Protein AF-0000000075262939 (afdb_homodimer)

Sequence (454 aa):
MSSSDKITFYNAVVCPYAQRAAIALKEVGAEYETVNIDLQNKPDWYKDVNPELKVPALNVEGQNLAESLVIIEYLADRFPDANLLPKEPLKRANIRFAIEYFSSKINTEFYKYVFNQSAENARENFETNVNAALIRFNELLLQQSKTGPYFLGETYSLADVAIAPFVLRIHALLEHILGGYKFEAIQNNPRLHEFITGALQRPSTQETWIGDEKFIDAMSARFNLKKMSSSDKITFYNAVVCPYAQRAAIALKEVGAEYETVNIDLQNKPDWYKDVNPELKVPALNVEGQNLAESLVIIEYLADRFPDANLLPKEPLKRANIRFAIEYFSSKINTEFYKYVFNQSAENARENFETNVNAALIRFNELLLQQSKTGPYFLGETYSLADVAIAPFVLRIHALLEHILGGYKFEAIQNNPRLHEFITGALQRPSTQETWIGDEKFIDAMSARFNLKK

Structure (mmCIF, N/CA/C/O backbone):
data_AF-0000000075262939-model_v1
#
loop_
_entity.id
_entity.type
_entity.pdbx_description
1 polymer 'Glutathione S-transferase'
#
loop_
_atom_site.group_PDB
_atom_site.id
_atom_site.type_symbol
_atom_site.label_atom_id
_atom_site.label_alt_id
_atom_site.label_comp_id
_atom_site.label_asym_id
_atom_site.label_entity_id
_atom_site.label_seq_id
_atom_site.pdbx_PDB_ins_code
_atom_site.Cartn_x
_atom_site.Cartn_y
_atom_site.Cartn_z
_atom_site.occupancy
_atom_site.B_iso_or_equiv
_atom_site.auth_seq_id
_atom_site.auth_comp_id
_atom_site.auth_asym_id
_atom_site.auth_atom_id
_atom_site.pdbx_PDB_model_num
ATOM 1 N N . MET A 1 1 ? 33.531 -8.133 9.883 1 29.33 1 MET A N 1
ATOM 2 C CA . MET A 1 1 ? 32.562 -9.219 9.844 1 29.33 1 MET A CA 1
ATOM 3 C C . MET A 1 1 ? 31.141 -8.688 9.938 1 29.33 1 MET A C 1
ATOM 5 O O . MET A 1 1 ? 30.797 -7.992 10.898 1 29.33 1 MET A O 1
ATOM 9 N N . SER A 1 2 ? 30.406 -8.102 9 1 37.72 2 SER A N 1
ATOM 10 C CA . SER A 1 2 ? 29.312 -7.145 9 1 37.72 2 SER A CA 1
ATOM 11 C C . SER A 1 2 ? 28.266 -7.508 10.047 1 37.72 2 SER A C 1
ATOM 13 O O . SER A 1 2 ? 27.906 -8.68 10.195 1 37.72 2 SER A O 1
ATOM 15 N N . SER A 1 3 ? 28.109 -7.059 11.234 1 43.75 3 SER A N 1
ATOM 16 C CA . SER A 1 3 ? 27.438 -7.426 12.477 1 43.75 3 SER A CA 1
ATOM 17 C C . SER A 1 3 ? 26.109 -8.133 12.195 1 43.75 3 SER A C 1
ATOM 19 O O . SER A 1 3 ? 25.219 -7.559 11.578 1 43.75 3 SER A O 1
ATOM 21 N N . SER A 1 4 ? 25.984 -9.414 11.672 1 54.03 4 SER A N 1
ATOM 22 C CA . SER A 1 4 ? 25.031 -10.406 11.188 1 54.03 4 SER A CA 1
ATOM 23 C C . SER A 1 4 ? 23.766 -10.406 12.031 1 54.03 4 SER A C 1
ATOM 25 O O . SER A 1 4 ? 23.703 -11.07 13.07 1 54.03 4 SER A O 1
ATOM 27 N N . ASP A 1 5 ? 23.125 -9.227 12.133 1 75.31 5 ASP A N 1
ATOM 28 C CA . ASP A 1 5 ? 21.969 -9.141 13.023 1 75.31 5 ASP A CA 1
ATOM 29 C C . ASP A 1 5 ? 20.984 -10.266 12.742 1 75.31 5 ASP A C 1
ATOM 31 O O . ASP A 1 5 ? 20.688 -10.57 11.578 1 75.31 5 ASP A O 1
ATOM 35 N N . LYS A 1 6 ? 20.844 -11.047 13.727 1 89.31 6 LYS A N 1
ATOM 36 C CA . LYS A 1 6 ? 19.891 -12.164 13.727 1 89.31 6 LYS A CA 1
ATOM 37 C C . LYS A 1 6 ? 18.5 -11.695 13.312 1 89.31 6 LYS A C 1
ATOM 39 O O . LYS A 1 6 ? 18 -10.688 13.82 1 89.31 6 LYS A O 1
ATOM 44 N N . ILE A 1 7 ? 17.984 -12.297 12.195 1 97.38 7 ILE A N 1
ATOM 45 C CA . ILE A 1 7 ? 16.625 -12.023 11.758 1 97.38 7 ILE A CA 1
ATOM 46 C C . ILE A 1 7 ? 15.672 -13.062 12.344 1 97.38 7 ILE A C 1
ATOM 48 O O . ILE A 1 7 ? 15.914 -14.266 12.227 1 97.38 7 ILE A O 1
ATOM 52 N N . THR A 1 8 ? 14.68 -12.57 13.07 1 98.56 8 THR A N 1
ATOM 53 C CA . THR A 1 8 ? 13.578 -13.438 13.484 1 98.56 8 THR A CA 1
ATOM 54 C C . THR A 1 8 ? 12.328 -13.164 12.648 1 98.56 8 THR A C 1
ATOM 56 O O . THR A 1 8 ? 11.898 -12.016 12.523 1 98.56 8 THR A O 1
ATOM 59 N N . PHE A 1 9 ? 11.883 -14.203 12.078 1 98.75 9 PHE A N 1
ATOM 60 C CA . PHE A 1 9 ? 10.727 -14.164 11.195 1 98.75 9 PHE A CA 1
ATOM 61 C C . PHE A 1 9 ? 9.508 -14.766 11.875 1 98.75 9 PHE A C 1
ATOM 63 O O . PHE A 1 9 ? 9.477 -15.969 12.164 1 98.75 9 PHE A O 1
ATOM 70 N N . TYR A 1 10 ? 8.484 -13.922 12.18 1 98.94 10 TYR A N 1
ATOM 71 C CA . TYR A 1 10 ? 7.219 -14.375 12.742 1 98.94 10 TYR A CA 1
ATOM 72 C C . TYR A 1 10 ? 6.227 -14.727 11.641 1 98.94 10 TYR A C 1
ATOM 74 O O . TYR A 1 10 ? 5.812 -13.859 10.875 1 98.94 10 TYR A O 1
ATOM 82 N N . ASN A 1 11 ? 5.801 -15.922 11.664 1 98.5 11 ASN A N 1
ATOM 83 C CA . ASN A 1 11 ? 5.148 -16.531 10.516 1 98.5 11 ASN A CA 1
ATOM 84 C C . ASN A 1 11 ? 3.85 -17.234 10.914 1 98.5 11 ASN A C 1
ATOM 86 O O . ASN A 1 11 ? 3.652 -17.562 12.078 1 98.5 11 ASN A O 1
ATOM 90 N N . ALA A 1 12 ? 2.934 -17.328 10.039 1 97.5 12 ALA A N 1
ATOM 91 C CA . ALA A 1 12 ? 1.875 -18.328 9.984 1 97.5 12 ALA A CA 1
ATOM 92 C C . ALA A 1 12 ? 1.796 -18.969 8.602 1 97.5 12 ALA A C 1
ATOM 94 O O . ALA A 1 12 ? 1.521 -18.281 7.613 1 97.5 12 ALA A O 1
ATOM 95 N N . VAL A 1 13 ? 1.906 -20.219 8.477 1 94.31 13 VAL A N 1
ATOM 96 C CA . VAL A 1 13 ? 2.148 -20.906 7.211 1 94.31 13 VAL A CA 1
ATOM 97 C C . VAL A 1 13 ? 0.926 -20.781 6.309 1 94.31 13 VAL A C 1
ATOM 99 O O . VAL A 1 13 ? 1.048 -20.797 5.082 1 94.31 13 VAL A O 1
ATOM 102 N N . VAL A 1 14 ? -0.212 -20.609 6.863 1 94.94 14 VAL A N 1
ATOM 103 C CA . VAL A 1 14 ? -1.442 -20.562 6.082 1 94.94 14 VAL A CA 1
ATOM 104 C C . VAL A 1 14 ? -1.642 -19.156 5.516 1 94.94 14 VAL A C 1
ATOM 106 O O . VAL A 1 14 ? -2.408 -18.969 4.566 1 94.94 14 VAL A O 1
ATOM 109 N N . CYS A 1 15 ? -0.997 -18.156 6.043 1 96.62 15 CYS A N 1
ATOM 110 C CA . CYS A 1 15 ? -1.225 -16.75 5.734 1 96.62 15 CYS A CA 1
ATOM 111 C C . CYS A 1 15 ? -0.476 -16.344 4.469 1 96.62 15 CYS A C 1
ATOM 113 O O . CYS A 1 15 ? 0.751 -16.438 4.414 1 96.62 15 CYS A O 1
ATOM 115 N N . PRO A 1 16 ? -1.2 -15.891 3.461 1 97.94 16 PRO A N 1
ATOM 116 C CA . PRO A 1 16 ? -0.529 -15.508 2.217 1 97.94 16 PRO A CA 1
ATOM 117 C C . PRO A 1 16 ? 0.397 -14.305 2.395 1 97.94 16 PRO A C 1
ATOM 119 O O . PRO A 1 16 ? 1.385 -14.172 1.667 1 97.94 16 PRO A O 1
ATOM 122 N N . TYR A 1 17 ? 0.115 -13.445 3.295 1 98.62 17 TYR A N 1
ATOM 123 C CA . TYR A 1 17 ? 0.946 -12.273 3.541 1 98.62 17 TYR A CA 1
ATOM 124 C C . TYR A 1 17 ? 2.254 -12.664 4.219 1 98.62 17 TYR A C 1
ATOM 126 O O . TYR A 1 17 ? 3.311 -12.102 3.916 1 98.62 17 TYR A O 1
ATOM 134 N N . ALA A 1 18 ? 2.18 -13.602 5.125 1 98.75 18 ALA A N 1
ATOM 135 C CA . ALA A 1 18 ? 3.398 -14.148 5.719 1 98.75 18 ALA A CA 1
ATOM 136 C C . ALA A 1 18 ? 4.238 -14.875 4.676 1 98.75 18 ALA A C 1
ATOM 138 O O . ALA A 1 18 ? 5.473 -14.844 4.727 1 98.75 18 ALA A O 1
ATOM 139 N N . GLN A 1 19 ? 3.609 -15.531 3.768 1 98.81 19 GLN A N 1
ATOM 140 C CA . GLN A 1 19 ? 4.336 -16.25 2.729 1 98.81 19 GLN A CA 1
ATOM 141 C C . GLN A 1 19 ? 5.137 -15.289 1.854 1 98.81 19 GLN A C 1
ATOM 143 O O . GLN A 1 19 ? 6.223 -15.633 1.378 1 98.81 19 GLN A O 1
ATOM 148 N N . ARG A 1 20 ? 4.648 -14.047 1.591 1 98.88 20 ARG A N 1
ATOM 149 C CA . ARG A 1 20 ? 5.438 -13.031 0.904 1 98.88 20 ARG A CA 1
ATOM 150 C C . ARG A 1 20 ? 6.816 -12.883 1.544 1 98.88 20 ARG A C 1
ATOM 152 O O . ARG A 1 20 ? 7.832 -12.891 0.849 1 98.88 20 ARG A O 1
ATOM 159 N N . ALA A 1 21 ? 6.766 -12.734 2.85 1 98.88 21 ALA A N 1
ATOM 160 C CA . ALA A 1 21 ? 8.008 -12.523 3.594 1 98.88 21 ALA A CA 1
ATOM 161 C C . ALA A 1 21 ? 8.898 -13.766 3.533 1 98.88 21 ALA A C 1
ATOM 163 O O . ALA A 1 21 ? 10.117 -13.656 3.363 1 98.88 21 ALA A O 1
ATOM 164 N N . ALA A 1 22 ? 8.281 -14.898 3.648 1 98.88 22 ALA A N 1
ATOM 165 C CA . ALA A 1 22 ? 9.039 -16.141 3.57 1 98.88 22 ALA A CA 1
ATOM 166 C C . ALA A 1 22 ? 9.75 -16.281 2.229 1 98.88 22 ALA A C 1
ATOM 168 O O . ALA A 1 22 ? 10.938 -16.609 2.176 1 98.88 22 ALA A O 1
ATOM 169 N N . ILE A 1 23 ? 9.031 -16.016 1.18 1 98.94 23 ILE A N 1
ATOM 170 C CA . ILE A 1 23 ? 9.602 -16.078 -0.164 1 98.94 23 ILE A CA 1
ATOM 171 C C . ILE A 1 23 ? 10.75 -15.086 -0.287 1 98.94 23 ILE A C 1
ATOM 173 O O . ILE A 1 23 ? 11.836 -15.438 -0.763 1 98.94 23 ILE A O 1
ATOM 177 N N . ALA A 1 24 ? 10.531 -13.852 0.143 1 98.94 24 ALA A N 1
ATOM 178 C CA . ALA A 1 24 ? 11.555 -12.82 0.041 1 98.94 24 ALA A CA 1
ATOM 179 C C . ALA A 1 24 ? 12.812 -13.211 0.818 1 98.94 24 ALA A C 1
ATOM 181 O O . ALA A 1 24 ? 13.93 -13.023 0.339 1 98.94 24 ALA A O 1
ATOM 182 N N . LEU A 1 25 ? 12.625 -13.734 2.027 1 98.81 25 LEU A N 1
ATOM 183 C CA . LEU A 1 25 ? 13.758 -14.156 2.85 1 98.81 25 LEU A CA 1
ATOM 184 C C . LEU A 1 25 ? 14.594 -15.203 2.125 1 98.81 25 LEU A C 1
ATOM 186 O O . LEU A 1 25 ? 15.82 -15.133 2.131 1 98.81 25 LEU A O 1
ATOM 190 N N . LYS A 1 26 ? 13.93 -16.109 1.498 1 98.69 26 LYS A N 1
ATOM 191 C CA . LYS A 1 26 ? 14.633 -17.156 0.746 1 98.69 26 LYS A CA 1
ATOM 192 C C . LYS A 1 26 ? 15.359 -16.562 -0.459 1 98.69 26 LYS A C 1
ATOM 194 O O . LYS A 1 26 ? 16.516 -16.875 -0.712 1 98.69 26 LYS A O 1
ATOM 199 N N . GLU A 1 27 ? 14.695 -15.734 -1.164 1 98.81 27 GLU A N 1
ATOM 200 C CA . GLU A 1 27 ? 15.242 -15.172 -2.398 1 98.81 27 GLU A CA 1
ATOM 201 C C . GLU A 1 27 ? 16.469 -14.305 -2.123 1 98.81 27 GLU A C 1
ATOM 203 O O . GLU A 1 27 ? 17.391 -14.258 -2.934 1 98.81 27 GLU A O 1
ATOM 208 N N . VAL A 1 28 ? 16.469 -13.617 -1.014 1 98.38 28 VAL A N 1
ATOM 209 C CA . VAL A 1 28 ? 17.594 -12.727 -0.737 1 98.38 28 VAL A CA 1
ATOM 210 C C . VAL A 1 28 ? 18.719 -13.508 -0.06 1 98.38 28 VAL A C 1
ATOM 212 O O . VAL A 1 28 ? 19.828 -12.984 0.116 1 98.38 28 VAL A O 1
ATOM 215 N N . GLY A 1 29 ? 18.422 -14.703 0.353 1 97.62 29 GLY A N 1
ATOM 216 C CA . GLY A 1 29 ? 19.438 -15.562 0.944 1 97.62 29 GLY A CA 1
ATOM 217 C C . GLY A 1 29 ? 19.781 -15.188 2.373 1 97.62 29 GLY A C 1
ATOM 218 O O . GLY A 1 29 ? 20.906 -15.398 2.822 1 97.62 29 GLY A O 1
ATOM 219 N N . ALA A 1 30 ? 18.891 -14.664 3.096 1 97 30 ALA A N 1
ATOM 220 C CA . ALA A 1 30 ? 19.125 -14.258 4.477 1 97 30 ALA A CA 1
ATOM 221 C C . ALA A 1 30 ? 19.094 -15.461 5.418 1 97 30 ALA A C 1
ATOM 223 O O . ALA A 1 30 ? 18.391 -16.438 5.164 1 97 30 ALA A O 1
ATOM 224 N N . GLU A 1 31 ? 19.875 -15.375 6.426 1 96.38 31 GLU A N 1
ATOM 225 C CA . GLU A 1 31 ? 19.734 -16.297 7.555 1 96.38 31 GLU A CA 1
ATOM 226 C C . GLU A 1 31 ? 18.703 -15.773 8.555 1 96.38 31 GLU A C 1
ATOM 228 O O . GLU A 1 31 ? 18.703 -14.594 8.898 1 96.38 31 GLU A O 1
ATOM 233 N N . TYR A 1 32 ? 17.859 -16.703 8.945 1 97.75 32 TYR A N 1
ATOM 234 C CA . TYR A 1 32 ? 16.797 -16.281 9.859 1 97.75 32 TYR A CA 1
ATOM 235 C C . TYR A 1 32 ? 16.281 -17.453 10.68 1 97.75 32 TYR A C 1
ATOM 237 O O . TYR A 1 32 ? 16.484 -18.609 10.312 1 97.75 32 TYR A O 1
ATOM 245 N N . GLU A 1 33 ? 15.68 -17.047 11.742 1 97.81 33 GLU A N 1
ATOM 246 C CA . GLU A 1 33 ? 14.906 -17.984 12.555 1 97.81 33 GLU A CA 1
ATOM 247 C C . GLU A 1 33 ? 13.406 -17.75 12.406 1 97.81 33 GLU A C 1
ATOM 249 O O . GLU A 1 33 ? 12.969 -16.609 12.273 1 97.81 33 GLU A O 1
ATOM 254 N N . THR A 1 34 ? 12.672 -18.844 12.43 1 98.25 34 THR A N 1
ATOM 255 C CA . THR A 1 34 ? 11.227 -18.734 12.266 1 98.25 34 THR A CA 1
ATOM 256 C C . THR A 1 34 ? 10.508 -19.016 13.578 1 98.25 34 THR A C 1
ATOM 258 O O . THR A 1 34 ? 10.859 -19.953 14.297 1 98.25 34 THR A O 1
ATOM 261 N N . VAL A 1 35 ? 9.641 -18.156 13.938 1 98.5 35 VAL A N 1
ATOM 262 C CA . VAL A 1 35 ? 8.68 -18.375 15.016 1 98.5 35 VAL A CA 1
ATOM 263 C C . VAL A 1 35 ? 7.266 -18.422 14.445 1 98.5 35 VAL A C 1
ATOM 265 O O . VAL A 1 35 ? 6.746 -17.422 13.961 1 98.5 35 VAL A O 1
ATOM 268 N N . ASN A 1 36 ? 6.645 -19.562 14.516 1 98.12 36 ASN A N 1
ATOM 269 C CA . ASN A 1 36 ? 5.289 -19.703 14 1 98.12 36 ASN A CA 1
ATOM 270 C C . ASN A 1 36 ? 4.25 -19.25 15.023 1 98.12 36 ASN A C 1
ATOM 272 O O . ASN A 1 36 ? 4.309 -19.656 16.188 1 98.12 36 ASN A O 1
ATOM 276 N N . ILE A 1 37 ? 3.361 -18.422 14.594 1 98.31 37 ILE A N 1
ATOM 277 C CA . ILE A 1 37 ? 2.299 -17.875 15.43 1 98.31 37 ILE A CA 1
ATOM 278 C C . ILE A 1 37 ? 0.982 -18.578 15.109 1 98.31 37 ILE A C 1
ATOM 280 O O . ILE A 1 37 ? 0.57 -18.656 13.953 1 98.31 37 ILE A O 1
ATOM 284 N N . ASP A 1 38 ? 0.31 -19.156 16.125 1 95.5 38 ASP A N 1
ATOM 285 C CA . ASP A 1 38 ? -1.034 -19.703 15.984 1 95.5 38 ASP A CA 1
ATOM 286 C C . ASP A 1 38 ? -2.074 -18.594 15.867 1 95.5 38 ASP A C 1
ATOM 288 O O . ASP A 1 38 ? -2.369 -17.906 16.844 1 95.5 38 ASP A O 1
ATOM 292 N N . LEU A 1 39 ? -2.656 -18.484 14.75 1 93.75 39 LEU A N 1
ATOM 293 C CA . LEU A 1 39 ? -3.561 -17.375 14.477 1 93.75 39 LEU A CA 1
ATOM 294 C C . LEU A 1 39 ? -4.836 -17.5 15.305 1 93.75 39 LEU A C 1
ATOM 296 O O . LEU A 1 39 ? -5.535 -16.5 15.516 1 93.75 39 LEU A O 1
ATOM 300 N N . GLN A 1 40 ? -5.156 -18.688 15.664 1 91.69 40 GLN A N 1
ATOM 301 C CA . GLN A 1 40 ? -6.363 -18.922 16.453 1 91.69 40 GLN A CA 1
ATOM 302 C C . GLN A 1 40 ? -6.102 -18.719 17.938 1 91.69 40 GLN A C 1
ATOM 304 O O . GLN A 1 40 ? -7.031 -18.5 18.719 1 91.69 40 GLN A O 1
ATOM 309 N N . ASN A 1 41 ? -4.949 -18.906 18.312 1 94.75 41 ASN A N 1
ATOM 310 C CA . ASN A 1 41 ? -4.52 -18.75 19.688 1 94.75 41 ASN A CA 1
ATOM 311 C C . ASN A 1 41 ? -3.168 -18.047 19.781 1 94.75 41 ASN A C 1
ATOM 313 O O . ASN A 1 41 ? -2.176 -18.656 20.188 1 94.75 41 ASN A O 1
ATOM 317 N N . LYS A 1 42 ? -3.166 -16.781 19.516 1 96.88 42 LYS A N 1
ATOM 318 C CA . LYS A 1 42 ? -1.921 -16.016 19.5 1 96.88 42 LYS A CA 1
ATOM 319 C C . LYS A 1 42 ? -1.354 -15.891 20.922 1 96.88 42 LYS A C 1
ATOM 321 O O . LYS A 1 42 ? -2.094 -15.617 21.859 1 96.88 42 LYS A O 1
ATOM 326 N N . PRO A 1 43 ? -0.106 -16.062 21.062 1 97.62 43 PRO A N 1
ATOM 327 C CA . PRO A 1 43 ? 0.488 -15.906 22.391 1 97.62 43 PRO A CA 1
ATOM 328 C C . PRO A 1 43 ? 0.409 -14.477 22.922 1 97.62 43 PRO A C 1
ATOM 330 O O . PRO A 1 43 ? 0.494 -13.523 22.125 1 97.62 43 PRO A O 1
ATOM 333 N N . ASP A 1 44 ? 0.391 -14.32 24.219 1 97.25 44 ASP A N 1
ATOM 334 C CA . ASP A 1 44 ? 0.23 -13.016 24.859 1 97.25 44 ASP A CA 1
ATOM 335 C C . ASP A 1 44 ? 1.413 -12.102 24.562 1 97.25 44 ASP A C 1
ATOM 337 O O . ASP A 1 44 ? 1.25 -10.883 24.422 1 97.25 44 ASP A O 1
ATOM 341 N N . TRP A 1 45 ? 2.516 -12.711 24.391 1 97.94 45 TRP A N 1
ATOM 342 C CA . TRP A 1 45 ? 3.73 -11.93 24.203 1 97.94 45 TRP A CA 1
ATOM 343 C C . TRP A 1 45 ? 3.795 -11.352 22.797 1 97.94 45 TRP A C 1
ATOM 345 O O . TRP A 1 45 ? 4.625 -10.484 22.516 1 97.94 45 TRP A O 1
ATOM 355 N N . TYR A 1 46 ? 2.938 -11.82 21.875 1 98.25 46 TYR A N 1
ATOM 356 C CA . TYR A 1 46 ? 3.055 -11.414 20.484 1 98.25 46 TYR A CA 1
ATOM 357 C C . TYR A 1 46 ? 2.699 -9.938 20.312 1 98.25 46 TYR A C 1
ATOM 359 O O . TYR A 1 46 ? 3.178 -9.281 19.391 1 98.25 46 TYR A O 1
ATOM 367 N N . LYS A 1 47 ? 1.887 -9.359 21.203 1 97 47 LYS A N 1
ATOM 368 C CA . LYS A 1 47 ? 1.53 -7.941 21.172 1 97 47 LYS A CA 1
ATOM 369 C C . LYS A 1 47 ? 2.766 -7.062 21.328 1 97 47 LYS A C 1
ATOM 371 O O . LYS A 1 47 ? 2.764 -5.902 20.922 1 97 47 LYS A O 1
ATOM 376 N N . ASP A 1 48 ? 3.82 -7.582 21.953 1 96.75 48 ASP A N 1
ATOM 377 C CA . ASP A 1 48 ? 5.066 -6.848 22.125 1 96.75 48 ASP A CA 1
ATOM 378 C C . ASP A 1 48 ? 5.883 -6.832 20.844 1 96.75 48 ASP A C 1
ATOM 380 O O . ASP A 1 48 ? 6.766 -5.992 20.672 1 96.75 48 ASP A O 1
ATOM 384 N N . VAL A 1 49 ? 5.609 -7.809 19.953 1 97.56 49 VAL A N 1
ATOM 385 C CA . VAL A 1 49 ? 6.266 -7.879 18.656 1 97.56 49 VAL A CA 1
ATOM 386 C C . VAL A 1 49 ? 5.52 -7.004 17.656 1 97.56 49 VAL A C 1
ATOM 388 O O . VAL A 1 49 ? 6.121 -6.156 16.984 1 97.56 49 VAL A O 1
ATOM 391 N N . ASN A 1 50 ? 4.293 -7.234 17.625 1 97.38 50 ASN A N 1
ATOM 392 C CA . ASN A 1 50 ? 3.412 -6.461 16.75 1 97.38 50 ASN A CA 1
ATOM 393 C C . ASN A 1 50 ? 2.096 -6.129 17.438 1 97.38 50 ASN A C 1
ATOM 395 O O . ASN A 1 50 ? 1.185 -6.957 17.484 1 97.38 50 ASN A O 1
ATOM 399 N N . PRO A 1 51 ? 1.964 -4.91 17.828 1 96 51 PRO A N 1
ATOM 400 C CA . PRO A 1 51 ? 0.745 -4.5 18.531 1 96 51 PRO A CA 1
ATOM 401 C C . PRO A 1 51 ? -0.516 -4.723 17.703 1 96 51 PRO A C 1
ATOM 403 O O . PRO A 1 51 ? -1.606 -4.879 18.266 1 96 51 PRO A O 1
ATOM 406 N N . GLU A 1 52 ? -0.438 -4.738 16.391 1 95.19 52 GLU A N 1
ATOM 407 C CA . GLU A 1 52 ? -1.584 -4.984 15.516 1 95.19 52 GLU A CA 1
ATOM 408 C C . GLU A 1 52 ? -1.915 -6.473 15.445 1 95.19 52 GLU A C 1
ATOM 410 O O . GLU A 1 52 ? -2.934 -6.859 14.867 1 95.19 52 GLU A O 1
ATOM 415 N N . LEU A 1 53 ? -1.038 -7.305 15.969 1 96.44 53 LEU A N 1
ATOM 416 C CA . LEU A 1 53 ? -1.213 -8.742 16.188 1 96.44 53 LEU A CA 1
ATOM 417 C C . LEU A 1 53 ? -1.294 -9.477 14.844 1 96.44 53 LEU A C 1
ATOM 419 O O . LEU A 1 53 ? -1.758 -10.617 14.789 1 96.44 53 LEU A O 1
ATOM 423 N N . LYS A 1 54 ? -0.886 -8.867 13.789 1 97.06 54 LYS A N 1
ATOM 424 C CA . LYS A 1 54 ? -0.871 -9.508 12.477 1 97.06 54 LYS A CA 1
ATOM 425 C C . LYS A 1 54 ? 0.481 -10.156 12.195 1 97.06 54 LYS A C 1
ATOM 427 O O . LYS A 1 54 ? 1.486 -9.805 12.812 1 97.06 54 LYS A O 1
ATOM 432 N N . VAL A 1 55 ? 0.507 -11.133 11.406 1 98.25 55 VAL A N 1
ATOM 433 C CA . VAL A 1 55 ? 1.706 -11.672 10.773 1 98.25 55 VAL A CA 1
ATOM 434 C C . VAL A 1 55 ? 1.712 -11.305 9.289 1 98.25 55 VAL A C 1
ATOM 436 O O . VAL A 1 55 ? 0.656 -11.078 8.695 1 98.25 55 VAL A O 1
ATOM 439 N N . PRO A 1 56 ? 2.873 -11.203 8.664 1 98.75 56 PRO A N 1
ATOM 440 C CA . PRO A 1 56 ? 4.215 -11.445 9.195 1 98.75 56 PRO A CA 1
ATOM 441 C C . PRO A 1 56 ? 4.738 -10.266 10.023 1 98.75 56 PRO A C 1
ATOM 443 O O . PRO A 1 56 ? 4.191 -9.164 9.945 1 98.75 56 PRO A O 1
ATOM 446 N N . ALA A 1 57 ? 5.691 -10.547 10.812 1 98.81 57 ALA A N 1
ATOM 447 C CA . ALA A 1 57 ? 6.582 -9.547 11.398 1 98.81 57 ALA A CA 1
ATOM 448 C C . ALA A 1 57 ? 8.039 -10.016 11.344 1 98.81 57 ALA A C 1
ATOM 450 O O . ALA A 1 57 ? 8.305 -11.211 11.195 1 98.81 57 ALA A O 1
ATOM 451 N N . LEU A 1 58 ? 8.93 -9.109 11.297 1 98.5 58 LEU A N 1
ATOM 452 C CA . LEU A 1 58 ? 10.367 -9.375 11.312 1 98.5 58 LEU A CA 1
ATOM 453 C C . LEU A 1 58 ? 11.039 -8.617 12.453 1 98.5 58 LEU A C 1
ATOM 455 O O . LEU A 1 58 ? 10.797 -7.426 12.648 1 98.5 58 LEU A O 1
ATOM 459 N N . ASN A 1 59 ? 11.727 -9.297 13.305 1 98 59 ASN A N 1
ATOM 460 C CA . ASN A 1 59 ? 12.664 -8.625 14.203 1 98 59 ASN A CA 1
ATOM 461 C C . ASN A 1 59 ? 14.055 -8.523 13.586 1 98 59 ASN A C 1
ATOM 463 O O . ASN A 1 59 ? 14.68 -9.539 13.266 1 98 59 ASN A O 1
ATOM 467 N N . VAL A 1 60 ? 14.492 -7.352 13.359 1 96 60 VAL A N 1
ATOM 468 C CA . VAL A 1 60 ? 15.766 -7.098 12.688 1 96 60 VAL A CA 1
ATOM 469 C C . VAL A 1 60 ? 16.391 -5.82 13.242 1 96 60 VAL A C 1
ATOM 471 O O . VAL A 1 60 ? 15.695 -4.844 13.508 1 96 60 VAL A O 1
ATOM 474 N N . GLU A 1 61 ? 17.641 -5.84 13.453 1 92.31 61 GLU A N 1
ATOM 475 C CA . GLU A 1 61 ? 18.375 -4.66 13.898 1 92.31 61 GLU A CA 1
ATOM 476 C C . GLU A 1 61 ? 17.734 -4.055 15.148 1 92.31 61 GLU A C 1
ATOM 478 O O . GLU A 1 61 ? 17.609 -2.832 15.258 1 92.31 61 GLU A O 1
ATOM 483 N N . GLY A 1 62 ? 17.203 -4.922 15.953 1 91.5 62 GLY A N 1
ATOM 484 C CA . GLY A 1 62 ? 16.672 -4.504 17.234 1 91.5 62 GLY A CA 1
ATOM 485 C C . GLY A 1 62 ? 15.281 -3.898 17.125 1 91.5 62 GLY A C 1
ATOM 486 O O . GLY A 1 62 ? 14.781 -3.293 18.078 1 91.5 62 GLY A O 1
ATOM 487 N N . GLN A 1 63 ? 14.672 -4.02 15.977 1 95.44 63 GLN A N 1
ATOM 488 C CA . GLN A 1 63 ? 13.352 -3.451 15.758 1 95.44 63 GLN A CA 1
ATOM 489 C C . GLN A 1 63 ? 12.398 -4.48 15.148 1 95.44 63 GLN A C 1
ATOM 491 O O . GLN A 1 63 ? 12.836 -5.398 14.453 1 95.44 63 GLN A O 1
ATOM 496 N N . ASN A 1 64 ? 11.148 -4.32 15.469 1 97.81 64 ASN A N 1
ATOM 497 C CA . ASN A 1 64 ? 10.109 -5.121 14.836 1 97.81 64 ASN A CA 1
ATOM 498 C C . ASN A 1 64 ? 9.484 -4.395 13.648 1 97.81 64 ASN A C 1
ATOM 500 O O . ASN A 1 64 ? 9.141 -3.215 13.742 1 97.81 64 ASN A O 1
ATO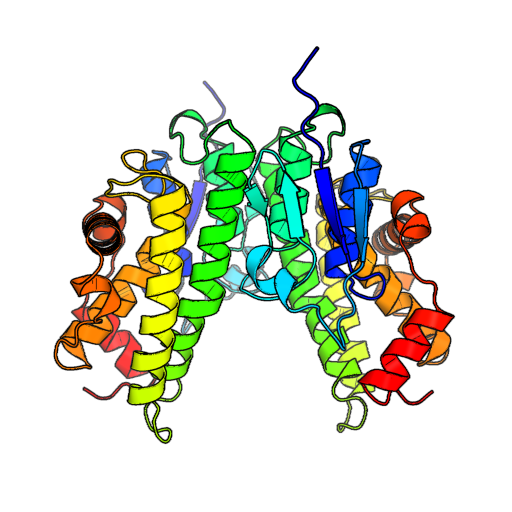M 504 N N . LEU A 1 65 ? 9.492 -5.094 12.555 1 98.06 65 LEU A N 1
ATOM 505 C CA . LEU A 1 65 ? 8.828 -4.602 11.344 1 98.06 65 LEU A CA 1
ATOM 506 C C . LEU A 1 65 ? 7.582 -5.422 11.039 1 98.06 65 LEU A C 1
ATOM 508 O O . LEU A 1 65 ? 7.594 -6.648 11.156 1 98.06 65 LEU A O 1
ATOM 512 N N . ALA A 1 66 ? 6.523 -4.676 10.688 1 97.94 66 ALA A N 1
ATOM 513 C CA . ALA A 1 66 ? 5.289 -5.355 10.297 1 97.94 66 ALA A CA 1
ATOM 514 C C . ALA A 1 66 ? 4.848 -4.934 8.898 1 97.94 66 ALA A C 1
ATOM 516 O O . ALA A 1 66 ? 5.465 -4.059 8.281 1 97.94 66 ALA A O 1
ATOM 517 N N . GLU A 1 67 ? 3.775 -5.578 8.461 1 98.44 67 GLU A N 1
ATOM 518 C CA . GLU A 1 67 ? 3.182 -5.391 7.141 1 98.44 67 GLU A CA 1
ATOM 519 C C . GLU A 1 67 ? 4.012 -6.074 6.059 1 98.44 67 GLU A C 1
ATOM 521 O O . GLU A 1 67 ? 5.18 -5.73 5.855 1 98.44 67 GLU A O 1
ATOM 526 N N . SER A 1 68 ? 3.42 -6.973 5.375 1 98.75 68 SER A N 1
ATOM 527 C CA . SER A 1 68 ? 4.117 -7.875 4.465 1 98.75 68 SER A CA 1
ATOM 528 C C . SER A 1 68 ? 4.816 -7.098 3.352 1 98.75 68 SER A C 1
ATOM 530 O O . SER A 1 68 ? 5.965 -7.391 3.012 1 98.75 68 SER A O 1
ATOM 532 N N . LEU A 1 69 ? 4.141 -6.047 2.811 1 98.81 69 LEU A N 1
ATOM 533 C CA . LEU A 1 69 ? 4.742 -5.316 1.7 1 98.81 69 LEU A CA 1
ATOM 534 C C . LEU A 1 69 ? 5.883 -4.43 2.186 1 98.81 69 LEU A C 1
ATOM 536 O O . LEU A 1 69 ? 6.852 -4.203 1.46 1 98.81 69 LEU A O 1
ATOM 540 N N . VAL A 1 70 ? 5.809 -3.938 3.428 1 98.81 70 VAL A N 1
ATOM 541 C CA . VAL A 1 70 ? 6.902 -3.191 4.043 1 98.81 70 VAL A CA 1
ATOM 542 C C . VAL A 1 70 ? 8.109 -4.109 4.242 1 98.81 70 VAL A C 1
ATOM 544 O O . VAL A 1 70 ? 9.242 -3.736 3.918 1 98.81 70 VAL A O 1
ATOM 547 N N . ILE A 1 71 ? 7.84 -5.281 4.695 1 98.88 71 ILE A N 1
ATOM 548 C CA . ILE A 1 71 ? 8.883 -6.25 5.031 1 98.88 71 ILE A CA 1
ATOM 549 C C . ILE A 1 71 ? 9.617 -6.672 3.764 1 98.88 71 ILE A C 1
ATOM 551 O O . ILE A 1 71 ? 10.852 -6.691 3.736 1 98.88 71 ILE A O 1
ATOM 555 N N . ILE A 1 72 ? 8.898 -6.961 2.693 1 98.94 72 ILE A N 1
ATOM 556 C CA . ILE A 1 72 ? 9.594 -7.477 1.518 1 98.94 72 ILE A CA 1
ATOM 557 C C . ILE A 1 72 ? 10.352 -6.348 0.829 1 98.94 72 ILE A C 1
ATOM 559 O O . ILE A 1 72 ? 11.422 -6.566 0.255 1 98.94 72 ILE A O 1
ATOM 563 N N . GLU A 1 73 ? 9.828 -5.121 0.883 1 98.75 73 GLU A N 1
ATOM 564 C CA . GLU A 1 73 ? 10.594 -3.982 0.382 1 98.75 73 GLU A CA 1
ATOM 565 C C . GLU A 1 73 ? 11.859 -3.76 1.207 1 98.75 73 GLU A C 1
ATOM 567 O O . GLU A 1 73 ? 12.914 -3.457 0.657 1 98.75 73 GLU A O 1
ATOM 572 N N . TYR A 1 74 ? 11.773 -3.893 2.553 1 98.75 74 TYR A N 1
ATOM 573 C CA . TYR A 1 74 ? 12.938 -3.795 3.424 1 98.75 74 TYR A CA 1
ATOM 574 C C . TYR A 1 74 ? 14.008 -4.805 3.021 1 98.75 74 TYR A C 1
ATOM 576 O O . TYR A 1 74 ? 15.188 -4.453 2.889 1 98.75 74 TYR A O 1
ATOM 584 N N . LEU A 1 75 ? 13.602 -6.023 2.807 1 98.75 75 LEU A N 1
ATOM 585 C CA . LEU A 1 75 ? 14.539 -7.086 2.457 1 98.75 75 LEU A CA 1
ATOM 586 C C . LEU A 1 75 ? 15.188 -6.809 1.105 1 98.75 75 LEU A C 1
ATOM 588 O O . LEU A 1 75 ? 16.391 -7.051 0.928 1 98.75 75 LEU A O 1
ATOM 592 N N . ALA A 1 76 ? 14.391 -6.312 0.188 1 98.56 76 ALA A N 1
ATOM 593 C CA . ALA A 1 76 ? 14.945 -5.949 -1.113 1 98.56 76 ALA A CA 1
ATOM 594 C C . ALA A 1 76 ? 16 -4.852 -0.974 1 98.56 76 ALA A C 1
ATOM 596 O O . ALA A 1 76 ? 17.031 -4.887 -1.639 1 98.56 76 ALA A O 1
ATOM 597 N N . ASP A 1 77 ? 15.695 -3.869 -0.124 1 97.81 77 ASP A N 1
ATOM 598 C CA . ASP A 1 77 ? 16.609 -2.756 0.096 1 97.81 77 ASP A CA 1
ATOM 599 C C . ASP A 1 77 ? 17.875 -3.217 0.83 1 97.81 77 ASP A C 1
ATOM 601 O O . ASP A 1 77 ? 18.984 -2.756 0.533 1 97.81 77 ASP A O 1
ATOM 605 N N . ARG A 1 78 ? 17.703 -4.074 1.761 1 97.25 78 ARG A N 1
ATOM 606 C CA . ARG A 1 78 ? 18.797 -4.504 2.621 1 97.25 78 ARG A CA 1
ATOM 607 C C . ARG A 1 78 ? 19.734 -5.449 1.879 1 97.25 78 ARG A C 1
ATOM 609 O O . ARG A 1 78 ? 20.938 -5.473 2.145 1 97.25 78 ARG A O 1
ATOM 616 N N . PHE A 1 79 ? 19.219 -6.219 0.987 1 97.5 79 PHE A N 1
ATOM 617 C CA . PHE A 1 79 ? 19.984 -7.184 0.213 1 97.5 79 PHE A CA 1
ATOM 618 C C . PHE A 1 79 ? 19.906 -6.875 -1.277 1 97.5 79 PHE A C 1
ATOM 620 O O . PHE A 1 79 ? 19.359 -7.668 -2.053 1 97.5 79 PHE A O 1
ATOM 627 N N . PRO A 1 80 ? 20.531 -5.816 -1.673 1 96.62 80 PRO A N 1
ATOM 628 C CA . PRO A 1 80 ? 20.375 -5.348 -3.053 1 96.62 80 PRO A CA 1
ATOM 629 C C . PRO A 1 80 ? 20.953 -6.32 -4.074 1 96.62 80 PRO A C 1
ATOM 631 O O . PRO A 1 80 ? 20.562 -6.285 -5.25 1 96.62 80 PRO A O 1
ATOM 634 N N . ASP A 1 81 ? 21.812 -7.207 -3.691 1 97.12 81 ASP A N 1
ATOM 635 C CA . ASP A 1 81 ? 22.469 -8.141 -4.613 1 97.12 81 ASP A CA 1
ATOM 636 C C . ASP A 1 81 ? 21.469 -9.172 -5.133 1 97.12 81 ASP A C 1
ATOM 638 O O . ASP A 1 81 ? 21.703 -9.789 -6.176 1 97.12 81 ASP A O 1
ATOM 642 N N . ALA A 1 82 ? 20.375 -9.391 -4.379 1 97.62 82 ALA A N 1
ATOM 643 C CA . ALA A 1 82 ? 19.328 -10.312 -4.832 1 97.62 82 ALA A CA 1
ATOM 644 C C . ALA A 1 82 ? 18.547 -9.719 -6 1 97.62 82 ALA A C 1
ATOM 646 O O . ALA A 1 82 ? 17.812 -10.438 -6.691 1 97.62 82 ALA A O 1
ATOM 647 N N . ASN A 1 83 ? 18.578 -8.43 -6.195 1 97.56 83 ASN A N 1
ATOM 648 C CA . ASN A 1 83 ? 18.031 -7.703 -7.336 1 97.56 83 ASN A CA 1
ATOM 649 C C . ASN A 1 83 ? 16.516 -7.906 -7.449 1 97.56 83 ASN A C 1
ATOM 651 O O . ASN A 1 83 ? 15.992 -8.086 -8.547 1 97.56 83 ASN A O 1
ATOM 655 N N . LEU A 1 84 ? 15.859 -7.914 -6.305 1 98.62 84 LEU A N 1
ATOM 656 C CA . LEU A 1 84 ? 14.398 -8.008 -6.297 1 98.62 84 LEU A CA 1
ATOM 657 C C . LEU A 1 84 ? 13.773 -6.695 -6.754 1 98.62 84 LEU A C 1
ATOM 659 O O . LEU A 1 84 ? 12.594 -6.66 -7.121 1 98.62 84 LEU A O 1
ATOM 663 N N . LEU A 1 85 ? 14.438 -5.605 -6.641 1 97.94 85 LEU A N 1
ATOM 664 C CA . LEU A 1 85 ? 14.055 -4.309 -7.188 1 97.94 85 LEU A CA 1
ATOM 665 C C . LEU A 1 85 ? 15.133 -3.775 -8.125 1 97.94 85 LEU A C 1
ATOM 667 O O . LEU A 1 85 ? 16.297 -3.674 -7.742 1 97.94 85 LEU A O 1
ATOM 671 N N . PRO A 1 86 ? 14.719 -3.432 -9.328 1 97.44 86 PRO A N 1
ATOM 672 C CA . PRO A 1 86 ? 15.695 -2.857 -10.258 1 97.44 86 PRO A CA 1
ATOM 673 C C . PRO A 1 86 ? 16.109 -1.439 -9.875 1 97.44 86 PRO A C 1
ATOM 675 O O . PRO A 1 86 ? 15.5 -0.834 -8.984 1 97.44 86 PRO A O 1
ATOM 678 N N . LYS A 1 87 ? 17.156 -0.938 -10.57 1 96 87 LYS A N 1
ATOM 679 C CA . LYS A 1 87 ? 17.672 0.397 -10.281 1 96 87 LYS A CA 1
ATOM 680 C C . LYS A 1 87 ? 16.828 1.471 -10.945 1 96 87 LYS A C 1
ATOM 682 O O . LYS A 1 87 ? 16.734 2.598 -10.453 1 96 87 LYS A O 1
ATOM 687 N N . GLU A 1 88 ? 16.188 1.158 -12.078 1 96.62 88 GLU A N 1
ATOM 688 C CA . GLU A 1 88 ? 15.422 2.127 -12.852 1 96.62 88 GLU A CA 1
ATOM 689 C C . GLU A 1 88 ? 14.125 2.5 -12.133 1 96.62 88 GLU A C 1
ATOM 691 O O . GLU A 1 88 ? 13.289 1.638 -11.859 1 96.62 88 GLU A O 1
ATOM 696 N N . PRO A 1 89 ? 13.922 3.766 -11.859 1 97.69 89 PRO A N 1
ATOM 697 C CA . PRO A 1 89 ? 12.742 4.207 -11.117 1 97.69 89 PRO A CA 1
ATOM 698 C C . PRO A 1 89 ? 11.438 3.773 -11.773 1 97.69 89 PRO A C 1
ATOM 700 O O . PRO A 1 89 ? 10.5 3.355 -11.086 1 97.69 89 PRO A O 1
ATOM 703 N N . LEU A 1 90 ? 11.375 3.865 -13.023 1 97.56 90 LEU A N 1
ATOM 704 C CA . LEU A 1 90 ? 10.141 3.551 -13.727 1 97.56 90 LEU A CA 1
ATOM 705 C C . LEU A 1 90 ? 9.805 2.068 -13.602 1 97.56 90 LEU A C 1
ATOM 707 O O . LEU A 1 90 ? 8.641 1.706 -13.422 1 97.56 90 LEU A O 1
ATOM 711 N N . LYS A 1 91 ? 10.789 1.185 -13.664 1 98 91 LYS A N 1
ATOM 712 C CA . LYS A 1 91 ? 10.562 -0.245 -13.477 1 98 91 LYS A CA 1
ATOM 713 C C . LYS A 1 91 ? 10.102 -0.543 -12.055 1 98 91 LYS A C 1
ATOM 715 O O . LYS A 1 91 ? 9.227 -1.389 -11.844 1 98 91 LYS A O 1
ATOM 720 N N . ARG A 1 92 ? 10.695 0.159 -11.078 1 98.5 92 ARG A N 1
ATOM 721 C CA . ARG A 1 92 ? 10.258 0.023 -9.695 1 98.5 92 ARG A CA 1
ATOM 722 C C . ARG A 1 92 ? 8.789 0.429 -9.547 1 98.5 92 ARG A C 1
ATOM 724 O O . ARG A 1 92 ? 8.023 -0.247 -8.859 1 98.5 92 ARG A O 1
ATOM 731 N N . ALA A 1 93 ? 8.43 1.488 -10.219 1 98.62 93 ALA A N 1
ATOM 732 C CA . ALA A 1 93 ? 7.055 1.975 -10.164 1 98.62 93 ALA A CA 1
ATOM 733 C C . ALA A 1 93 ? 6.09 0.959 -10.766 1 98.62 93 ALA A C 1
ATOM 735 O O . ALA A 1 93 ? 5.012 0.715 -10.219 1 98.62 93 ALA A O 1
ATOM 736 N N . ASN A 1 94 ? 6.488 0.394 -11.859 1 98.62 94 ASN A N 1
ATOM 737 C CA . ASN A 1 94 ? 5.641 -0.597 -12.516 1 98.62 94 ASN A CA 1
ATOM 738 C C . ASN A 1 94 ? 5.453 -1.836 -11.641 1 98.62 94 ASN A C 1
ATOM 740 O O . ASN A 1 94 ? 4.371 -2.422 -11.617 1 98.62 94 ASN A O 1
ATOM 744 N N . ILE A 1 95 ? 6.477 -2.215 -10.953 1 98.81 95 ILE A N 1
ATOM 745 C CA . ILE A 1 95 ? 6.398 -3.318 -10 1 98.81 95 ILE A CA 1
ATOM 746 C C . ILE A 1 95 ? 5.359 -3.002 -8.93 1 98.81 95 ILE A C 1
ATOM 748 O O . ILE A 1 95 ? 4.461 -3.805 -8.672 1 98.81 95 ILE A O 1
ATOM 752 N N . ARG A 1 96 ? 5.473 -1.844 -8.359 1 98.81 96 ARG A N 1
ATOM 753 C CA . ARG A 1 96 ? 4.578 -1.452 -7.277 1 98.81 96 ARG A CA 1
ATOM 754 C C . ARG A 1 96 ? 3.141 -1.326 -7.773 1 98.81 96 ARG A C 1
ATOM 756 O O . ARG A 1 96 ? 2.201 -1.697 -7.066 1 98.81 96 ARG A O 1
ATOM 763 N N . PHE A 1 97 ? 2.979 -0.844 -8.969 1 98.69 97 PHE A N 1
ATOM 764 C CA . PHE A 1 97 ? 1.643 -0.726 -9.539 1 98.69 97 PHE A CA 1
ATOM 765 C C . PHE A 1 97 ? 1.022 -2.1 -9.758 1 98.69 97 PHE A C 1
ATOM 767 O O . PHE A 1 97 ? -0.151 -2.314 -9.453 1 98.69 97 PHE A O 1
ATOM 774 N N . ALA A 1 98 ? 1.788 -3.008 -10.289 1 98.81 98 ALA A N 1
ATOM 775 C CA . ALA A 1 98 ? 1.291 -4.359 -10.539 1 98.81 98 ALA A CA 1
ATOM 776 C C . ALA A 1 98 ? 0.829 -5.02 -9.242 1 98.81 98 ALA A C 1
ATOM 778 O O . ALA A 1 98 ? -0.205 -5.691 -9.219 1 98.81 98 ALA A O 1
ATOM 779 N N . ILE A 1 99 ? 1.623 -4.832 -8.227 1 98.88 99 ILE A N 1
ATOM 780 C CA . ILE A 1 99 ? 1.282 -5.383 -6.918 1 98.88 99 ILE A CA 1
ATOM 781 C C . ILE A 1 99 ? -0.044 -4.801 -6.441 1 98.88 99 ILE A C 1
ATOM 783 O O . ILE A 1 99 ? -0.936 -5.535 -6.012 1 98.88 99 ILE A O 1
ATOM 787 N N . GLU A 1 100 ? -0.137 -3.506 -6.539 1 98.62 100 GLU A N 1
ATOM 788 C CA . GLU A 1 100 ? -1.36 -2.828 -6.121 1 98.62 100 GLU A CA 1
ATOM 789 C C . GLU A 1 100 ? -2.559 -3.289 -6.949 1 98.62 100 GLU A C 1
ATOM 791 O O . GLU A 1 100 ? -3.625 -3.57 -6.398 1 98.62 100 GLU A O 1
ATOM 796 N N . TYR A 1 101 ? -2.412 -3.355 -8.234 1 98.62 101 TYR A N 1
ATOM 797 C CA . TYR A 1 101 ? -3.488 -3.766 -9.125 1 98.62 101 TYR A CA 1
ATOM 798 C C . TYR A 1 101 ? -3.961 -5.176 -8.797 1 98.62 101 TYR A C 1
ATOM 800 O O . TYR A 1 101 ? -5.164 -5.418 -8.664 1 98.62 101 TYR A O 1
ATOM 808 N N . PHE A 1 102 ? -3.01 -6.102 -8.68 1 98.81 102 PHE A N 1
ATOM 809 C CA . PHE A 1 102 ? -3.367 -7.488 -8.406 1 98.81 102 PHE A CA 1
ATOM 810 C C . PHE A 1 102 ? -4.129 -7.598 -7.086 1 98.81 102 PHE A C 1
ATOM 812 O O . PHE A 1 102 ? -5.121 -8.32 -7 1 98.81 102 PHE A O 1
ATOM 819 N N . SER A 1 103 ? -3.652 -6.914 -6.121 1 98.5 103 SER A N 1
ATOM 820 C CA . SER A 1 103 ? -4.289 -6.918 -4.805 1 98.5 103 SER A CA 1
ATOM 821 C C . SER A 1 103 ? -5.707 -6.363 -4.879 1 98.5 103 SER A C 1
ATOM 823 O O . SER A 1 103 ? -6.648 -6.984 -4.379 1 98.5 103 SER A O 1
ATOM 825 N N . SER A 1 104 ? -5.895 -5.277 -5.555 1 97.88 104 SER A N 1
ATOM 826 C CA . SER A 1 104 ? -7.148 -4.531 -5.5 1 97.88 104 SER A CA 1
ATOM 827 C C . SER A 1 104 ? -8.188 -5.133 -6.441 1 97.88 104 SER A C 1
ATOM 829 O O . SER A 1 104 ? -9.391 -5.012 -6.203 1 97.88 104 SER A O 1
ATOM 831 N N . LYS A 1 105 ? -7.73 -5.773 -7.477 1 98.31 105 LYS A N 1
ATOM 832 C CA . LYS A 1 105 ? -8.688 -6.188 -8.5 1 98.31 105 LYS A CA 1
ATOM 833 C C . LYS A 1 105 ? -8.859 -7.703 -8.508 1 98.31 105 LYS A C 1
ATOM 835 O O . LYS A 1 105 ? -9.914 -8.211 -8.883 1 98.31 105 LYS A O 1
ATOM 840 N N . ILE A 1 106 ? -7.844 -8.445 -8.094 1 98.69 106 ILE A N 1
ATOM 841 C CA . ILE A 1 106 ? -7.906 -9.898 -8.203 1 98.69 106 ILE A CA 1
ATOM 842 C C . ILE A 1 106 ? -8.039 -10.516 -6.816 1 98.69 106 ILE A C 1
ATOM 844 O O . ILE A 1 106 ? -9 -11.242 -6.547 1 98.69 106 ILE A O 1
ATOM 848 N N . ASN A 1 107 ? -7.133 -10.156 -5.895 1 98.5 107 ASN A N 1
ATOM 849 C CA . ASN A 1 107 ? -7.215 -10.703 -4.543 1 98.5 107 ASN A CA 1
ATOM 850 C C . ASN A 1 107 ? -8.555 -10.383 -3.885 1 98.5 107 ASN A C 1
ATOM 852 O O . ASN A 1 107 ? -9.109 -11.211 -3.162 1 98.5 107 ASN A O 1
ATOM 856 N N . THR A 1 108 ? -8.984 -9.156 -4.117 1 98 108 THR A N 1
ATOM 857 C CA . THR A 1 108 ? -10.242 -8.719 -3.52 1 98 108 THR A CA 1
ATOM 858 C C . THR A 1 108 ? -11.398 -9.617 -3.959 1 98 108 THR A C 1
ATOM 860 O O . THR A 1 108 ? -12.234 -10 -3.143 1 98 108 THR A O 1
ATOM 863 N N . GLU A 1 109 ? -11.477 -9.953 -5.254 1 97.94 109 GLU A N 1
ATOM 864 C CA . GLU A 1 109 ? -12.539 -10.812 -5.773 1 97.94 109 GLU A CA 1
ATOM 865 C C . GLU A 1 109 ? -12.414 -12.234 -5.23 1 97.94 109 GLU A C 1
ATOM 867 O O . GLU A 1 109 ? -13.422 -12.906 -5.008 1 97.94 109 GLU A O 1
ATOM 872 N N . PHE A 1 110 ? -11.219 -12.703 -5.031 1 97.06 110 PHE A N 1
ATOM 873 C CA . PHE A 1 110 ? -10.961 -14.016 -4.438 1 97.06 110 PHE A CA 1
ATOM 874 C C . PHE A 1 110 ? -11.539 -14.086 -3.027 1 97.06 110 PHE A C 1
ATOM 876 O O . PHE A 1 110 ? -12.305 -15 -2.713 1 97.06 110 PHE A O 1
ATOM 883 N N . TYR A 1 111 ? -11.281 -13.109 -2.193 1 95.75 111 TYR A N 1
ATOM 884 C CA . TYR A 1 111 ? -11.75 -13.117 -0.813 1 95.75 111 TYR A CA 1
ATOM 885 C C . TYR A 1 111 ? -13.258 -12.883 -0.749 1 95.75 111 TYR A C 1
ATOM 887 O O . TYR A 1 111 ? -13.938 -13.453 0.108 1 95.75 111 TYR A O 1
ATOM 895 N N . LYS A 1 112 ? -13.719 -12.016 -1.646 1 96.19 112 LYS A N 1
ATOM 896 C CA . LYS A 1 112 ? -15.164 -11.836 -1.719 1 96.19 112 LYS A CA 1
ATOM 897 C C . LYS A 1 112 ? -15.875 -13.164 -1.946 1 96.19 112 LYS A C 1
ATOM 899 O O . LYS A 1 112 ? -16.891 -13.445 -1.316 1 96.19 112 LYS A O 1
ATOM 904 N N . TYR A 1 113 ? -15.336 -13.969 -2.809 1 95.75 113 TYR A N 1
ATOM 905 C CA . TYR A 1 113 ? -15.922 -15.273 -3.104 1 95.75 113 TYR A CA 1
ATOM 906 C C . TYR A 1 113 ? -15.797 -16.203 -1.908 1 95.75 113 TYR A C 1
ATOM 908 O O . TYR A 1 113 ? -16.781 -16.828 -1.489 1 95.75 113 TYR A O 1
ATOM 916 N N . VAL A 1 114 ? -14.617 -16.281 -1.32 1 93.62 114 VAL A N 1
ATOM 917 C CA . VAL A 1 114 ? -14.328 -17.219 -0.243 1 93.62 114 VAL A CA 1
ATOM 918 C C . VAL A 1 114 ? -15.188 -16.891 0.976 1 93.62 114 VAL A C 1
ATOM 920 O O . VAL A 1 114 ? -15.641 -17.797 1.679 1 93.62 114 VAL A O 1
ATOM 923 N N . PHE A 1 115 ? -15.43 -15.602 1.179 1 91.75 115 PHE A N 1
ATOM 924 C CA . PHE A 1 115 ? -16.188 -15.18 2.354 1 91.75 115 PHE A CA 1
ATOM 925 C C . PHE A 1 115 ? -17.688 -15.312 2.111 1 91.75 115 PHE A C 1
ATOM 927 O O . PHE A 1 115 ? -18.469 -15.43 3.057 1 91.75 115 PHE A O 1
ATOM 934 N N . ASN A 1 116 ? -18.047 -15.297 0.818 1 91.25 116 ASN A N 1
ATOM 935 C CA . ASN A 1 116 ? -19.469 -15.266 0.52 1 91.25 116 ASN A CA 1
ATOM 936 C C . ASN A 1 116 ? -19.828 -16.234 -0.607 1 91.25 116 ASN A C 1
ATOM 938 O O . ASN A 1 116 ? -20.453 -15.828 -1.598 1 91.25 116 ASN A O 1
ATOM 942 N N . GLN A 1 117 ? -19.562 -17.391 -0.473 1 90.81 117 GLN A N 1
ATOM 943 C CA . GLN A 1 117 ? -19.734 -18.391 -1.531 1 90.81 117 GLN A CA 1
ATOM 944 C C . GLN A 1 117 ? -21.219 -18.656 -1.785 1 90.81 117 GLN A C 1
ATOM 946 O O . GLN A 1 117 ? -21.609 -18.984 -2.904 1 90.81 117 GLN A O 1
ATOM 951 N N . SER A 1 118 ? -22 -18.469 -0.788 1 88.94 118 SER A N 1
ATOM 952 C CA . SER A 1 118 ? -23.406 -18.828 -0.89 1 88.94 118 SER A CA 1
ATOM 953 C C . SER A 1 118 ? -24.234 -17.656 -1.423 1 88.94 118 SER A C 1
ATOM 955 O O . SER A 1 118 ? -25.422 -17.812 -1.695 1 88.94 118 SER A O 1
ATOM 957 N N . ALA A 1 119 ? -23.594 -16.578 -1.543 1 92.69 119 ALA A N 1
ATOM 958 C CA . ALA A 1 119 ? -24.328 -15.422 -2.061 1 92.69 119 ALA A CA 1
ATOM 959 C C . ALA A 1 119 ? -24.812 -15.672 -3.486 1 92.69 119 ALA A C 1
ATOM 961 O O . ALA A 1 119 ? -24.219 -16.469 -4.223 1 92.69 119 ALA A O 1
ATOM 962 N N . GLU A 1 120 ? -25.875 -14.938 -3.809 1 94.19 120 GLU A N 1
ATOM 963 C CA . GLU A 1 120 ? -26.375 -15.023 -5.172 1 94.19 120 GLU A CA 1
ATOM 964 C C . GLU A 1 120 ? -25.328 -14.586 -6.184 1 94.19 120 GLU A C 1
ATOM 966 O O . GLU A 1 120 ? -24.688 -13.555 -6.008 1 94.19 120 GLU A O 1
ATOM 971 N N . ASN A 1 121 ? -25.078 -15.438 -7.211 1 96.12 121 ASN A N 1
ATOM 972 C CA . ASN A 1 121 ? -24.188 -15.172 -8.336 1 96.12 121 ASN A CA 1
ATOM 973 C C . ASN A 1 121 ? -22.734 -15.055 -7.887 1 96.12 121 ASN A C 1
ATOM 975 O O . ASN A 1 121 ? -21.906 -14.438 -8.57 1 96.12 121 ASN A O 1
ATOM 979 N N . ALA A 1 122 ? -22.422 -15.609 -6.754 1 95.94 122 ALA A N 1
ATOM 980 C CA . ALA A 1 122 ? -21.078 -15.469 -6.199 1 95.94 122 ALA A CA 1
ATOM 981 C C . ALA A 1 122 ? -20.031 -16.031 -7.152 1 95.94 122 ALA A C 1
ATOM 983 O O . ALA A 1 122 ? -19.047 -15.375 -7.461 1 95.94 122 ALA A O 1
ATOM 984 N N . ARG A 1 123 ? -20.219 -17.234 -7.559 1 95.88 123 ARG A N 1
ATOM 985 C CA . ARG A 1 123 ? -19.25 -17.875 -8.445 1 95.88 123 ARG A CA 1
ATOM 986 C C . ARG A 1 123 ? -19.156 -17.125 -9.773 1 95.88 123 ARG A C 1
ATOM 988 O O . ARG A 1 123 ? -18.062 -16.844 -10.25 1 95.88 123 ARG A O 1
ATOM 995 N N . GLU A 1 124 ? -20.297 -16.812 -10.367 1 97.44 124 GLU A N 1
ATOM 996 C CA . GLU A 1 124 ? -20.328 -16.094 -11.641 1 97.44 124 GLU A CA 1
ATOM 997 C C . GLU A 1 124 ? -19.609 -14.758 -11.547 1 97.44 124 GLU A C 1
ATOM 999 O O . GLU A 1 124 ? -18.859 -14.383 -12.445 1 97.44 124 GLU A O 1
ATOM 1004 N N . ASN A 1 125 ? -19.891 -14.031 -10.469 1 97.94 125 ASN A N 1
ATOM 1005 C CA . ASN A 1 125 ? -19.203 -12.758 -10.25 1 97.94 125 ASN A CA 1
ATOM 1006 C C . ASN A 1 125 ? -17.703 -12.938 -10.133 1 97.94 125 ASN A C 1
ATOM 1008 O O . ASN A 1 125 ? -16.938 -12.18 -10.727 1 97.94 125 ASN A O 1
ATOM 1012 N N . PHE A 1 126 ? -17.328 -13.961 -9.383 1 98.19 126 PHE A N 1
ATOM 1013 C CA . PHE A 1 126 ? -15.906 -14.273 -9.219 1 98.19 126 PHE A CA 1
ATOM 1014 C C . PHE A 1 126 ? -15.25 -14.562 -10.562 1 98.19 126 PHE A C 1
ATOM 1016 O O . PHE A 1 126 ? -14.242 -13.953 -10.914 1 98.19 126 PHE A O 1
ATOM 1023 N N . GLU A 1 127 ? -15.828 -15.414 -11.344 1 98.25 127 GLU A N 1
ATOM 1024 C CA . GLU A 1 127 ? -15.281 -15.812 -12.633 1 98.25 127 GLU A CA 1
ATOM 1025 C C . GLU A 1 127 ? -15.195 -14.625 -13.586 1 98.25 127 GLU A C 1
ATOM 1027 O O . GLU A 1 127 ? -14.164 -14.406 -14.219 1 98.25 127 GLU A O 1
ATOM 1032 N N . THR A 1 128 ? -16.25 -13.852 -13.625 1 98.62 128 THR A N 1
ATOM 1033 C CA . THR A 1 128 ? -16.328 -12.734 -14.562 1 98.62 128 THR A CA 1
ATOM 1034 C C . THR A 1 128 ? -15.344 -11.633 -14.172 1 98.62 128 THR A C 1
ATOM 1036 O O . THR A 1 128 ? -14.57 -11.164 -15.016 1 98.62 128 THR A O 1
ATOM 1039 N N . ASN A 1 129 ? -15.359 -11.266 -12.922 1 98.62 129 ASN A N 1
ATOM 1040 C CA . ASN A 1 129 ? -14.539 -10.148 -12.469 1 98.62 129 ASN A CA 1
ATOM 1041 C C . ASN A 1 129 ? -13.055 -10.484 -12.508 1 98.62 129 ASN A C 1
ATOM 1043 O O . ASN A 1 129 ? -12.242 -9.672 -12.953 1 98.62 129 ASN A O 1
ATOM 1047 N N . VAL A 1 130 ? -12.695 -11.633 -12.094 1 98.81 130 VAL A N 1
ATOM 1048 C CA . VAL A 1 130 ? -11.297 -12.031 -12.094 1 98.81 130 VAL A CA 1
ATOM 1049 C C . VAL A 1 130 ? -10.797 -12.188 -13.531 1 98.81 130 VAL A C 1
ATOM 1051 O O . VAL A 1 130 ? -9.68 -11.781 -13.859 1 98.81 130 VAL A O 1
ATOM 1054 N N . ASN A 1 131 ? -11.609 -12.766 -14.359 1 98.88 131 ASN A N 1
ATOM 1055 C CA . ASN A 1 131 ? -11.219 -12.906 -15.758 1 98.88 131 ASN A CA 1
ATOM 1056 C C . ASN A 1 131 ? -10.914 -11.547 -16.391 1 98.88 131 ASN A C 1
ATOM 1058 O O . ASN A 1 131 ? -9.883 -11.383 -17.047 1 98.88 131 ASN A O 1
ATOM 1062 N N . ALA A 1 132 ? -11.789 -10.633 -16.203 1 98.69 132 ALA A N 1
ATOM 1063 C CA . ALA A 1 132 ? -11.586 -9.289 -16.734 1 98.69 132 ALA A CA 1
ATOM 1064 C C . ALA A 1 132 ? -10.32 -8.656 -16.172 1 98.69 132 ALA A C 1
ATOM 1066 O O . ALA A 1 132 ? -9.547 -8.023 -16.891 1 98.69 132 ALA A O 1
ATOM 1067 N N . ALA A 1 133 ? -10.109 -8.828 -14.883 1 98.75 133 ALA A N 1
ATOM 1068 C CA . ALA A 1 133 ? -8.93 -8.273 -14.227 1 98.75 133 ALA A CA 1
ATOM 1069 C C . ALA A 1 133 ? -7.652 -8.914 -14.742 1 98.75 133 ALA A C 1
ATOM 1071 O O . ALA A 1 133 ? -6.621 -8.25 -14.875 1 98.75 133 ALA A O 1
ATOM 1072 N N . LEU A 1 134 ? -7.711 -10.18 -15.008 1 98.88 134 LEU A N 1
ATOM 1073 C CA . LEU A 1 134 ? -6.547 -10.898 -15.523 1 98.88 134 LEU A CA 1
ATOM 1074 C C . LEU A 1 134 ? -6.191 -10.422 -16.922 1 98.88 134 LEU A C 1
ATOM 1076 O O . LEU A 1 134 ? -5.016 -10.367 -17.297 1 98.88 134 LEU A O 1
ATOM 1080 N N . ILE A 1 135 ? -7.156 -10.094 -17.703 1 98.81 135 ILE A N 1
ATOM 1081 C CA . ILE A 1 135 ? -6.906 -9.555 -19.047 1 98.81 135 ILE A CA 1
ATOM 1082 C C . ILE A 1 135 ? -6.109 -8.258 -18.922 1 98.81 135 ILE A C 1
ATOM 1084 O O . ILE A 1 135 ? -5.113 -8.062 -19.625 1 98.81 135 ILE A O 1
ATOM 1088 N N . ARG A 1 136 ? -6.551 -7.406 -18.047 1 98.44 136 ARG A N 1
ATOM 1089 C CA . ARG A 1 136 ? -5.836 -6.156 -17.812 1 98.44 136 ARG A CA 1
ATOM 1090 C C . ARG A 1 136 ? -4.438 -6.418 -17.266 1 98.44 136 ARG A C 1
ATOM 1092 O O . ARG A 1 136 ? -3.477 -5.742 -17.641 1 98.44 136 ARG A O 1
ATOM 1099 N N . PHE A 1 137 ? -4.312 -7.371 -16.391 1 98.81 137 PHE A N 1
ATOM 1100 C CA . PHE A 1 137 ? -3.006 -7.703 -15.836 1 98.81 137 PHE A CA 1
ATOM 1101 C C . PHE A 1 137 ? -2.061 -8.188 -16.938 1 98.81 137 PHE A C 1
ATOM 1103 O O . PHE A 1 137 ? -0.864 -7.887 -16.906 1 98.81 137 PHE A O 1
ATOM 1110 N N . ASN A 1 138 ? -2.574 -8.953 -17.875 1 98.88 138 ASN A N 1
ATOM 1111 C CA . ASN A 1 138 ? -1.779 -9.367 -19.031 1 98.88 138 ASN A CA 1
ATOM 1112 C C . ASN A 1 138 ? -1.198 -8.164 -19.766 1 98.88 138 ASN A C 1
ATOM 1114 O O . ASN A 1 138 ? -0.051 -8.203 -20.219 1 98.88 138 ASN A O 1
ATOM 1118 N N . GLU A 1 139 ? -1.987 -7.141 -19.922 1 98.19 139 GLU A N 1
ATOM 1119 C CA . GLU A 1 139 ? -1.488 -5.926 -20.562 1 98.19 139 GLU A CA 1
ATOM 1120 C C . GLU A 1 139 ? -0.316 -5.332 -19.781 1 98.19 139 GLU A C 1
ATOM 1122 O O . GLU A 1 139 ? 0.645 -4.844 -20.375 1 98.19 139 GLU A O 1
ATOM 1127 N N . LEU A 1 140 ? -0.428 -5.352 -18.5 1 98.25 140 LEU A N 1
ATOM 1128 C CA . LEU A 1 140 ? 0.665 -4.859 -17.672 1 98.25 140 LEU A CA 1
ATOM 1129 C C . LEU A 1 140 ? 1.921 -5.699 -17.875 1 98.25 140 LEU A C 1
ATOM 1131 O O . LEU A 1 140 ? 3.029 -5.164 -17.922 1 98.25 140 LEU A O 1
ATOM 1135 N N . LEU A 1 141 ? 1.759 -6.996 -17.938 1 98.81 141 LEU A N 1
ATOM 1136 C CA . LEU A 1 141 ? 2.885 -7.883 -18.203 1 98.81 141 LEU A CA 1
ATOM 1137 C C . LEU A 1 141 ? 3.539 -7.547 -19.547 1 98.81 141 LEU A C 1
ATOM 1139 O O . LEU A 1 141 ? 4.762 -7.406 -19.625 1 98.81 141 LEU A O 1
ATOM 1143 N N . LEU A 1 142 ? 2.732 -7.398 -20.547 1 98.56 142 LEU A N 1
ATOM 1144 C CA . LEU A 1 142 ? 3.221 -7.176 -21.906 1 98.56 142 LEU A CA 1
ATOM 1145 C C . LEU A 1 142 ? 3.939 -5.832 -22 1 98.56 142 LEU A C 1
ATOM 1147 O O . LEU A 1 142 ? 4.848 -5.672 -22.828 1 98.56 142 LEU A O 1
ATOM 1151 N N . GLN A 1 143 ? 3.572 -4.906 -21.188 1 96.88 143 GLN A N 1
ATOM 1152 C CA . GLN A 1 143 ? 4.246 -3.615 -21.141 1 96.88 143 GLN A CA 1
ATOM 1153 C C . GLN A 1 143 ? 5.691 -3.764 -20.672 1 96.88 143 GLN A C 1
ATOM 1155 O O . GLN A 1 143 ? 6.547 -2.939 -21 1 96.88 143 GLN A O 1
ATOM 1160 N N . GLN A 1 144 ? 5.926 -4.824 -19.906 1 97.81 144 GLN A N 1
ATOM 1161 C CA . GLN A 1 144 ? 7.273 -5.023 -19.391 1 97.81 144 GLN A CA 1
ATOM 1162 C C . GLN A 1 144 ? 8.102 -5.902 -20.328 1 97.81 144 GLN A C 1
ATOM 1164 O O . GLN A 1 144 ? 9.289 -5.66 -20.516 1 97.81 144 GLN A O 1
ATOM 1169 N N . SER A 1 145 ? 7.453 -6.973 -20.812 1 98.31 145 SER A N 1
ATOM 1170 C CA . SER A 1 145 ? 8.133 -7.945 -21.656 1 98.31 145 SER A CA 1
ATOM 1171 C C . SER A 1 145 ? 7.137 -8.844 -22.375 1 98.31 145 SER A C 1
ATOM 1173 O O . SER A 1 145 ? 6.137 -9.266 -21.797 1 98.31 145 SER A O 1
ATOM 1175 N N . LYS A 1 146 ? 7.441 -9.188 -23.516 1 98.25 146 LYS A N 1
ATOM 1176 C CA . LYS A 1 146 ? 6.582 -10.055 -24.312 1 98.25 146 LYS A CA 1
ATOM 1177 C C . LYS A 1 146 ? 6.711 -11.508 -23.875 1 98.25 146 LYS A C 1
ATOM 1179 O O . LYS A 1 146 ? 5.867 -12.344 -24.203 1 98.25 146 LYS A O 1
ATOM 1184 N N . THR A 1 147 ? 7.812 -11.758 -23.219 1 97.75 147 THR A N 1
ATOM 1185 C CA . THR A 1 147 ? 8.055 -13.117 -22.766 1 97.75 147 THR A CA 1
ATOM 1186 C C . THR A 1 147 ? 8.297 -13.141 -21.25 1 97.75 147 THR A C 1
ATOM 1188 O O . THR A 1 147 ? 8.547 -12.094 -20.641 1 97.75 147 THR A O 1
ATOM 1191 N N . GLY A 1 148 ? 8.031 -14.344 -20.656 1 96.94 148 GLY A N 1
ATOM 1192 C CA . GLY A 1 148 ? 8.117 -14.516 -19.219 1 96.94 148 GLY A CA 1
ATOM 1193 C C . GLY A 1 148 ? 9.305 -15.352 -18.781 1 96.94 148 GLY A C 1
ATOM 1194 O O . GLY A 1 148 ? 10.367 -15.305 -19.422 1 96.94 148 GLY A O 1
ATOM 1195 N N . PRO A 1 149 ? 9.18 -15.852 -17.578 1 98.62 149 PRO A N 1
ATOM 1196 C CA . PRO A 1 149 ? 7.949 -16.188 -16.859 1 98.62 149 PRO A CA 1
ATOM 1197 C C . PRO A 1 149 ? 7.625 -15.195 -15.742 1 98.62 149 PRO A C 1
ATOM 1199 O O . PRO A 1 149 ? 6.605 -15.328 -15.062 1 98.62 149 PRO A O 1
ATOM 1202 N N . TYR A 1 150 ? 8.461 -14.211 -15.523 1 98.88 150 TYR A N 1
ATOM 1203 C CA . TYR A 1 150 ? 8.258 -13.328 -14.383 1 98.88 150 TYR A CA 1
ATOM 1204 C C . TYR A 1 150 ? 7.727 -11.969 -14.828 1 98.88 150 TYR A C 1
ATOM 1206 O O . TYR A 1 150 ? 7.512 -11.742 -16.031 1 98.88 150 TYR A O 1
ATOM 1214 N N . PHE A 1 151 ? 7.359 -11.102 -13.945 1 98.88 151 PHE A N 1
ATOM 1215 C CA . PHE A 1 151 ? 6.75 -9.82 -14.258 1 98.88 151 PHE A CA 1
ATOM 1216 C C . PHE A 1 151 ? 7.645 -9.008 -15.188 1 98.88 151 PHE A C 1
ATOM 1218 O O . PHE A 1 151 ? 7.164 -8.422 -16.156 1 98.88 151 PHE A O 1
ATOM 1225 N N . LEU A 1 152 ? 8.961 -9.008 -14.875 1 98.62 152 LEU A N 1
ATOM 1226 C CA . LEU A 1 152 ? 9.922 -8.273 -15.688 1 98.62 152 LEU A CA 1
ATOM 1227 C C . LEU A 1 152 ? 10.539 -9.172 -16.75 1 98.62 152 LEU A C 1
ATOM 1229 O O . LEU A 1 152 ? 11.719 -9.023 -17.078 1 98.62 152 LEU A O 1
ATOM 1233 N N . GLY A 1 153 ? 9.758 -10.094 -17.25 1 98.38 153 GLY A N 1
ATOM 1234 C CA . GLY A 1 153 ? 10.289 -11.047 -18.203 1 98.38 153 GLY A CA 1
ATOM 1235 C C . GLY A 1 153 ? 11.094 -12.156 -17.562 1 98.38 153 GLY A C 1
ATOM 1236 O O . GLY A 1 153 ? 10.578 -12.898 -16.719 1 98.38 153 GLY A O 1
ATOM 1237 N N . GLU A 1 154 ? 12.352 -12.164 -17.812 1 98.06 154 GLU A N 1
ATOM 1238 C CA . GLU A 1 154 ? 13.203 -13.227 -17.281 1 98.06 154 GLU A CA 1
ATOM 1239 C C . GLU A 1 154 ? 13.703 -12.883 -15.875 1 98.06 154 GLU A C 1
ATOM 1241 O O . GLU A 1 154 ? 14.219 -13.742 -15.164 1 98.06 154 GLU A O 1
ATOM 1246 N N . THR A 1 155 ? 13.508 -11.672 -15.508 1 97.88 155 THR A N 1
ATOM 1247 C CA . THR A 1 155 ? 14.047 -11.203 -14.234 1 97.88 155 THR A CA 1
ATOM 1248 C C . THR A 1 155 ? 13 -11.336 -13.125 1 97.88 155 THR A C 1
ATOM 1250 O O . THR A 1 155 ? 11.914 -10.75 -13.219 1 97.88 155 THR A O 1
ATOM 1253 N N . TYR A 1 156 ? 13.352 -12.133 -12.086 1 98.69 156 TYR A N 1
ATOM 1254 C CA . TYR A 1 156 ? 12.508 -12.266 -10.906 1 98.69 156 TYR A CA 1
ATOM 1255 C C . TYR A 1 156 ? 12.531 -10.984 -10.07 1 98.69 156 TYR A C 1
ATOM 1257 O O . TYR A 1 156 ? 13.586 -10.391 -9.867 1 98.69 156 TYR A O 1
ATOM 1265 N N . SER A 1 157 ? 11.352 -10.492 -9.656 1 98.81 157 SER A N 1
ATOM 1266 C CA . SER A 1 157 ? 11.289 -9.211 -8.961 1 98.81 157 SER A CA 1
ATOM 1267 C C . SER A 1 157 ? 10.344 -9.281 -7.766 1 98.81 157 SER A C 1
ATOM 1269 O O . SER A 1 157 ? 9.734 -10.32 -7.508 1 98.81 157 SER A O 1
ATOM 1271 N N . LEU A 1 158 ? 10.227 -8.164 -7.09 1 98.88 158 LEU A N 1
ATOM 1272 C CA . LEU A 1 158 ? 9.359 -8.023 -5.93 1 98.88 158 LEU A CA 1
ATOM 1273 C C . LEU A 1 158 ? 7.898 -8.258 -6.305 1 98.88 158 LEU A C 1
ATOM 1275 O O . LEU A 1 158 ? 7.105 -8.703 -5.477 1 98.88 158 LEU A O 1
ATOM 1279 N N . ALA A 1 159 ? 7.496 -7.926 -7.527 1 98.94 159 ALA A N 1
ATOM 1280 C CA . ALA A 1 159 ? 6.133 -8.195 -7.977 1 98.94 159 ALA A CA 1
ATOM 1281 C C . ALA A 1 159 ? 5.816 -9.688 -7.898 1 98.94 159 ALA A C 1
ATOM 1283 O O . ALA A 1 159 ? 4.73 -10.078 -7.465 1 98.94 159 ALA A O 1
ATOM 1284 N N . ASP A 1 160 ? 6.77 -10.469 -8.32 1 98.94 160 ASP A N 1
ATOM 1285 C CA . ASP A 1 160 ? 6.586 -11.914 -8.297 1 98.94 160 ASP A CA 1
ATOM 1286 C C . ASP A 1 160 ? 6.461 -12.43 -6.871 1 98.94 160 ASP A C 1
ATOM 1288 O O . ASP A 1 160 ? 5.582 -13.25 -6.574 1 98.94 160 ASP A O 1
ATOM 1292 N N . VAL A 1 161 ? 7.316 -11.914 -6.012 1 98.94 161 VAL A N 1
ATOM 1293 C CA . VAL A 1 161 ? 7.289 -12.266 -4.598 1 98.94 161 VAL A CA 1
ATOM 1294 C C . VAL A 1 161 ? 5.918 -11.953 -4.008 1 98.94 161 VAL A C 1
ATOM 1296 O O . VAL A 1 161 ? 5.324 -12.781 -3.312 1 98.94 161 VAL A O 1
ATOM 1299 N N . ALA A 1 162 ? 5.41 -10.805 -4.27 1 98.94 162 ALA A N 1
ATOM 1300 C CA . ALA A 1 162 ? 4.199 -10.273 -3.65 1 98.94 162 ALA A CA 1
ATOM 1301 C C . ALA A 1 162 ? 2.957 -10.984 -4.176 1 98.94 162 ALA A C 1
ATOM 1303 O O . ALA A 1 162 ? 1.975 -11.148 -3.449 1 98.94 162 ALA A O 1
ATOM 1304 N N . ILE A 1 163 ? 2.984 -11.406 -5.402 1 98.94 163 ILE A N 1
ATOM 1305 C CA . ILE A 1 163 ? 1.77 -11.867 -6.066 1 98.94 163 ILE A CA 1
ATOM 1306 C C . ILE A 1 163 ? 1.674 -13.383 -5.977 1 98.94 163 ILE A C 1
ATOM 1308 O O . ILE A 1 163 ? 0.577 -13.938 -5.867 1 98.94 163 ILE A O 1
ATOM 1312 N N . ALA A 1 164 ? 2.758 -14.094 -5.883 1 98.88 164 ALA A N 1
ATOM 1313 C CA . ALA A 1 164 ? 2.84 -15.547 -6.004 1 98.88 164 ALA A CA 1
ATOM 1314 C C . ALA A 1 164 ? 1.955 -16.234 -4.969 1 98.88 164 ALA A C 1
ATOM 1316 O O . ALA A 1 164 ? 1.234 -17.188 -5.289 1 98.88 164 ALA A O 1
ATOM 1317 N N . PRO A 1 165 ? 1.968 -15.805 -3.715 1 98.81 165 PRO A N 1
ATOM 1318 C CA . PRO A 1 165 ? 1.141 -16.5 -2.723 1 98.81 165 PRO A CA 1
ATOM 1319 C C . PRO A 1 165 ? -0.335 -16.531 -3.111 1 98.81 165 PRO A C 1
ATOM 1321 O O . PRO A 1 165 ? -1.022 -17.516 -2.834 1 98.81 165 PRO A O 1
ATOM 1324 N N . PHE A 1 166 ? -0.776 -15.516 -3.729 1 98.69 166 PHE A N 1
ATOM 1325 C CA . PHE A 1 166 ? -2.189 -15.422 -4.074 1 98.69 166 PHE A CA 1
ATOM 1326 C C . PHE A 1 166 ? -2.496 -16.234 -5.328 1 98.69 166 PHE A C 1
ATOM 1328 O O . PHE A 1 166 ? -3.58 -16.797 -5.453 1 98.69 166 PHE A O 1
ATOM 1335 N N . VAL A 1 167 ? -1.557 -16.219 -6.254 1 98.62 167 VAL A N 1
ATOM 1336 C CA . VAL A 1 167 ? -1.699 -17.078 -7.422 1 98.62 167 VAL A CA 1
ATOM 1337 C C . VAL A 1 167 ? -1.858 -18.531 -6.977 1 98.62 167 VAL A C 1
ATOM 1339 O O . VAL A 1 167 ? -2.73 -19.25 -7.473 1 98.62 167 VAL A O 1
ATOM 1342 N N . LEU A 1 168 ? -1.082 -18.984 -6.047 1 98.25 168 LEU A N 1
ATOM 1343 C CA . LEU A 1 168 ? -1.145 -20.344 -5.516 1 98.25 168 LEU A CA 1
ATOM 1344 C C . LEU A 1 168 ? -2.523 -20.625 -4.934 1 98.25 168 LEU A C 1
ATOM 1346 O O . LEU A 1 168 ? -3.105 -21.688 -5.207 1 98.25 168 LEU A O 1
ATOM 1350 N N . ARG A 1 169 ? -3.033 -19.766 -4.191 1 97.56 169 ARG A N 1
ATOM 1351 C CA . ARG A 1 169 ? -4.297 -19.969 -3.494 1 97.56 169 ARG A CA 1
ATOM 1352 C C . ARG A 1 169 ? -5.469 -19.969 -4.469 1 97.56 169 ARG A C 1
ATOM 1354 O O . ARG A 1 169 ? -6.391 -20.766 -4.344 1 97.56 169 ARG A O 1
ATOM 1361 N N . ILE A 1 170 ? -5.391 -19.031 -5.398 1 98.06 170 ILE A N 1
ATOM 1362 C CA . ILE A 1 170 ? -6.426 -19 -6.426 1 98.06 170 ILE A CA 1
ATOM 1363 C C . ILE A 1 170 ? -6.395 -20.297 -7.23 1 98.06 170 ILE A C 1
ATOM 1365 O O . ILE A 1 170 ? -7.438 -20.906 -7.484 1 98.06 170 ILE A O 1
ATOM 1369 N N . HIS A 1 171 ? -5.215 -20.719 -7.566 1 97.69 171 HIS A N 1
ATOM 1370 C CA . HIS A 1 171 ? -5.055 -21.969 -8.297 1 97.69 171 HIS A CA 1
ATOM 1371 C C . HIS A 1 171 ? -5.621 -23.141 -7.512 1 97.69 171 HIS A C 1
ATOM 1373 O O . HIS A 1 171 ? -6.336 -23.984 -8.07 1 97.69 171 HIS A O 1
ATOM 1379 N N . ALA A 1 172 ? -5.312 -23.234 -6.262 1 97 172 ALA A N 1
ATOM 1380 C CA . ALA A 1 172 ? -5.809 -24.312 -5.406 1 97 172 ALA A CA 1
ATOM 1381 C C . ALA A 1 172 ? -7.332 -24.297 -5.332 1 97 172 ALA A C 1
ATOM 1383 O O . ALA A 1 172 ? -7.973 -25.344 -5.395 1 97 172 ALA A O 1
ATOM 1384 N N . LEU A 1 173 ? -7.867 -23.141 -5.16 1 96.19 173 LEU A N 1
ATOM 1385 C CA . LEU A 1 173 ? -9.32 -23 -5.137 1 96.19 173 LEU A CA 1
ATOM 1386 C C . LEU A 1 173 ? -9.938 -23.531 -6.426 1 96.19 173 LEU A C 1
ATOM 1388 O O . LEU A 1 173 ? -10.914 -24.297 -6.391 1 96.19 173 LEU A O 1
ATOM 1392 N N . LEU A 1 174 ? -9.398 -23.109 -7.551 1 97 174 LEU A N 1
ATOM 1393 C CA . LEU A 1 174 ? -9.914 -23.516 -8.852 1 97 174 LEU A CA 1
ATOM 1394 C C . LEU A 1 174 ? -9.867 -25.031 -9.016 1 97 174 LEU A C 1
ATOM 1396 O O . LEU A 1 174 ? -10.844 -25.641 -9.453 1 97 174 LEU A O 1
ATOM 1400 N N . GLU A 1 175 ? -8.805 -25.594 -8.594 1 95.94 175 GLU A N 1
ATOM 1401 C CA . GLU A 1 175 ? -8.57 -27.016 -8.805 1 95.94 175 GLU A CA 1
ATOM 1402 C C . GLU A 1 175 ? -9.422 -27.859 -7.867 1 95.94 175 GLU A C 1
ATOM 1404 O O . GLU A 1 175 ? -9.992 -28.875 -8.289 1 95.94 175 GLU A O 1
ATOM 1409 N N . HIS A 1 176 ? -9.617 -27.438 -6.656 1 94.5 176 HIS A N 1
ATOM 1410 C CA . HIS A 1 176 ? -10.133 -28.359 -5.652 1 94.5 176 HIS A CA 1
ATOM 1411 C C . HIS A 1 176 ? -11.547 -27.984 -5.223 1 94.5 176 HIS A C 1
ATOM 1413 O O . HIS A 1 176 ? -12.25 -28.781 -4.609 1 94.5 176 HIS A O 1
ATOM 1419 N N . ILE A 1 177 ? -11.938 -26.844 -5.555 1 92.88 177 ILE A N 1
ATOM 1420 C CA . ILE A 1 177 ? -13.258 -26.406 -5.105 1 92.88 177 ILE A CA 1
ATOM 1421 C C . ILE A 1 177 ? -14.141 -26.125 -6.312 1 92.88 177 ILE A C 1
ATOM 1423 O O . ILE A 1 177 ? -15.336 -26.422 -6.301 1 92.88 177 ILE A O 1
ATOM 1427 N N . LEU A 1 178 ? -13.547 -25.578 -7.332 1 94.88 178 LEU A N 1
ATOM 1428 C CA . LEU A 1 178 ? -14.359 -25.125 -8.453 1 94.88 178 LEU A CA 1
ATOM 1429 C C . LEU A 1 178 ? -14.203 -26.047 -9.656 1 94.88 178 LEU A C 1
ATOM 1431 O O . LEU A 1 178 ? -14.281 -25.594 -10.805 1 94.88 178 LEU A O 1
ATOM 1435 N N . GLY A 1 179 ? -13.875 -27.25 -9.43 1 94.25 179 GLY A N 1
ATOM 1436 C CA . GLY A 1 179 ? -13.922 -28.312 -10.438 1 94.25 179 GLY A CA 1
ATOM 1437 C C . GLY A 1 179 ? -12.906 -28.109 -11.547 1 94.25 179 GLY A C 1
ATOM 1438 O O . GLY A 1 179 ? -13.156 -28.484 -12.695 1 94.25 179 GLY A O 1
ATOM 1439 N N . GLY A 1 180 ? -11.852 -27.438 -11.25 1 96.25 180 GLY A N 1
ATOM 1440 C CA . GLY A 1 180 ? -10.812 -27.266 -12.258 1 96.25 180 GLY A CA 1
ATOM 1441 C C . GLY A 1 180 ? -11.125 -26.156 -13.25 1 96.25 180 GLY A C 1
ATOM 1442 O O . GLY A 1 180 ? -10.656 -26.188 -14.391 1 96.25 180 GLY A O 1
ATOM 1443 N N . TYR A 1 181 ? -11.859 -25.25 -12.844 1 97.19 181 TYR A N 1
ATOM 1444 C CA . TYR A 1 181 ? -12.211 -24.141 -13.711 1 97.19 181 TYR A CA 1
ATOM 1445 C C . TYR A 1 181 ? -10.969 -23.453 -14.258 1 97.19 181 TYR A C 1
ATOM 1447 O O . TYR A 1 181 ? -9.961 -23.312 -13.547 1 97.19 181 TYR A O 1
ATOM 1455 N N . LYS A 1 182 ? -11.023 -23.016 -15.5 1 97.75 182 LYS A N 1
ATOM 1456 C CA . LYS A 1 182 ? -9.922 -22.312 -16.156 1 97.75 182 LYS A CA 1
ATOM 1457 C C . LYS A 1 182 ? -10.383 -20.953 -16.688 1 97.75 182 LYS A C 1
ATOM 1459 O O . LYS A 1 182 ? -11.289 -20.875 -17.516 1 97.75 182 LYS A O 1
ATOM 1464 N N . PHE A 1 183 ? -9.695 -19.953 -16.297 1 98.62 183 PHE A N 1
ATOM 1465 C CA . PHE A 1 183 ? -10.031 -18.625 -16.797 1 98.62 183 PHE A CA 1
ATOM 1466 C C . PHE A 1 183 ? -9.703 -18.516 -18.281 1 98.62 183 PHE A C 1
ATOM 1468 O O . PHE A 1 183 ? -8.602 -18.859 -18.703 1 98.62 183 PHE A O 1
ATOM 1475 N N . GLU A 1 184 ? -10.562 -17.984 -19.047 1 98.62 184 GLU A N 1
ATOM 1476 C CA . GLU A 1 184 ? -10.312 -17.734 -20.469 1 98.62 184 GLU A CA 1
ATOM 1477 C C . GLU A 1 184 ? -9.117 -16.797 -20.656 1 98.62 184 GLU A C 1
ATOM 1479 O O . GLU A 1 184 ? -8.352 -16.953 -21.609 1 98.62 184 GLU A O 1
ATOM 1484 N N . ALA A 1 185 ? -9.008 -15.859 -19.766 1 98.81 185 ALA A N 1
ATOM 1485 C CA . ALA A 1 185 ? -7.902 -14.906 -19.828 1 98.81 185 ALA A CA 1
ATOM 1486 C C . ALA A 1 185 ? -6.559 -15.633 -19.844 1 98.81 185 ALA A C 1
ATOM 1488 O O . ALA A 1 185 ? -5.645 -15.242 -20.578 1 98.81 185 ALA A O 1
ATOM 1489 N N . ILE A 1 186 ? -6.449 -16.609 -19 1 98.62 186 ILE A N 1
ATOM 1490 C CA . ILE A 1 186 ? -5.191 -17.344 -18.906 1 98.62 186 ILE A CA 1
ATOM 1491 C C . ILE A 1 186 ? -4.992 -18.203 -20.141 1 98.62 186 ILE A C 1
ATOM 1493 O O . ILE A 1 186 ? -3.879 -18.312 -20.672 1 98.62 186 ILE A O 1
ATOM 1497 N N . GLN A 1 187 ? -6.004 -18.781 -20.609 1 98.38 187 GLN A N 1
ATOM 1498 C CA . GLN A 1 187 ? -5.949 -19.672 -21.766 1 98.38 187 GLN A CA 1
ATOM 1499 C C . GLN A 1 187 ? -5.625 -18.891 -23.047 1 98.38 187 GLN A C 1
ATOM 1501 O O . GLN A 1 187 ? -4.922 -19.406 -23.922 1 98.38 187 GLN A O 1
ATOM 1506 N N . ASN A 1 188 ? -6.059 -17.719 -23.156 1 98.56 188 ASN A N 1
ATOM 1507 C CA . ASN A 1 188 ? -5.988 -16.969 -24.406 1 98.56 188 ASN A CA 1
ATOM 1508 C C . ASN A 1 188 ? -4.797 -16.016 -24.406 1 98.56 188 ASN A C 1
ATOM 1510 O O . ASN A 1 188 ? -4.531 -15.359 -25.422 1 98.56 188 ASN A O 1
ATOM 1514 N N . ASN A 1 189 ? -4.09 -15.891 -23.344 1 98.75 189 ASN A N 1
ATOM 1515 C CA . ASN A 1 189 ? -2.961 -14.977 -23.234 1 98.75 189 ASN A CA 1
ATOM 1516 C C . ASN A 1 189 ? -1.692 -15.703 -22.797 1 98.75 189 ASN A C 1
ATOM 1518 O O . ASN A 1 189 ? -1.445 -15.844 -21.594 1 98.75 189 ASN A O 1
ATOM 1522 N N . PRO A 1 190 ? -0.863 -16.047 -23.734 1 98.62 190 PRO A N 1
ATOM 1523 C CA . PRO A 1 190 ? 0.331 -16.844 -23.438 1 98.62 190 PRO A CA 1
ATOM 1524 C C . PRO A 1 190 ? 1.239 -16.172 -22.406 1 98.62 190 PRO A C 1
ATOM 1526 O O . PRO A 1 190 ? 1.81 -16.859 -21.547 1 98.62 190 PRO A O 1
ATOM 1529 N N . ARG A 1 191 ? 1.384 -14.852 -22.5 1 98.81 191 ARG A N 1
ATOM 1530 C CA . ARG A 1 191 ? 2.244 -14.148 -21.547 1 98.81 191 ARG A CA 1
ATOM 1531 C C . ARG A 1 191 ? 1.722 -14.297 -20.125 1 98.81 191 ARG A C 1
ATOM 1533 O O . ARG A 1 191 ? 2.502 -14.477 -19.188 1 98.81 191 ARG A O 1
ATOM 1540 N N . LEU A 1 192 ? 0.447 -14.18 -19.969 1 98.88 192 LEU A N 1
ATOM 1541 C CA . LEU A 1 192 ? -0.187 -14.375 -18.656 1 98.88 192 LEU A CA 1
ATOM 1542 C C . LEU A 1 192 ? -0.02 -15.812 -18.188 1 98.88 192 LEU A C 1
ATOM 1544 O O . LEU A 1 192 ? 0.262 -16.047 -17.016 1 98.88 192 LEU A O 1
ATOM 1548 N N . HIS A 1 193 ? -0.217 -16.719 -19.062 1 98.75 193 HIS A N 1
ATOM 1549 C CA . HIS A 1 193 ? -0.02 -18.125 -18.734 1 98.75 193 HIS A CA 1
ATOM 1550 C C . HIS A 1 193 ? 1.398 -18.391 -18.234 1 98.75 193 HIS A C 1
ATOM 1552 O O . HIS A 1 193 ? 1.597 -19.094 -17.25 1 98.75 193 HIS A O 1
ATOM 1558 N N . GLU A 1 194 ? 2.373 -17.859 -18.938 1 98.75 194 GLU A N 1
ATOM 1559 C CA . GLU A 1 194 ? 3.768 -17.984 -18.516 1 98.75 194 GLU A CA 1
ATOM 1560 C C . GLU A 1 194 ? 3.979 -17.438 -17.109 1 98.75 194 GLU A C 1
ATOM 1562 O O . GLU A 1 194 ? 4.668 -18.047 -16.297 1 98.75 194 GLU A O 1
ATOM 1567 N N . PHE A 1 195 ? 3.406 -16.297 -16.859 1 98.88 195 PHE A N 1
ATOM 1568 C CA . PHE A 1 195 ? 3.557 -15.656 -15.562 1 98.88 195 PHE A CA 1
ATOM 1569 C C . PHE A 1 195 ? 2.965 -16.531 -14.453 1 98.88 195 PHE A C 1
ATOM 1571 O O . PHE A 1 195 ? 3.594 -16.734 -13.414 1 98.88 195 PHE A O 1
ATOM 1578 N N . ILE A 1 196 ? 1.711 -17.016 -14.68 1 98.75 196 ILE A N 1
ATOM 1579 C CA . ILE A 1 196 ? 1.039 -17.875 -13.703 1 98.75 196 ILE A CA 1
ATOM 1580 C C . ILE A 1 196 ? 1.876 -19.125 -13.445 1 98.75 196 ILE A C 1
ATOM 1582 O O . ILE A 1 196 ? 2.111 -19.5 -12.297 1 98.75 196 ILE A O 1
ATOM 1586 N N . THR A 1 197 ? 2.379 -19.703 -14.469 1 98.44 197 THR A N 1
ATOM 1587 C CA . THR A 1 197 ? 3.193 -20.906 -14.352 1 98.44 197 THR A CA 1
ATOM 1588 C C . THR A 1 197 ? 4.488 -20.609 -13.602 1 98.44 197 THR A C 1
ATOM 1590 O O . THR A 1 197 ? 4.898 -21.406 -12.742 1 98.44 197 THR A O 1
ATOM 1593 N N . GLY A 1 198 ? 5.117 -19.531 -13.953 1 98.56 198 GLY A N 1
ATOM 1594 C CA . GLY A 1 198 ? 6.324 -19.125 -13.25 1 98.56 198 GLY A CA 1
ATOM 1595 C C . GLY A 1 198 ? 6.109 -18.922 -11.766 1 98.56 198 GLY A C 1
ATOM 1596 O O . GLY A 1 198 ? 6.926 -19.344 -10.945 1 98.56 198 GLY A O 1
ATOM 1597 N N . ALA A 1 199 ? 5.012 -18.266 -11.406 1 98.25 199 ALA A N 1
ATOM 1598 C CA . ALA A 1 199 ? 4.676 -18 -10.008 1 98.25 199 ALA A CA 1
ATOM 1599 C C . ALA A 1 199 ? 4.445 -19.312 -9.258 1 98.25 199 ALA A C 1
ATOM 1601 O O . ALA A 1 199 ? 4.863 -19.453 -8.102 1 98.25 199 ALA A O 1
ATOM 1602 N N . LEU A 1 200 ? 3.814 -20.25 -9.906 1 97.94 200 LEU A N 1
ATOM 1603 C CA . LEU A 1 200 ? 3.453 -21.516 -9.281 1 97.94 200 LEU A CA 1
ATOM 1604 C C . LEU A 1 200 ? 4.68 -22.406 -9.102 1 97.94 200 LEU A C 1
ATOM 1606 O O . LEU A 1 200 ? 4.75 -23.188 -8.156 1 97.94 200 LEU A O 1
ATOM 1610 N N . GLN A 1 201 ? 5.672 -22.203 -9.922 1 97.88 201 GLN A N 1
ATOM 1611 C CA . GLN A 1 201 ? 6.738 -23.203 -9.992 1 97.88 201 GLN A CA 1
ATOM 1612 C C . GLN A 1 201 ? 8 -22.703 -9.297 1 97.88 201 GLN A C 1
ATOM 1614 O O . GLN A 1 201 ? 8.922 -23.484 -9.039 1 97.88 201 GLN A O 1
ATOM 1619 N N . ARG A 1 202 ? 8.117 -21.391 -9.086 1 98.5 202 ARG A N 1
ATOM 1620 C CA . ARG A 1 202 ? 9.312 -20.844 -8.453 1 98.5 202 ARG A CA 1
ATOM 1621 C C . ARG A 1 202 ? 9.664 -21.625 -7.188 1 98.5 202 ARG A C 1
ATOM 1623 O O . ARG A 1 202 ? 8.812 -21.828 -6.324 1 98.5 202 ARG A O 1
ATOM 1630 N N . PRO A 1 203 ? 10.891 -22.062 -6.98 1 98.56 203 PRO A N 1
ATOM 1631 C CA . PRO A 1 203 ? 11.273 -22.891 -5.828 1 98.56 203 PRO A CA 1
ATOM 1632 C C . PRO A 1 203 ? 10.945 -22.219 -4.492 1 98.56 203 PRO A C 1
ATOM 1634 O O . PRO A 1 203 ? 10.391 -22.859 -3.598 1 98.56 203 PRO A O 1
ATOM 1637 N N . SER A 1 204 ? 11.273 -20.969 -4.316 1 98.75 204 SER A N 1
ATOM 1638 C CA . SER A 1 204 ? 11 -20.281 -3.061 1 98.75 204 SER A CA 1
ATOM 1639 C C . SER A 1 204 ? 9.508 -20.281 -2.746 1 98.75 204 SER A C 1
ATOM 1641 O O . SER A 1 204 ? 9.117 -20.406 -1.584 1 98.75 204 SER A O 1
ATOM 1643 N N . THR A 1 205 ? 8.672 -20.156 -3.791 1 98.62 205 THR A N 1
ATOM 1644 C CA . THR A 1 205 ? 7.223 -20.188 -3.635 1 98.62 205 THR A CA 1
ATOM 1645 C C . THR A 1 205 ? 6.758 -21.578 -3.207 1 98.62 205 THR A C 1
ATOM 1647 O O . THR A 1 205 ? 6 -21.719 -2.244 1 98.62 205 THR A O 1
ATOM 1650 N N . GLN A 1 206 ? 7.254 -22.562 -3.816 1 98.38 206 GLN A N 1
ATOM 1651 C CA . GLN A 1 206 ? 6.867 -23.938 -3.521 1 98.38 206 GLN A CA 1
ATOM 1652 C C . GLN A 1 206 ? 7.336 -24.359 -2.131 1 98.38 206 GLN A C 1
ATOM 1654 O O . GLN A 1 206 ? 6.598 -25.016 -1.387 1 98.38 206 GLN A O 1
ATOM 1659 N N . GLU A 1 207 ? 8.531 -23.984 -1.78 1 98.19 207 GLU A N 1
ATOM 1660 C CA . GLU A 1 207 ? 9.125 -24.391 -0.51 1 98.19 207 GLU A CA 1
ATOM 1661 C C . GLU A 1 207 ? 8.414 -23.734 0.668 1 98.19 207 GLU A C 1
ATOM 1663 O O . GLU A 1 207 ? 8.523 -24.188 1.805 1 98.19 207 GLU A O 1
ATOM 1668 N N . THR A 1 208 ? 7.68 -22.656 0.387 1 98.38 208 THR A N 1
ATOM 1669 C CA . THR A 1 208 ? 7.031 -21.922 1.471 1 98.38 20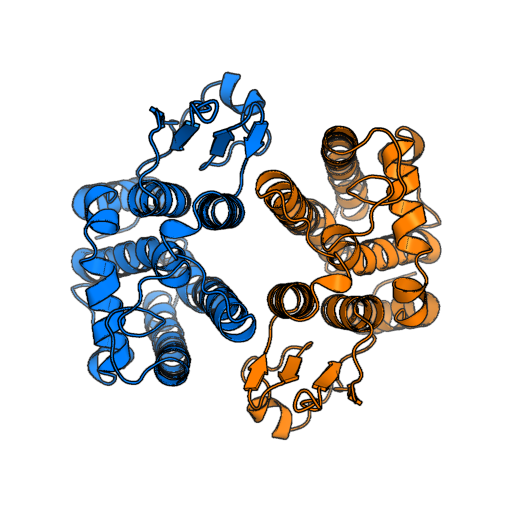8 THR A CA 1
ATOM 1670 C C . THR A 1 208 ? 5.52 -22.156 1.449 1 98.38 208 THR A C 1
ATOM 1672 O O . THR A 1 208 ? 4.781 -21.516 2.207 1 98.38 208 THR A O 1
ATOM 1675 N N . TRP A 1 209 ? 5.035 -22.969 0.591 1 98 209 TRP A N 1
ATOM 1676 C CA . TRP A 1 209 ? 3.621 -23.297 0.421 1 98 209 TRP A CA 1
ATOM 1677 C C . TRP A 1 209 ? 3.205 -24.438 1.339 1 98 209 TRP A C 1
ATOM 1679 O O . TRP A 1 209 ? 3.906 -25.438 1.44 1 98 209 TRP A O 1
ATOM 1689 N N . ILE A 1 210 ? 2.105 -24.281 1.979 1 96.31 210 ILE A N 1
ATOM 1690 C CA . ILE A 1 210 ? 1.633 -25.266 2.947 1 96.31 210 ILE A CA 1
ATOM 1691 C C . ILE A 1 210 ? 1.071 -26.484 2.215 1 96.31 210 ILE A C 1
ATOM 1693 O O . ILE A 1 210 ? 0.896 -27.547 2.811 1 96.31 210 ILE A O 1
ATOM 1697 N N . GLY A 1 211 ? 0.79 -26.359 0.929 1 96.88 211 GLY A N 1
ATOM 1698 C CA . GLY A 1 211 ? 0.189 -27.406 0.127 1 96.88 211 GLY A CA 1
ATOM 1699 C C . GLY A 1 211 ? -1.297 -27.203 -0.106 1 96.88 211 GLY A C 1
ATOM 1700 O O . GLY A 1 211 ? -1.994 -26.656 0.744 1 96.88 211 GLY A O 1
ATOM 1701 N N . ASP A 1 212 ? -1.763 -27.703 -1.179 1 96.12 212 ASP A N 1
ATOM 1702 C CA . ASP A 1 212 ? -3.146 -27.5 -1.598 1 96.12 212 ASP A CA 1
ATOM 1703 C C . ASP A 1 212 ? -4.121 -28.094 -0.579 1 96.12 212 ASP A C 1
ATOM 1705 O O . ASP A 1 212 ? -5.07 -27.422 -0.163 1 96.12 212 ASP A O 1
ATOM 1709 N N . GLU A 1 213 ? -3.879 -29.266 -0.211 1 93.62 213 GLU A N 1
ATOM 1710 C CA . GLU A 1 213 ? -4.793 -29.984 0.677 1 93.62 213 GLU A CA 1
ATOM 1711 C C . GLU A 1 213 ? -4.93 -29.266 2.018 1 93.62 213 GLU A C 1
ATOM 1713 O O . GLU A 1 213 ? -6.043 -29.031 2.498 1 93.62 213 GLU A O 1
ATOM 1718 N N . LYS A 1 214 ? -3.789 -28.922 2.604 1 94.5 214 LYS A N 1
ATOM 1719 C CA . LYS A 1 214 ? -3.809 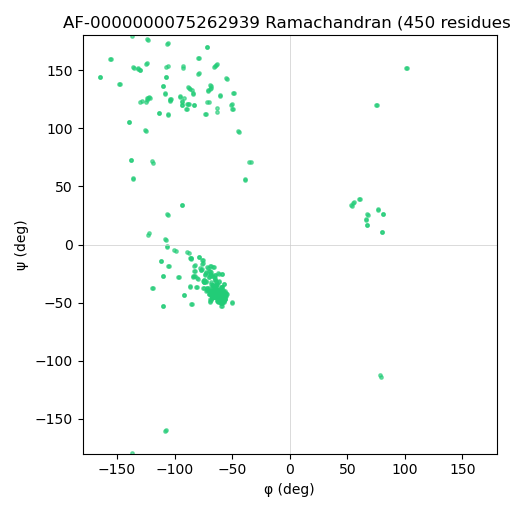-28.234 3.893 1 94.5 214 LYS A CA 1
ATOM 1720 C C . LYS A 1 214 ? -4.457 -26.859 3.771 1 94.5 214 LYS A C 1
ATOM 1722 O O . LYS A 1 214 ? -5.184 -26.422 4.672 1 94.5 214 LYS A O 1
ATOM 1727 N N . PHE A 1 215 ? -4.191 -26.234 2.709 1 95.44 215 PHE A N 1
ATOM 1728 C CA . PHE A 1 215 ? -4.797 -24.922 2.469 1 95.44 215 PHE A CA 1
ATOM 1729 C C . PHE A 1 215 ? -6.312 -25.047 2.365 1 95.44 215 PHE A C 1
ATOM 1731 O O . PHE A 1 215 ? -7.043 -24.297 3.018 1 95.44 215 PHE A O 1
ATOM 1738 N N . ILE A 1 216 ? -6.801 -26 1.585 1 93.25 216 ILE A N 1
ATOM 1739 C CA . ILE A 1 216 ? -8.234 -26.172 1.379 1 93.25 216 ILE A CA 1
ATOM 1740 C C . ILE A 1 216 ? -8.898 -26.562 2.695 1 93.25 216 ILE A C 1
ATOM 1742 O O . ILE A 1 216 ? -9.984 -26.078 3.018 1 93.25 216 ILE A O 1
ATOM 1746 N N . ASP A 1 217 ? -8.234 -27.375 3.422 1 92.12 217 ASP A N 1
ATOM 1747 C CA . ASP A 1 217 ? -8.758 -27.766 4.727 1 92.12 217 ASP A CA 1
ATOM 1748 C C . ASP A 1 217 ? -8.883 -26.562 5.656 1 92.12 217 ASP A C 1
ATOM 1750 O O . ASP A 1 217 ? -9.883 -26.422 6.355 1 92.12 217 ASP A O 1
ATOM 1754 N N . ALA A 1 218 ? -7.867 -25.797 5.629 1 89.75 218 ALA A N 1
ATOM 1755 C CA . ALA A 1 218 ? -7.871 -24.609 6.477 1 89.75 218 ALA A CA 1
ATOM 1756 C C . ALA A 1 218 ? -8.977 -23.641 6.062 1 89.75 218 ALA A C 1
ATOM 1758 O O . ALA A 1 218 ? -9.656 -23.062 6.918 1 89.75 218 ALA A O 1
ATOM 1759 N N . MET A 1 219 ? -9.133 -23.516 4.82 1 87.19 219 MET A N 1
ATOM 1760 C CA . MET A 1 219 ? -10.156 -22.609 4.309 1 87.19 219 MET A CA 1
ATOM 1761 C C . MET A 1 219 ? -11.555 -23.141 4.629 1 87.19 219 MET A C 1
ATOM 1763 O O . MET A 1 219 ? -12.445 -22.359 4.977 1 87.19 219 MET A O 1
ATOM 1767 N N . SER A 1 220 ? -11.664 -24.406 4.41 1 86.81 220 SER A N 1
ATOM 1768 C CA . SER A 1 220 ? -12.945 -25.031 4.723 1 86.81 220 SER A CA 1
ATOM 1769 C C . SER A 1 220 ? -13.289 -24.891 6.203 1 86.81 220 SER A C 1
ATOM 1771 O O . SER A 1 220 ? -14.438 -24.625 6.555 1 86.81 220 SER A O 1
ATOM 1773 N N . ALA A 1 221 ? -12.352 -25.016 7 1 84.12 221 ALA A N 1
ATOM 1774 C CA . ALA A 1 221 ? -12.562 -24.891 8.445 1 84.12 221 ALA A CA 1
ATOM 1775 C C . ALA A 1 221 ? -12.875 -23.453 8.828 1 84.12 221 ALA A C 1
ATOM 1777 O O . ALA A 1 221 ? -13.727 -23.203 9.688 1 84.12 221 ALA A O 1
ATOM 1778 N N . ARG A 1 222 ? -12.281 -22.531 8.219 1 80 222 ARG A N 1
ATOM 1779 C CA . ARG A 1 222 ? -12.383 -21.125 8.602 1 80 222 ARG A CA 1
ATOM 1780 C C . ARG A 1 222 ? -13.594 -20.469 7.953 1 80 222 ARG A C 1
ATOM 1782 O O . ARG A 1 222 ? -14.266 -19.641 8.578 1 80 222 ARG A O 1
ATOM 1789 N N . PHE A 1 223 ? -13.859 -20.859 6.77 1 80.38 223 PHE A N 1
ATOM 1790 C CA . PHE A 1 223 ? -14.852 -20.094 6.02 1 80.38 223 PHE A CA 1
ATOM 1791 C C . PHE A 1 223 ? -16 -20.984 5.57 1 80.38 223 PHE A C 1
ATOM 1793 O O . PHE A 1 223 ? -16.875 -20.547 4.824 1 80.38 223 PHE A O 1
ATOM 1800 N N . ASN A 1 224 ? -15.984 -22.125 6.074 1 77.38 224 ASN A N 1
ATOM 1801 C CA . ASN A 1 224 ? -17.016 -23.094 5.703 1 77.38 224 ASN A CA 1
ATOM 1802 C C . ASN A 1 224 ? -17.078 -23.297 4.191 1 77.38 224 ASN A C 1
ATOM 1804 O O . ASN A 1 224 ? -18.156 -23.344 3.611 1 77.38 224 ASN A O 1
ATOM 1808 N N . LEU A 1 225 ? -15.953 -23.25 3.598 1 73.12 225 LEU A N 1
ATOM 1809 C CA . LEU A 1 225 ? -15.844 -23.5 2.166 1 73.12 225 LEU A CA 1
ATOM 1810 C C . LEU A 1 225 ? -16.266 -24.922 1.827 1 73.12 225 LEU A C 1
ATOM 1812 O O . LEU A 1 225 ? -15.812 -25.891 2.457 1 73.12 225 LEU A O 1
ATOM 1816 N N . LYS A 1 226 ? -17.328 -25.031 1.032 1 68 226 LYS A N 1
ATOM 1817 C CA . LYS A 1 226 ? -17.875 -26.328 0.679 1 68 226 LYS A CA 1
ATOM 1818 C C . LYS A 1 226 ? -17.266 -26.859 -0.607 1 68 226 LYS A C 1
ATOM 1820 O O . LYS A 1 226 ? -17.109 -26.125 -1.584 1 68 226 LYS A O 1
ATOM 1825 N N . LYS A 1 227 ? -16.75 -28.078 -0.465 1 64.19 227 LYS A N 1
ATOM 1826 C CA . LYS A 1 227 ? -16.266 -28.812 -1.634 1 64.19 227 LYS A CA 1
ATOM 1827 C C . LYS A 1 227 ? -17.438 -29.25 -2.518 1 64.19 227 LYS A C 1
ATOM 1829 O O . LYS A 1 227 ? -18.516 -29.594 -2.014 1 64.19 227 LYS A O 1
ATOM 1834 N N . MET B 1 1 ? 22.484 17.094 -22.016 1 29.88 1 MET B N 1
ATOM 1835 C CA . MET B 1 1 ? 21.344 17.828 -21.484 1 29.88 1 MET B CA 1
ATOM 1836 C C . MET B 1 1 ? 20.234 16.859 -21.031 1 29.88 1 MET B C 1
ATOM 1838 O O . MET B 1 1 ? 19.781 16.031 -21.812 1 29.88 1 MET B O 1
ATOM 1842 N N . SER B 1 2 ? 20.188 16.141 -19.922 1 37.84 2 SER B N 1
ATOM 1843 C CA . SER B 1 2 ? 19.531 14.891 -19.578 1 37.84 2 SER B CA 1
ATOM 1844 C C . SER B 1 2 ? 18.094 14.852 -20.109 1 37.84 2 SER B C 1
ATOM 1846 O O . SER B 1 2 ? 17.359 15.828 -19.984 1 37.84 2 SER B O 1
ATOM 1848 N N . SER B 1 3 ? 17.656 14.336 -21.172 1 43.53 3 SER B N 1
ATOM 1849 C CA . SER B 1 3 ? 16.469 14.406 -22.016 1 43.53 3 SER B CA 1
ATOM 1850 C C . SER B 1 3 ? 15.219 14.648 -21.188 1 43.53 3 SER B C 1
ATOM 1852 O O . SER B 1 3 ? 14.867 13.836 -20.328 1 43.53 3 SER B O 1
ATOM 1854 N N . SER B 1 4 ? 14.914 15.844 -20.547 1 53.88 4 SER B N 1
ATOM 1855 C CA . SER B 1 4 ? 13.961 16.5 -19.656 1 53.88 4 SER B CA 1
ATOM 1856 C C . SER B 1 4 ? 12.531 16.062 -19.953 1 53.88 4 SER B C 1
ATOM 1858 O O . SER B 1 4 ? 11.867 16.609 -20.828 1 53.88 4 SER B O 1
ATOM 1860 N N . ASP B 1 5 ? 12.312 14.719 -19.906 1 75.56 5 ASP B N 1
ATOM 1861 C CA . ASP B 1 5 ? 10.992 14.234 -20.281 1 75.56 5 ASP B CA 1
ATOM 1862 C C . ASP B 1 5 ? 9.898 15 -19.562 1 75.56 5 ASP B C 1
ATOM 1864 O O . ASP B 1 5 ? 10 15.25 -18.359 1 75.56 5 ASP B O 1
ATOM 1868 N N . LYS B 1 6 ? 9.148 15.648 -20.344 1 89.38 6 LYS B N 1
ATOM 1869 C CA . LYS B 1 6 ? 7.984 16.406 -19.891 1 89.38 6 LYS B CA 1
ATOM 1870 C C . LYS B 1 6 ? 7.086 15.555 -19 1 89.38 6 LYS B C 1
ATOM 1872 O O . LYS B 1 6 ? 6.773 14.406 -19.344 1 89.38 6 LYS B O 1
ATOM 1877 N N . ILE B 1 7 ? 6.891 16.047 -17.734 1 97.38 7 ILE B N 1
ATOM 1878 C CA . ILE B 1 7 ? 5.969 15.383 -16.828 1 97.38 7 ILE B CA 1
ATOM 1879 C C . ILE B 1 7 ? 4.59 16.031 -16.922 1 97.38 7 ILE B C 1
ATOM 1881 O O . ILE B 1 7 ? 4.461 17.25 -16.828 1 97.38 7 ILE B O 1
ATOM 1885 N N . THR B 1 8 ? 3.592 15.211 -17.234 1 98.56 8 THR B N 1
ATOM 1886 C CA . THR B 1 8 ? 2.205 15.656 -17.125 1 98.56 8 THR B CA 1
ATOM 1887 C C . THR B 1 8 ? 1.54 15.062 -15.891 1 98.56 8 THR B C 1
ATOM 1889 O O . THR B 1 8 ? 1.573 13.844 -15.688 1 98.56 8 THR B O 1
ATOM 1892 N N . PHE B 1 9 ? 1.062 15.938 -15.117 1 98.75 9 PHE B N 1
ATOM 1893 C CA . PHE B 1 9 ? 0.42 15.594 -13.852 1 98.75 9 PHE B CA 1
ATOM 1894 C C . PHE B 1 9 ? -1.093 15.742 -13.953 1 98.75 9 PHE B C 1
ATOM 1896 O O . PHE B 1 9 ? -1.604 16.844 -14.141 1 98.75 9 PHE B O 1
ATOM 1903 N N . TYR B 1 10 ? -1.847 14.586 -13.898 1 98.94 10 TYR B N 1
ATOM 1904 C CA . TYR B 1 10 ? -3.305 14.586 -13.898 1 98.94 10 TYR B CA 1
ATOM 1905 C C . TYR B 1 10 ? -3.846 14.688 -12.477 1 98.94 10 TYR B C 1
ATOM 1907 O O . TYR B 1 10 ? -3.633 13.789 -11.656 1 98.94 10 TYR B O 1
ATOM 1915 N N . ASN B 1 11 ? -4.586 15.688 -12.242 1 98.5 11 ASN B N 1
ATOM 1916 C CA . ASN B 1 11 ? -4.887 16.141 -10.883 1 98.5 11 ASN B CA 1
ATOM 1917 C C . ASN B 1 11 ? -6.379 16.375 -10.695 1 98.5 11 ASN B C 1
ATOM 1919 O O . ASN B 1 11 ? -7.113 16.578 -11.664 1 98.5 11 ASN B O 1
ATOM 1923 N N . ALA B 1 12 ? -6.863 16.219 -9.523 1 97.56 12 ALA B N 1
ATOM 1924 C CA . ALA B 1 12 ? -8.07 16.844 -8.984 1 97.56 12 ALA B CA 1
ATOM 1925 C C . ALA B 1 12 ? -7.785 17.516 -7.641 1 97.56 12 ALA B C 1
ATOM 1927 O O . ALA B 1 12 ? -7.426 16.844 -6.672 1 97.56 12 ALA B O 1
ATOM 1928 N N . VAL B 1 13 ? -8.031 18.75 -7.48 1 94.31 13 VAL B N 1
ATOM 1929 C CA . VAL B 1 13 ? -7.531 19.547 -6.367 1 94.31 13 VAL B CA 1
ATOM 1930 C C . VAL B 1 13 ? -8.195 19.094 -5.066 1 94.31 13 VAL B C 1
ATOM 1932 O O . VAL B 1 13 ? -7.613 19.234 -3.988 1 94.31 13 VAL B O 1
ATOM 1935 N N . VAL B 1 14 ? -9.352 18.562 -5.148 1 95 14 VAL B N 1
ATOM 1936 C CA . VAL B 1 14 ? -10.094 18.188 -3.951 1 95 14 VAL B CA 1
ATOM 1937 C C . VAL B 1 14 ? -9.617 16.828 -3.449 1 95 14 VAL B C 1
ATOM 1939 O O . VAL B 1 14 ? -9.852 16.453 -2.295 1 95 14 VAL B O 1
ATOM 1942 N N . CYS B 1 15 ? -8.945 16.031 -4.254 1 96.69 15 CYS B N 1
ATOM 1943 C CA . CYS B 1 15 ? -8.578 14.656 -3.975 1 96.69 15 CYS B CA 1
ATOM 1944 C C . CYS B 1 15 ? -7.309 14.586 -3.135 1 96.69 15 CYS B C 1
ATOM 1946 O O . CYS B 1 15 ? -6.25 15.055 -3.562 1 96.69 15 CYS B O 1
ATOM 1948 N N . PRO B 1 16 ? -7.395 14 -1.969 1 98 16 PRO B N 1
ATOM 1949 C CA . PRO B 1 16 ? -6.207 13.922 -1.115 1 98 16 PRO B CA 1
ATOM 1950 C C . PRO B 1 16 ? -5.098 13.07 -1.722 1 98 16 PRO B C 1
ATOM 1952 O O . PRO B 1 16 ? -3.916 13.305 -1.452 1 98 16 PRO B O 1
ATOM 1955 N N . TYR B 1 17 ? -5.422 12.102 -2.484 1 98.62 17 TYR B N 1
ATOM 1956 C CA . TYR B 1 17 ? -4.426 11.234 -3.117 1 98.62 17 TYR B CA 1
ATOM 1957 C C . TYR B 1 17 ? -3.691 11.977 -4.227 1 98.62 17 TYR B C 1
ATOM 1959 O O . TYR B 1 17 ? -2.482 11.797 -4.402 1 98.62 17 TYR B O 1
ATOM 1967 N N . ALA B 1 18 ? -4.41 12.781 -4.965 1 98.75 18 ALA B N 1
ATOM 1968 C CA . ALA B 1 18 ? -3.764 13.648 -5.949 1 98.75 18 ALA B CA 1
ATOM 1969 C C . ALA B 1 18 ? -2.855 14.672 -5.27 1 98.75 18 ALA B C 1
ATOM 1971 O O . ALA B 1 18 ? -1.801 15.023 -5.805 1 98.75 18 ALA B O 1
ATOM 1972 N N . GLN B 1 19 ? -3.254 15.148 -4.148 1 98.81 19 GLN B N 1
ATOM 1973 C CA . GLN B 1 19 ? -2.441 16.125 -3.432 1 98.81 19 GLN B CA 1
ATOM 1974 C C . GLN B 1 19 ? -1.103 15.523 -3.01 1 98.81 19 GLN B C 1
ATOM 1976 O O . GLN B 1 19 ? -0.085 16.219 -2.98 1 98.81 19 GLN B O 1
ATOM 1981 N N . ARG B 1 20 ? -1.023 14.203 -2.664 1 98.88 20 ARG B N 1
ATOM 1982 C CA . ARG B 1 20 ? 0.249 13.539 -2.414 1 98.88 20 ARG B CA 1
ATOM 1983 C C . ARG B 1 20 ? 1.233 13.789 -3.551 1 98.88 20 ARG B C 1
ATOM 1985 O O . ARG B 1 20 ? 2.383 14.164 -3.312 1 98.88 20 ARG B O 1
ATOM 1992 N N . ALA B 1 21 ? 0.723 13.562 -4.73 1 98.88 21 ALA B N 1
ATOM 1993 C CA . ALA B 1 21 ? 1.567 13.703 -5.914 1 98.88 21 ALA B CA 1
ATOM 1994 C C . ALA B 1 21 ? 1.971 15.156 -6.129 1 98.88 21 ALA B C 1
ATOM 1996 O O . ALA B 1 21 ? 3.123 15.445 -6.461 1 98.88 21 ALA B O 1
ATOM 1997 N N . ALA B 1 22 ? 1.031 16.031 -5.926 1 98.88 22 ALA B N 1
ATOM 1998 C CA . ALA B 1 22 ? 1.324 17.453 -6.066 1 98.88 22 ALA B CA 1
ATOM 1999 C C . ALA B 1 22 ? 2.43 17.891 -5.109 1 98.88 22 ALA B C 1
ATOM 2001 O O . ALA B 1 22 ? 3.371 18.578 -5.504 1 98.88 22 ALA B O 1
ATOM 2002 N N . ILE B 1 23 ? 2.305 17.484 -3.881 1 98.94 23 ILE B N 1
ATOM 2003 C CA . ILE B 1 23 ? 3.301 17.812 -2.865 1 98.94 23 ILE B CA 1
ATOM 2004 C C . ILE B 1 23 ? 4.656 17.234 -3.271 1 98.94 23 ILE B C 1
ATOM 2006 O O . ILE B 1 23 ? 5.672 17.938 -3.234 1 98.94 23 ILE B O 1
ATOM 2010 N N . ALA B 1 24 ? 4.684 15.969 -3.658 1 98.94 24 ALA B N 1
ATOM 2011 C CA . ALA B 1 24 ? 5.938 15.32 -4.039 1 98.94 24 ALA B CA 1
ATOM 2012 C C . ALA B 1 24 ? 6.59 16.047 -5.215 1 98.94 24 ALA B C 1
ATOM 2014 O O . ALA B 1 24 ? 7.805 16.25 -5.23 1 98.94 24 ALA B O 1
ATOM 2015 N N . LEU B 1 25 ? 5.793 16.391 -6.215 1 98.75 25 LEU B N 1
ATOM 2016 C CA . LEU B 1 25 ? 6.312 17.094 -7.383 1 98.75 25 LEU B CA 1
ATOM 2017 C C . LEU B 1 25 ? 6.992 18.406 -6.977 1 98.75 25 LEU B C 1
ATOM 2019 O O . LEU B 1 25 ? 8.078 18.719 -7.469 1 98.75 25 LEU B O 1
ATOM 2023 N N . LYS B 1 26 ? 6.379 19.094 -6.082 1 98.62 26 LYS B N 1
ATOM 2024 C CA . LYS B 1 26 ? 6.957 20.344 -5.602 1 98.62 26 LYS B CA 1
ATOM 2025 C C . LYS B 1 26 ? 8.242 20.094 -4.816 1 98.62 26 LYS B C 1
ATOM 2027 O O . LYS B 1 26 ? 9.242 20.781 -5.02 1 98.62 26 LYS B O 1
ATOM 2032 N N . GLU B 1 27 ? 8.211 19.156 -3.961 1 98.81 27 GLU B N 1
ATOM 2033 C CA . GLU B 1 27 ? 9.336 18.875 -3.076 1 98.81 27 GLU B CA 1
ATOM 2034 C C . GLU B 1 27 ? 10.562 18.438 -3.867 1 98.81 27 GLU B C 1
ATOM 2036 O O . GLU B 1 27 ? 11.695 18.719 -3.486 1 98.81 27 GLU B O 1
ATOM 2041 N N . VAL B 1 28 ? 10.352 17.703 -4.941 1 98.31 28 VAL B N 1
ATOM 2042 C CA . VAL B 1 28 ? 11.5 17.188 -5.691 1 98.31 28 VAL B CA 1
ATOM 2043 C C . VAL B 1 28 ? 11.961 18.234 -6.699 1 98.31 28 VAL B C 1
ATOM 2045 O O . VAL B 1 28 ? 13.008 18.078 -7.332 1 98.31 28 VAL B O 1
ATOM 2048 N N . GLY B 1 29 ? 11.172 19.25 -6.887 1 97.62 29 GLY B N 1
ATOM 2049 C CA . GLY B 1 29 ? 11.547 20.344 -7.77 1 97.62 29 GLY B CA 1
ATOM 2050 C C . GLY B 1 29 ? 11.398 20 -9.242 1 97.62 29 GLY B C 1
ATOM 2051 O O . GLY B 1 29 ? 12.141 20.516 -10.078 1 97.62 29 GLY B O 1
ATOM 2052 N N . ALA B 1 30 ? 10.508 19.188 -9.586 1 97 30 ALA B N 1
ATOM 2053 C CA . ALA B 1 30 ? 10.297 18.766 -10.977 1 97 30 ALA B CA 1
ATOM 2054 C C . ALA B 1 30 ? 9.523 19.828 -11.75 1 97 30 ALA B C 1
ATOM 2056 O O . ALA B 1 30 ? 8.703 20.547 -11.18 1 97 30 ALA B O 1
ATOM 2057 N N . GLU B 1 31 ? 9.828 19.938 -12.992 1 96.31 31 GLU B N 1
ATOM 2058 C CA . GLU B 1 31 ? 8.977 20.688 -13.914 1 96.31 31 GLU B CA 1
ATOM 2059 C C . GLU B 1 31 ? 7.848 19.797 -14.453 1 96.31 31 GLU B C 1
ATOM 2061 O O . GLU B 1 31 ? 8.078 18.656 -14.852 1 96.31 31 GLU B O 1
ATOM 2066 N N . TYR B 1 32 ? 6.668 20.375 -14.414 1 97.69 32 TYR B N 1
ATOM 2067 C CA . TYR B 1 32 ? 5.527 19.594 -14.867 1 97.69 32 TYR B CA 1
ATOM 2068 C C . TYR B 1 32 ? 4.391 20.484 -15.336 1 97.69 32 TYR B C 1
ATOM 2070 O O . TYR B 1 32 ? 4.348 21.672 -15 1 97.69 32 TYR B O 1
ATOM 2078 N N . GLU B 1 33 ? 3.582 19.844 -16.109 1 97.81 33 GLU B N 1
ATOM 2079 C CA . GLU B 1 33 ? 2.305 20.438 -16.484 1 97.81 33 GLU B CA 1
ATOM 2080 C C . GLU B 1 33 ? 1.142 19.75 -15.781 1 97.81 33 GLU B C 1
ATOM 2082 O O . GLU B 1 33 ? 1.175 18.547 -15.562 1 97.81 33 GLU B O 1
ATOM 2087 N N . THR B 1 34 ? 0.151 20.562 -15.438 1 98.25 34 THR B N 1
ATOM 2088 C CA . THR B 1 34 ? -0.996 20.016 -14.727 1 98.25 34 THR B CA 1
ATOM 2089 C C . THR B 1 34 ? -2.223 19.969 -15.641 1 98.25 34 THR B C 1
ATOM 2091 O O . THR B 1 34 ? -2.488 20.906 -16.375 1 98.25 34 THR B O 1
ATOM 2094 N N . VAL B 1 35 ? -2.854 18.859 -15.688 1 98.5 35 VAL B N 1
ATOM 2095 C CA . VAL B 1 35 ? -4.176 18.703 -16.281 1 98.5 35 VAL B CA 1
ATOM 2096 C C . VAL B 1 35 ? -5.191 18.344 -15.203 1 98.5 35 VAL B C 1
ATOM 2098 O O . VAL B 1 35 ? -5.141 17.25 -14.625 1 98.5 35 VAL B O 1
ATOM 2101 N N . ASN B 1 36 ? -6.098 19.219 -14.945 1 98.12 36 ASN B N 1
ATOM 2102 C CA . ASN B 1 36 ? -7.113 18.953 -13.93 1 98.12 36 ASN B CA 1
ATOM 2103 C C . ASN B 1 36 ? -8.273 18.141 -14.492 1 98.12 36 ASN B C 1
ATOM 2105 O O . ASN B 1 36 ? -8.805 18.469 -15.555 1 98.12 36 ASN B O 1
ATOM 2109 N N . ILE B 1 37 ? -8.617 17.109 -13.797 1 98.31 37 ILE B N 1
ATOM 2110 C CA . ILE B 1 37 ? -9.695 16.203 -14.18 1 98.31 37 ILE B CA 1
ATOM 2111 C C . ILE B 1 37 ? -10.93 16.484 -13.32 1 98.31 37 ILE B C 1
ATOM 2113 O O . ILE B 1 37 ? -10.852 16.5 -12.094 1 98.31 37 ILE B O 1
ATOM 2117 N N . ASP B 1 38 ? -12.086 16.75 -13.961 1 95.56 38 ASP B N 1
ATOM 2118 C CA . ASP B 1 38 ? -13.359 16.859 -13.258 1 95.56 38 ASP B CA 1
ATOM 2119 C C . ASP B 1 38 ? -13.867 15.492 -12.812 1 95.56 38 ASP B C 1
ATOM 2121 O O . ASP B 1 38 ? -14.297 14.688 -13.641 1 95.56 38 ASP B O 1
ATOM 2125 N N . LEU B 1 39 ? -13.898 15.281 -11.57 1 93.81 39 LEU B N 1
ATOM 2126 C CA . LEU B 1 39 ? -14.227 13.969 -11.031 1 93.81 39 LEU B CA 1
ATOM 2127 C C . LEU B 1 39 ? -15.695 13.625 -11.281 1 93.81 39 LEU B C 1
ATOM 2129 O O . LEU B 1 39 ? -16.062 12.453 -11.273 1 93.81 39 LEU B O 1
ATOM 2133 N N . GLN B 1 40 ? -16.484 14.633 -11.406 1 91.75 40 GLN B N 1
ATOM 2134 C CA . GLN B 1 40 ? -17.906 14.43 -11.633 1 91.75 40 GLN B CA 1
ATOM 2135 C C . GLN B 1 40 ? -18.203 14.211 -13.117 1 91.75 40 GLN B C 1
ATOM 2137 O O . GLN B 1 40 ? -19.25 13.648 -13.469 1 91.75 40 GLN B O 1
ATOM 2142 N N . ASN B 1 41 ? -17.422 14.734 -13.898 1 94.75 41 ASN B N 1
ATOM 2143 C CA . ASN B 1 41 ? -17.547 14.625 -15.344 1 94.75 41 ASN B CA 1
ATOM 2144 C C . ASN B 1 41 ? -16.203 14.383 -16 1 94.75 41 ASN B C 1
ATOM 2146 O O . ASN B 1 41 ? -15.688 15.242 -16.734 1 94.75 41 ASN B O 1
ATOM 2150 N N . LYS B 1 42 ? -15.688 13.18 -15.836 1 96.88 42 LYS B N 1
ATOM 2151 C CA . LYS B 1 42 ? -14.367 12.844 -16.375 1 96.88 42 LYS B CA 1
ATOM 2152 C C . LYS B 1 42 ? -14.398 12.805 -17.906 1 96.88 42 LYS B C 1
ATOM 2154 O O . LYS B 1 42 ? -15.328 12.25 -18.5 1 96.88 42 LYS B O 1
ATOM 2159 N N . PRO B 1 43 ? -13.438 13.352 -18.516 1 97.62 43 PRO B N 1
ATOM 2160 C CA . PRO B 1 43 ? -13.398 13.305 -19.969 1 97.62 43 PRO B CA 1
ATOM 2161 C C . PRO B 1 43 ? -13.227 11.883 -20.516 1 97.62 43 PRO B C 1
ATOM 2163 O O . PRO B 1 43 ? -12.547 11.062 -19.891 1 97.62 43 PRO B O 1
ATOM 2166 N N . ASP B 1 44 ? -13.703 11.641 -21.719 1 97.25 44 ASP B N 1
ATOM 2167 C CA . ASP B 1 44 ? -13.68 10.312 -22.328 1 97.25 44 ASP B CA 1
ATOM 2168 C C . ASP B 1 44 ? -12.25 9.836 -22.562 1 97.25 44 ASP B C 1
ATOM 2170 O O . ASP B 1 44 ? -11.961 8.648 -22.469 1 97.25 44 ASP B O 1
ATOM 2174 N N . TRP B 1 45 ? -11.422 10.781 -22.812 1 97.94 45 TRP B N 1
ATOM 2175 C CA . TRP B 1 45 ? -10.055 10.43 -23.172 1 97.94 45 TRP B CA 1
ATOM 2176 C C . TRP B 1 45 ? -9.266 9.992 -21.938 1 97.94 45 TRP B C 1
ATOM 2178 O O . TRP B 1 45 ? -8.164 9.453 -22.062 1 97.94 45 TRP B O 1
ATOM 2188 N N . TYR B 1 46 ? -9.797 10.234 -20.734 1 98.25 46 TYR B N 1
ATOM 2189 C CA . TYR B 1 46 ? -9.016 9.977 -19.531 1 98.25 46 TYR B CA 1
ATOM 2190 C C . TYR B 1 46 ? -8.797 8.484 -19.328 1 98.25 46 TYR B C 1
ATOM 2192 O O . TYR B 1 46 ? -7.809 8.07 -18.719 1 98.25 46 TYR B O 1
ATOM 2200 N N . LYS B 1 47 ? -9.656 7.617 -19.875 1 97 47 LYS B N 1
ATOM 2201 C CA . LYS B 1 47 ? -9.508 6.164 -19.797 1 97 47 LYS B CA 1
ATOM 2202 C C . LYS B 1 47 ? -8.227 5.707 -20.484 1 97 47 LYS B C 1
ATOM 2204 O O . LYS B 1 47 ? -7.699 4.637 -20.188 1 97 47 LYS B O 1
ATOM 2209 N N . ASP B 1 48 ? -7.73 6.496 -21.438 1 96.75 48 ASP B N 1
ATOM 2210 C CA . ASP B 1 48 ? -6.488 6.18 -22.141 1 96.75 48 ASP B CA 1
ATOM 2211 C C . ASP B 1 48 ? -5.273 6.504 -21.281 1 96.75 48 ASP B C 1
ATOM 2213 O O . ASP B 1 48 ? -4.176 5.996 -21.531 1 96.75 48 ASP B O 1
ATOM 2217 N N . VAL B 1 49 ? -5.461 7.402 -20.297 1 97.56 49 VAL B N 1
ATOM 2218 C CA . VAL B 1 49 ? -4.406 7.758 -19.359 1 97.56 49 VAL B CA 1
ATOM 2219 C C . VAL B 1 49 ? -4.383 6.754 -18.203 1 97.56 49 VAL B C 1
ATOM 2221 O O . VAL B 1 49 ? -3.336 6.184 -17.891 1 97.56 49 VAL B O 1
ATOM 2224 N N . ASN B 1 50 ? -5.504 6.59 -17.672 1 97.38 50 ASN B N 1
ATOM 2225 C CA . ASN B 1 50 ? -5.684 5.637 -16.578 1 97.38 50 ASN B CA 1
ATOM 2226 C C . ASN B 1 50 ? -6.992 4.867 -16.719 1 97.38 50 ASN B C 1
ATOM 2228 O O . ASN B 1 50 ? -8.055 5.371 -16.359 1 97.38 50 ASN B O 1
ATOM 2232 N N . PRO B 1 51 ? -6.891 3.637 -17.109 1 96 51 PRO B N 1
ATOM 2233 C CA . PRO B 1 51 ? -8.094 2.828 -17.297 1 96 51 PRO B CA 1
ATOM 2234 C C . PRO B 1 51 ? -8.93 2.705 -16.031 1 96 51 PRO B C 1
ATOM 2236 O O . PRO B 1 51 ? -10.141 2.479 -16.094 1 96 51 PRO B O 1
ATOM 2239 N N . GLU B 1 52 ? -8.352 2.84 -14.852 1 95.12 52 GLU B N 1
ATOM 2240 C CA . GLU B 1 52 ? -9.078 2.775 -13.586 1 95.12 52 GLU B CA 1
ATOM 2241 C C . GLU B 1 52 ? -9.797 4.09 -13.297 1 95.12 52 GLU B C 1
ATOM 2243 O O . GLU B 1 52 ? -10.578 4.184 -12.352 1 95.12 52 GLU B O 1
ATOM 2248 N N . LEU B 1 53 ? -9.492 5.113 -14.078 1 96.5 53 LEU B N 1
ATOM 2249 C CA . LEU B 1 53 ? -10.172 6.406 -14.102 1 96.5 53 LEU B CA 1
ATOM 2250 C C . LEU B 1 53 ? -9.945 7.168 -12.805 1 96.5 53 LEU B C 1
ATOM 2252 O O . LEU B 1 53 ? -10.68 8.109 -12.492 1 96.5 53 LEU B O 1
ATOM 2256 N N . LYS B 1 54 ? -8.977 6.781 -12.031 1 97.06 54 LYS B N 1
ATOM 2257 C CA . LYS B 1 54 ? -8.641 7.473 -10.789 1 97.06 54 LYS B CA 1
ATOM 2258 C C . LYS B 1 54 ? -7.57 8.531 -11.023 1 97.06 54 LYS B C 1
ATOM 2260 O O . LYS B 1 54 ? -6.836 8.477 -12.008 1 97.06 54 LYS B O 1
ATOM 2265 N N . VAL B 1 55 ? -7.57 9.531 -10.25 1 98.25 55 VAL B N 1
ATOM 2266 C CA . VAL B 1 55 ? -6.445 10.453 -10.102 1 98.25 55 VAL B CA 1
ATOM 2267 C C . VAL B 1 55 ? -5.742 10.203 -8.773 1 98.25 55 VAL B C 1
ATOM 2269 O O . VAL B 1 55 ? -6.352 9.688 -7.828 1 98.25 55 VAL B O 1
ATOM 2272 N N . PRO B 1 56 ? -4.453 10.508 -8.641 1 98.75 56 PRO B N 1
ATOM 2273 C CA . PRO B 1 56 ? -3.578 11.117 -9.648 1 98.75 56 PRO B CA 1
ATOM 2274 C C . PRO B 1 56 ? -3.086 10.109 -10.688 1 98.75 56 PRO B C 1
ATOM 2276 O O . PRO B 1 56 ? -3.176 8.898 -10.477 1 98.75 56 PRO B O 1
ATOM 2279 N N . ALA B 1 57 ? -2.668 10.609 -11.781 1 98.81 57 ALA B N 1
ATOM 2280 C CA . ALA B 1 57 ? -1.814 9.914 -12.734 1 98.81 57 ALA B CA 1
ATOM 2281 C C . ALA B 1 57 ? -0.68 10.812 -13.219 1 98.81 57 ALA B C 1
ATOM 2283 O O . ALA B 1 57 ? -0.756 12.031 -13.102 1 98.81 57 ALA B O 1
ATOM 2284 N N . LEU B 1 58 ? 0.4 10.242 -13.586 1 98.5 58 LEU B N 1
ATOM 2285 C CA . LEU B 1 58 ? 1.554 10.945 -14.141 1 98.5 58 LEU B CA 1
ATOM 2286 C C . LEU B 1 58 ? 1.937 10.367 -15.5 1 98.5 58 LEU B C 1
ATOM 2288 O O . LEU B 1 58 ? 2.029 9.148 -15.656 1 98.5 58 LEU B O 1
ATOM 2292 N N . ASN B 1 59 ? 1.972 11.164 -16.516 1 98 59 ASN B N 1
ATOM 2293 C CA . ASN B 1 59 ? 2.639 10.766 -17.75 1 98 59 ASN B CA 1
ATOM 2294 C C . ASN B 1 59 ? 4.117 11.148 -17.734 1 98 59 ASN B C 1
ATOM 2296 O O . ASN B 1 59 ? 4.457 12.328 -17.609 1 98 59 ASN B O 1
ATOM 2300 N N . VAL B 1 60 ? 4.957 10.195 -17.781 1 95.94 60 VAL B N 1
ATOM 2301 C CA . VAL B 1 60 ? 6.398 10.406 -17.688 1 95.94 60 VAL B CA 1
ATOM 2302 C C . VAL B 1 60 ? 7.129 9.352 -18.516 1 95.94 60 VAL B C 1
ATOM 2304 O O . VAL B 1 60 ? 6.734 8.188 -18.547 1 95.94 60 VAL B O 1
ATOM 2307 N N . GLU B 1 61 ? 8.117 9.742 -19.219 1 92.31 61 GLU B N 1
ATOM 2308 C CA . GLU B 1 61 ? 8.945 8.828 -19.984 1 92.31 61 GLU B CA 1
ATOM 2309 C C . GLU B 1 61 ? 8.094 7.965 -20.922 1 92.31 61 GLU B C 1
ATOM 2311 O O . GLU B 1 61 ? 8.336 6.762 -21.047 1 92.31 61 GLU B O 1
ATOM 2316 N N . GLY B 1 62 ? 7.047 8.555 -21.391 1 91.44 62 GLY B N 1
ATOM 2317 C CA . GLY B 1 62 ? 6.203 7.895 -22.375 1 91.44 62 GLY B CA 1
ATOM 2318 C C . GLY B 1 62 ? 5.242 6.895 -21.766 1 91.44 62 GLY B C 1
ATOM 2319 O O . GLY B 1 62 ? 4.625 6.102 -22.469 1 91.44 62 GLY B O 1
ATOM 2320 N N . GLN B 1 63 ? 5.137 6.902 -20.469 1 95.38 63 GLN B N 1
ATOM 2321 C CA . GLN B 1 63 ? 4.258 5.965 -19.781 1 95.38 63 GLN B CA 1
ATOM 2322 C C . GLN B 1 63 ? 3.352 6.688 -18.781 1 95.38 63 GLN B C 1
ATOM 2324 O O . GLN B 1 63 ? 3.713 7.742 -18.266 1 95.38 63 GLN B O 1
ATOM 2329 N N . ASN B 1 64 ? 2.191 6.113 -18.594 1 97.81 64 ASN B N 1
ATOM 2330 C CA . ASN B 1 64 ? 1.29 6.586 -17.547 1 97.81 64 ASN B CA 1
ATOM 2331 C C . ASN B 1 64 ? 1.45 5.785 -16.266 1 97.81 64 ASN B C 1
ATOM 2333 O O . ASN B 1 64 ? 1.48 4.551 -16.297 1 97.81 64 ASN B O 1
ATOM 2337 N N . LEU B 1 65 ? 1.655 6.531 -15.211 1 98.06 65 LEU B N 1
ATOM 2338 C CA . LEU B 1 65 ? 1.711 5.941 -13.883 1 98.06 65 LEU B CA 1
ATOM 2339 C C . LEU B 1 65 ? 0.49 6.34 -13.055 1 98.06 65 LEU B C 1
ATOM 2341 O O . LEU B 1 65 ? 0.057 7.492 -13.102 1 98.06 65 LEU B O 1
ATOM 2345 N N . ALA B 1 66 ? -0.037 5.324 -12.359 1 97.94 66 ALA B N 1
ATOM 2346 C CA . ALA B 1 66 ? -1.163 5.602 -11.469 1 97.94 66 ALA B CA 1
ATOM 2347 C C . ALA B 1 66 ? -0.864 5.148 -10.047 1 97.94 66 ALA B C 1
ATOM 2349 O O . ALA B 1 66 ? 0.187 4.559 -9.781 1 97.94 66 ALA B O 1
ATOM 2350 N N . GLU B 1 67 ? -1.831 5.445 -9.195 1 98.44 67 GLU B N 1
ATOM 2351 C CA . GLU B 1 67 ? -1.762 5.16 -7.762 1 98.44 67 GLU B CA 1
ATOM 2352 C C . GLU B 1 67 ? -0.833 6.141 -7.051 1 98.44 67 GLU B C 1
ATOM 2354 O O . GLU B 1 67 ? 0.364 6.191 -7.336 1 98.44 67 GLU B O 1
ATOM 2359 N N . SER B 1 68 ? -1.36 6.863 -6.129 1 98.75 68 SER B N 1
ATOM 2360 C CA . SER B 1 68 ? -0.682 7.996 -5.508 1 98.75 68 SER B CA 1
ATOM 2361 C C . SER B 1 68 ? 0.604 7.559 -4.812 1 98.75 68 SER B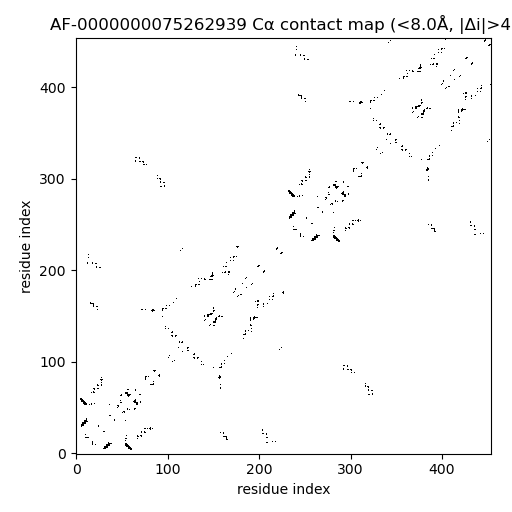 C 1
ATOM 2363 O O . SER B 1 68 ? 1.636 8.219 -4.934 1 98.75 68 SER B O 1
ATOM 2365 N N . LEU B 1 69 ? 0.564 6.387 -4.121 1 98.81 69 LEU B N 1
ATOM 2366 C CA . LEU B 1 69 ? 1.753 5.961 -3.389 1 98.81 69 LEU B CA 1
ATOM 2367 C C . LEU B 1 69 ? 2.826 5.449 -4.344 1 98.81 69 LEU B C 1
ATOM 2369 O O . LEU B 1 69 ? 4.02 5.594 -4.078 1 98.81 69 LEU B O 1
ATOM 2373 N N . VAL B 1 70 ? 2.432 4.879 -5.477 1 98.81 70 VAL B N 1
ATOM 2374 C CA . VAL B 1 70 ? 3.367 4.477 -6.52 1 98.81 70 VAL B CA 1
ATOM 2375 C C . VAL B 1 70 ? 4.043 5.711 -7.117 1 98.81 70 VAL B C 1
ATOM 2377 O O . VAL B 1 70 ? 5.262 5.734 -7.289 1 98.81 70 VAL B O 1
ATOM 2380 N N . ILE B 1 71 ? 3.26 6.707 -7.359 1 98.81 71 ILE B N 1
ATOM 2381 C CA . ILE B 1 71 ? 3.719 7.93 -8.008 1 98.81 71 ILE B CA 1
ATOM 2382 C C . ILE B 1 71 ? 4.727 8.648 -7.109 1 98.81 71 ILE B C 1
ATOM 2384 O O . ILE B 1 71 ? 5.793 9.055 -7.57 1 98.81 71 ILE B O 1
ATOM 2388 N N . ILE B 1 72 ? 4.43 8.758 -5.828 1 98.94 72 ILE B N 1
ATOM 2389 C CA . ILE B 1 72 ? 5.328 9.547 -4.988 1 98.94 72 ILE B CA 1
ATOM 2390 C C . ILE B 1 72 ? 6.613 8.758 -4.73 1 98.94 72 ILE B C 1
ATOM 2392 O O . ILE B 1 72 ? 7.691 9.344 -4.613 1 98.94 72 ILE B O 1
ATOM 2396 N N . GLU B 1 73 ? 6.531 7.438 -4.652 1 98.75 73 GLU B N 1
ATOM 2397 C CA . GLU B 1 73 ? 7.75 6.637 -4.566 1 98.75 73 GLU B CA 1
ATOM 2398 C C . GLU B 1 73 ? 8.586 6.766 -5.836 1 98.75 73 GLU B C 1
ATOM 2400 O O . GLU B 1 73 ? 9.812 6.848 -5.77 1 98.75 73 GLU B O 1
ATOM 2405 N N . TYR B 1 74 ? 7.941 6.773 -7.027 1 98.69 74 TYR B N 1
ATOM 2406 C CA . TYR B 1 74 ? 8.641 6.992 -8.289 1 98.69 74 TYR B CA 1
ATOM 2407 C C . TYR B 1 74 ? 9.406 8.312 -8.273 1 98.69 74 TYR B C 1
ATOM 2409 O O . TYR B 1 74 ? 10.578 8.352 -8.633 1 98.69 74 TYR B O 1
ATOM 2417 N N . LEU B 1 75 ? 8.75 9.359 -7.836 1 98.75 75 LEU B N 1
ATOM 2418 C CA . LEU B 1 75 ? 9.367 10.68 -7.812 1 98.75 75 LEU B CA 1
ATOM 2419 C C . LEU B 1 75 ? 10.547 10.711 -6.844 1 98.75 75 LEU B C 1
ATOM 2421 O O . LEU B 1 75 ? 11.57 11.328 -7.137 1 98.75 75 LEU B O 1
ATOM 2425 N N . ALA B 1 76 ? 10.375 10.055 -5.723 1 98.56 76 ALA B N 1
ATOM 2426 C CA . ALA B 1 76 ? 11.477 9.969 -4.77 1 98.56 76 ALA B CA 1
ATOM 2427 C C . ALA B 1 76 ? 12.672 9.25 -5.383 1 98.56 76 ALA B C 1
ATOM 2429 O O . ALA B 1 76 ? 13.82 9.656 -5.176 1 98.56 76 ALA B O 1
ATOM 2430 N N . ASP B 1 77 ? 12.391 8.164 -6.105 1 97.75 77 ASP B N 1
ATOM 2431 C CA . ASP B 1 77 ? 13.453 7.387 -6.742 1 97.75 77 ASP B CA 1
ATOM 2432 C C . ASP B 1 77 ? 14.102 8.172 -7.879 1 97.75 77 ASP B C 1
ATOM 2434 O O . ASP B 1 77 ? 15.32 8.102 -8.07 1 97.75 77 ASP B O 1
ATOM 2438 N N . ARG B 1 78 ? 13.32 8.867 -8.602 1 97.25 78 ARG B N 1
ATOM 2439 C CA . ARG B 1 78 ? 13.797 9.562 -9.797 1 97.25 78 ARG B CA 1
ATOM 2440 C C . ARG B 1 78 ? 14.594 10.805 -9.422 1 97.25 78 ARG B C 1
ATOM 2442 O O . ARG B 1 78 ? 15.523 11.188 -10.141 1 97.25 78 ARG B O 1
ATOM 2449 N N . PHE B 1 79 ? 14.258 11.43 -8.344 1 97.5 79 PHE B N 1
ATOM 2450 C CA . PHE B 1 79 ? 14.93 12.633 -7.871 1 97.5 79 PHE B CA 1
ATOM 2451 C C . PHE B 1 79 ? 15.531 12.414 -6.492 1 97.5 79 PHE B C 1
ATOM 2453 O O . PHE B 1 79 ? 15.125 13.047 -5.52 1 97.5 79 PHE B O 1
ATOM 2460 N N . PRO B 1 80 ? 16.578 11.633 -6.453 1 96.69 80 PRO B N 1
ATOM 2461 C CA . PRO B 1 80 ? 17.125 11.234 -5.156 1 96.69 80 PRO B CA 1
ATOM 2462 C C . PRO B 1 80 ? 17.719 12.406 -4.379 1 96.69 80 PRO B C 1
ATOM 2464 O O . PRO B 1 80 ? 17.859 12.328 -3.156 1 96.69 80 PRO B O 1
ATOM 2467 N N . ASP B 1 81 ? 18.047 13.492 -5.004 1 97.12 81 ASP B N 1
ATOM 2468 C CA . ASP B 1 81 ? 18.672 14.633 -4.352 1 97.12 81 ASP B CA 1
ATOM 2469 C C . ASP B 1 81 ? 17.703 15.336 -3.412 1 97.12 81 ASP B C 1
ATOM 2471 O O . ASP B 1 81 ? 18.109 16.062 -2.506 1 97.12 81 ASP B O 1
ATOM 2475 N N . ALA B 1 82 ? 16.375 15.148 -3.668 1 97.62 82 ALA B N 1
ATOM 2476 C CA . ALA B 1 82 ? 15.367 15.727 -2.781 1 97.62 82 ALA B CA 1
ATOM 2477 C C . ALA B 1 82 ? 15.328 14.992 -1.442 1 97.62 82 ALA B C 1
ATOM 2479 O O . ALA B 1 82 ? 14.75 15.484 -0.474 1 97.62 82 ALA B O 1
ATOM 2480 N N . ASN B 1 83 ? 15.844 13.781 -1.357 1 97.56 83 ASN B N 1
ATOM 2481 C CA . ASN B 1 83 ? 16.031 12.992 -0.146 1 97.56 83 ASN B CA 1
ATOM 2482 C C . ASN B 1 83 ? 14.719 12.719 0.563 1 97.56 83 ASN B C 1
ATOM 2484 O O . ASN B 1 83 ? 14.641 12.781 1.791 1 97.56 83 ASN B O 1
ATOM 2488 N N . LEU B 1 84 ? 13.695 12.453 -0.228 1 98.62 84 LEU B N 1
ATOM 2489 C CA . LEU B 1 84 ? 12.406 12.078 0.342 1 98.62 84 LEU B CA 1
ATOM 2490 C C . LEU B 1 84 ? 12.461 10.664 0.918 1 98.62 84 LEU B C 1
ATOM 2492 O O . LEU B 1 84 ? 11.594 10.281 1.713 1 98.62 84 LEU B O 1
ATOM 2496 N N . LEU B 1 85 ? 13.328 9.836 0.47 1 97.94 85 LEU B N 1
ATOM 2497 C CA . LEU B 1 85 ? 13.617 8.516 1.031 1 97.94 85 LEU B CA 1
ATOM 2498 C C . LEU B 1 85 ? 15.086 8.414 1.433 1 97.94 85 LEU B C 1
ATOM 2500 O O . LEU B 1 85 ? 15.977 8.656 0.614 1 97.94 85 LEU B O 1
ATOM 2504 N N . PRO B 1 86 ? 15.305 8.047 2.684 1 97.5 86 PRO B N 1
ATOM 2505 C CA . PRO B 1 86 ? 16.703 7.875 3.111 1 97.5 86 PRO B CA 1
ATOM 2506 C C . PRO B 1 86 ? 17.344 6.633 2.504 1 97.5 86 PRO B C 1
ATOM 2508 O O . PRO B 1 86 ? 16.672 5.809 1.892 1 97.5 86 PRO B O 1
ATOM 2511 N N . LYS B 1 87 ? 18.688 6.535 2.684 1 96 87 LYS B N 1
ATOM 2512 C CA . LYS B 1 87 ? 19.438 5.41 2.129 1 96 87 LYS B CA 1
ATOM 2513 C C . LYS B 1 87 ? 19.297 4.172 3.006 1 96 87 LYS B C 1
ATOM 2515 O O . LYS B 1 87 ? 19.391 3.043 2.512 1 96 87 LYS B O 1
ATOM 2520 N N . GLU B 1 88 ? 19.109 4.352 4.312 1 96.62 88 GLU B N 1
ATOM 2521 C CA . GLU B 1 88 ? 19.047 3.242 5.258 1 96.62 88 GLU B CA 1
ATOM 2522 C C . GLU B 1 88 ? 17.766 2.432 5.082 1 96.62 88 GLU B C 1
ATOM 2524 O O . GLU B 1 88 ? 16.672 2.967 5.219 1 96.62 88 GLU B O 1
ATOM 2529 N N . PRO B 1 89 ? 17.875 1.144 4.836 1 97.69 89 PRO B N 1
ATOM 2530 C CA . PRO B 1 89 ? 16.703 0.303 4.59 1 97.69 89 PRO B CA 1
ATOM 2531 C C . PRO B 1 89 ? 15.703 0.346 5.734 1 97.69 89 PRO B C 1
ATOM 2533 O O . PRO B 1 89 ? 14.492 0.398 5.496 1 97.69 89 PRO B O 1
ATOM 2536 N N . LEU B 1 90 ? 16.172 0.332 6.902 1 97.56 90 LEU B N 1
ATOM 2537 C CA . LEU B 1 90 ? 15.273 0.289 8.055 1 97.56 90 LEU B CA 1
ATOM 2538 C C . LEU B 1 90 ? 14.469 1.578 8.156 1 97.56 90 LEU B C 1
ATOM 2540 O O . LEU B 1 90 ? 13.273 1.544 8.477 1 97.56 90 LEU B O 1
ATOM 2544 N N . LYS B 1 91 ? 15.07 2.729 7.891 1 98 91 LYS B N 1
ATOM 2545 C CA . LYS B 1 91 ? 14.352 3.998 7.902 1 98 91 LYS B CA 1
ATOM 2546 C C . LYS B 1 91 ? 13.297 4.039 6.793 1 98 91 LYS B C 1
ATOM 2548 O O . LYS B 1 91 ? 12.195 4.551 7 1 98 91 LYS B O 1
ATOM 2553 N N . ARG B 1 92 ? 13.656 3.498 5.625 1 98.5 92 ARG B N 1
ATOM 2554 C CA . ARG B 1 92 ? 12.688 3.396 4.535 1 98.5 92 ARG B CA 1
ATOM 2555 C C . ARG B 1 92 ? 11.492 2.543 4.945 1 98.5 92 ARG B C 1
ATOM 2557 O O . ARG B 1 92 ? 10.344 2.898 4.664 1 98.5 92 ARG B O 1
ATOM 2564 N N . ALA B 1 93 ? 11.773 1.468 5.637 1 98.62 93 ALA B N 1
ATOM 2565 C CA . ALA B 1 93 ? 10.711 0.572 6.094 1 98.62 93 ALA B CA 1
ATOM 2566 C C . ALA B 1 93 ? 9.797 1.271 7.098 1 98.62 93 ALA B C 1
ATOM 2568 O O . ALA B 1 93 ? 8.578 1.129 7.039 1 98.62 93 ALA B O 1
ATOM 2569 N N . ASN B 1 94 ? 10.391 2.006 7.977 1 98.62 94 ASN B N 1
ATOM 2570 C CA . ASN B 1 94 ? 9.609 2.723 8.977 1 98.62 94 ASN B CA 1
ATOM 2571 C C . ASN B 1 94 ? 8.711 3.779 8.336 1 98.62 94 ASN B C 1
ATOM 2573 O O . ASN B 1 94 ? 7.582 3.992 8.773 1 98.62 94 ASN B O 1
ATOM 2577 N N . ILE B 1 95 ? 9.211 4.41 7.32 1 98.81 95 ILE B N 1
ATOM 2578 C CA . ILE B 1 95 ? 8.422 5.367 6.551 1 98.81 95 ILE B CA 1
ATOM 2579 C C . ILE B 1 95 ? 7.199 4.672 5.953 1 98.81 95 ILE B C 1
ATOM 2581 O O . ILE B 1 95 ? 6.07 5.133 6.125 1 98.81 95 ILE B O 1
ATOM 2585 N N . ARG B 1 96 ? 7.438 3.574 5.316 1 98.81 96 ARG B N 1
ATOM 2586 C CA . ARG B 1 96 ? 6.363 2.85 4.648 1 98.81 96 ARG B CA 1
ATOM 2587 C C . ARG B 1 96 ? 5.355 2.312 5.656 1 98.81 96 ARG B C 1
ATOM 2589 O O . ARG B 1 96 ? 4.148 2.322 5.402 1 98.81 96 ARG B O 1
ATOM 2596 N N . PHE B 1 97 ? 5.836 1.884 6.793 1 98.69 97 PHE B N 1
ATOM 2597 C CA . PHE B 1 97 ? 4.941 1.391 7.832 1 98.69 97 PHE B CA 1
ATOM 2598 C C . PHE B 1 97 ? 4.062 2.514 8.367 1 98.69 97 PHE B C 1
ATOM 2600 O O . PHE B 1 97 ? 2.857 2.328 8.555 1 98.69 97 PHE B O 1
ATOM 2607 N N . ALA B 1 98 ? 4.648 3.645 8.617 1 98.81 98 ALA B N 1
ATOM 2608 C CA . ALA B 1 98 ? 3.891 4.785 9.125 1 98.81 98 ALA B CA 1
ATOM 2609 C C . ALA B 1 98 ? 2.773 5.18 8.164 1 98.81 98 ALA B C 1
ATOM 2611 O O . ALA B 1 98 ? 1.659 5.488 8.594 1 98.81 98 ALA B O 1
ATOM 2612 N N . ILE B 1 99 ? 3.123 5.184 6.902 1 9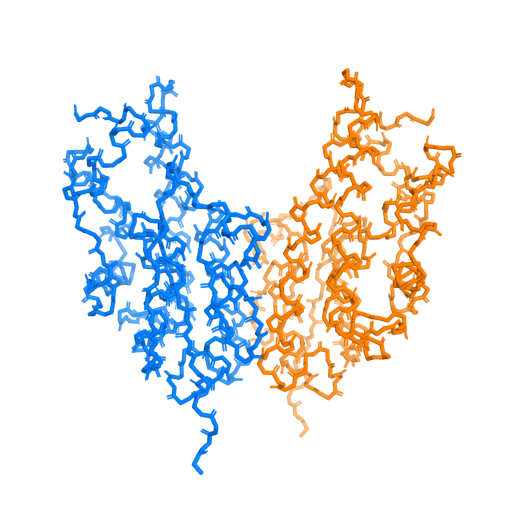8.88 99 ILE B N 1
ATOM 2613 C CA . ILE B 1 99 ? 2.143 5.512 5.875 1 98.88 99 ILE B CA 1
ATOM 2614 C C . ILE B 1 99 ? 0.992 4.508 5.918 1 98.88 99 ILE B C 1
ATOM 2616 O O . ILE B 1 99 ? -0.178 4.898 5.926 1 98.88 99 ILE B O 1
ATOM 2620 N N . GLU B 1 100 ? 1.352 3.26 5.965 1 98.62 100 GLU B N 1
ATOM 2621 C CA . GLU B 1 100 ? 0.344 2.205 6.02 1 98.62 100 GLU B CA 1
ATOM 2622 C C . GLU B 1 100 ? -0.513 2.322 7.277 1 98.62 100 GLU B C 1
ATOM 2624 O O . GLU B 1 100 ? -1.739 2.217 7.211 1 98.62 100 GLU B O 1
ATOM 2629 N N . TYR B 1 101 ? 0.097 2.512 8.398 1 98.62 101 TYR B N 1
ATOM 2630 C CA . TYR B 1 101 ? -0.608 2.623 9.664 1 98.62 101 TYR B CA 1
ATOM 2631 C C . TYR B 1 101 ? -1.59 3.789 9.648 1 98.62 101 TYR B C 1
ATOM 2633 O O . TYR B 1 101 ? -2.758 3.633 10.016 1 98.62 101 TYR B O 1
ATOM 2641 N N . PHE B 1 102 ? -1.109 4.945 9.227 1 98.81 102 PHE B N 1
ATOM 2642 C CA . PHE B 1 102 ? -1.963 6.129 9.203 1 98.81 102 PHE B CA 1
ATOM 2643 C C . PHE B 1 102 ? -3.174 5.91 8.305 1 98.81 102 PHE B C 1
ATOM 2645 O O . PHE B 1 102 ? -4.297 6.273 8.664 1 98.81 102 PHE B O 1
ATOM 2652 N N . SER B 1 103 ? -2.922 5.352 7.188 1 98.44 103 SER B N 1
ATOM 2653 C CA . SER B 1 103 ? -3.99 5.07 6.23 1 98.44 103 SER B CA 1
ATOM 2654 C C . SER B 1 103 ? -5.016 4.105 6.816 1 98.44 103 SER B C 1
ATOM 2656 O O . SER B 1 103 ? -6.219 4.367 6.77 1 98.44 103 SER B O 1
ATOM 2658 N N . SER B 1 104 ? -4.574 3.066 7.441 1 97.88 104 SER B N 1
ATOM 2659 C CA . SER B 1 104 ? -5.445 1.965 7.832 1 97.88 104 SER B CA 1
ATOM 2660 C C . SER B 1 104 ? -6.156 2.264 9.148 1 97.88 104 SER B C 1
ATOM 2662 O O . SER B 1 104 ? -7.254 1.76 9.391 1 97.88 104 SER B O 1
ATOM 2664 N N . LYS B 1 105 ? -5.551 3.076 9.961 1 98.31 105 LYS B N 1
ATOM 2665 C CA . LYS B 1 105 ? -6.102 3.23 11.305 1 98.31 105 LYS B CA 1
ATOM 2666 C C . LYS B 1 105 ? -6.723 4.613 11.484 1 98.31 105 LYS B C 1
ATOM 2668 O O . LYS B 1 105 ? -7.648 4.785 12.281 1 98.31 105 LYS B O 1
ATOM 2673 N N . ILE B 1 106 ? -6.25 5.605 10.758 1 98.69 106 ILE B N 1
ATOM 2674 C CA . ILE B 1 106 ? -6.715 6.969 10.984 1 98.69 106 ILE B CA 1
ATOM 2675 C C . ILE B 1 106 ? -7.578 7.426 9.805 1 98.69 106 ILE B C 1
ATOM 2677 O O . ILE B 1 106 ? -8.742 7.797 9.984 1 98.69 106 ILE B O 1
ATOM 2681 N N . ASN B 1 107 ? -7.039 7.309 8.586 1 98.5 107 ASN B N 1
ATOM 2682 C CA . ASN B 1 107 ? -7.812 7.715 7.418 1 98.5 107 ASN B CA 1
ATOM 2683 C C . ASN B 1 107 ? -9.125 6.945 7.316 1 98.5 107 ASN B C 1
ATOM 2685 O O . ASN B 1 107 ? -10.148 7.508 6.93 1 98.5 107 ASN B O 1
ATOM 2689 N N . THR B 1 108 ? -9.023 5.664 7.617 1 98 108 THR B N 1
ATOM 2690 C CA . THR B 1 108 ? -10.211 4.812 7.531 1 98 108 THR B CA 1
ATOM 2691 C C . THR B 1 108 ? -11.312 5.328 8.453 1 98 108 THR B C 1
ATOM 2693 O O . THR B 1 108 ? -12.477 5.375 8.055 1 98 108 THR B O 1
ATOM 2696 N N . GLU B 1 109 ? -10.977 5.711 9.68 1 97.94 109 GLU B N 1
ATOM 2697 C CA . GLU B 1 109 ? -11.953 6.223 10.633 1 97.94 109 GLU B CA 1
ATOM 2698 C C . GLU B 1 109 ? -12.508 7.57 10.188 1 97.94 109 GLU B C 1
ATOM 2700 O O . GLU B 1 109 ? -13.68 7.879 10.422 1 97.94 109 GLU B O 1
ATOM 2705 N N . PHE B 1 110 ? -11.703 8.383 9.57 1 97.06 110 PHE B N 1
ATOM 2706 C CA . PHE B 1 110 ? -12.133 9.664 9.016 1 97.06 110 PHE B CA 1
ATOM 2707 C C . PHE B 1 110 ? -13.211 9.461 7.957 1 97.06 110 PHE B C 1
ATOM 2709 O O . PHE B 1 110 ? -14.281 10.062 8.031 1 97.06 110 PHE B O 1
ATOM 2716 N N . TYR B 1 111 ? -13 8.555 7.023 1 95.75 111 TYR B N 1
ATOM 2717 C CA . TYR B 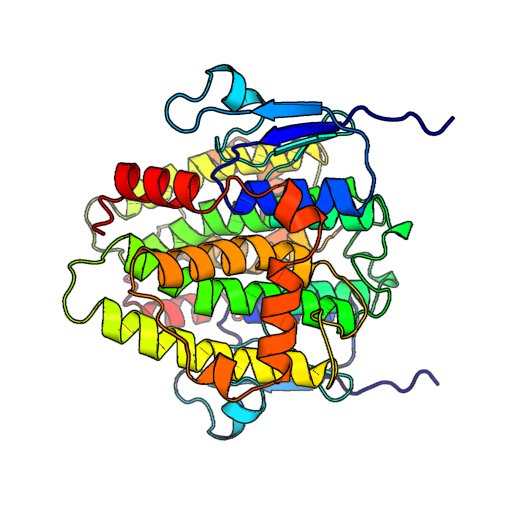1 111 ? -13.953 8.328 5.941 1 95.75 111 TYR B CA 1
ATOM 2718 C C . TYR B 1 111 ? -15.203 7.633 6.461 1 95.75 111 TYR B C 1
ATOM 2720 O O . TYR B 1 111 ? -16.312 7.898 5.98 1 95.75 111 TYR B O 1
ATOM 2728 N N . LYS B 1 112 ? -14.984 6.715 7.406 1 96.12 112 LYS B N 1
ATOM 2729 C CA . LYS B 1 112 ? -16.141 6.098 8.031 1 96.12 112 LYS B CA 1
ATOM 2730 C C . LYS B 1 112 ? -17.078 7.152 8.609 1 96.12 112 LYS B C 1
ATOM 2732 O O . LYS B 1 112 ? -18.297 7.055 8.453 1 96.12 112 LYS B O 1
ATOM 2737 N N . TYR B 1 113 ? -16.531 8.141 9.234 1 95.69 113 TYR B N 1
ATOM 2738 C CA . TYR B 1 113 ? -17.328 9.203 9.828 1 95.69 113 TYR B CA 1
ATOM 2739 C C . TYR B 1 113 ? -17.984 10.055 8.742 1 95.69 113 TYR B C 1
ATOM 2741 O O . TYR B 1 113 ? -19.203 10.305 8.789 1 95.69 113 TYR B O 1
ATOM 2749 N N . VAL B 1 114 ? -17.234 10.453 7.746 1 93.62 114 VAL B N 1
ATOM 2750 C CA . VAL B 1 114 ? -17.688 11.367 6.707 1 93.62 114 VAL B CA 1
ATOM 2751 C C . VAL B 1 114 ? -18.812 10.711 5.906 1 93.62 114 VAL B C 1
ATOM 2753 O O . VAL B 1 114 ? -19.781 11.375 5.508 1 93.62 114 VAL B O 1
ATOM 2756 N N . PHE B 1 115 ? -18.703 9.398 5.738 1 91.69 115 PHE B N 1
ATOM 2757 C CA . PHE B 1 115 ? -19.688 8.688 4.93 1 91.69 115 PHE B CA 1
ATOM 2758 C C . PHE B 1 115 ? -20.922 8.352 5.754 1 91.69 115 PHE B C 1
ATOM 2760 O O . PHE B 1 115 ? -22.016 8.172 5.207 1 91.69 115 PHE B O 1
ATOM 2767 N N . ASN B 1 116 ? -20.719 8.305 7.086 1 91.19 116 ASN B N 1
ATOM 2768 C CA . ASN B 1 116 ? -21.828 7.836 7.922 1 91.19 116 ASN B CA 1
ATOM 2769 C C . ASN B 1 116 ? -22 8.719 9.156 1 91.19 116 ASN B C 1
ATOM 2771 O O . ASN B 1 116 ? -22.016 8.219 10.281 1 91.19 116 ASN B O 1
ATOM 2775 N N . GLN B 1 117 ? -22.172 9.898 8.992 1 90.69 117 GLN B N 1
ATOM 2776 C CA . GLN B 1 117 ? -22.219 10.844 10.094 1 90.69 117 GLN B CA 1
ATOM 2777 C C . GLN B 1 117 ? -23.484 10.656 10.93 1 90.69 117 GLN B C 1
ATOM 2779 O O . GLN B 1 117 ? -23.484 10.922 12.133 1 90.69 117 GLN B O 1
ATOM 2784 N N . SER B 1 118 ? -24.5 10.18 10.289 1 88.69 118 SER B N 1
ATOM 2785 C CA . SER B 1 118 ? -25.797 10.07 10.961 1 88.69 118 SER B CA 1
ATOM 2786 C C . SER B 1 118 ? -25.922 8.742 11.695 1 88.69 118 SER B C 1
ATOM 2788 O O . SER B 1 118 ? -26.906 8.531 12.422 1 88.69 118 SER B O 1
ATOM 2790 N N . ALA B 1 119 ? -25 7.926 11.5 1 92.62 119 ALA B N 1
ATOM 2791 C CA . ALA B 1 119 ? -25.062 6.637 12.188 1 92.62 119 ALA B CA 1
ATOM 2792 C C . ALA B 1 119 ? -24.984 6.812 13.695 1 92.62 119 ALA B C 1
ATOM 2794 O O . ALA B 1 119 ? -24.438 7.801 14.188 1 92.62 119 ALA B O 1
ATOM 2795 N N . GLU B 1 120 ? -25.547 5.82 14.367 1 94 120 GLU B N 1
ATOM 2796 C CA . GLU B 1 120 ? -25.484 5.836 15.828 1 94 120 GLU B CA 1
ATOM 2797 C C . GLU B 1 120 ? -24.031 5.809 16.312 1 94 120 GLU B C 1
ATOM 2799 O O . GLU B 1 120 ? -23.219 5.012 15.82 1 94 120 GLU B O 1
ATOM 2804 N N . ASN B 1 121 ? -23.672 6.766 17.203 1 96 121 ASN B N 1
ATOM 2805 C CA . ASN B 1 121 ? -22.375 6.859 17.859 1 96 121 ASN B CA 1
ATOM 2806 C C . ASN B 1 121 ? -21.25 7.176 16.859 1 96 121 ASN B C 1
ATOM 2808 O O . ASN B 1 121 ? -20.094 6.891 17.125 1 96 121 ASN B O 1
ATOM 2812 N N . ALA B 1 122 ? -21.625 7.715 15.742 1 95.88 122 ALA B N 1
ATOM 2813 C CA . ALA B 1 122 ? -20.641 7.969 14.695 1 95.88 122 ALA B CA 1
ATOM 2814 C C . ALA B 1 122 ? -19.547 8.891 15.195 1 95.88 122 ALA B C 1
ATOM 2816 O O . ALA B 1 122 ? -18.359 8.594 15.047 1 95.88 122 ALA B O 1
ATOM 2817 N N . ARG B 1 123 ? -19.922 10 15.719 1 95.88 123 ARG B N 1
ATOM 2818 C CA . ARG B 1 123 ? -18.938 10.961 16.203 1 95.88 123 ARG B CA 1
ATOM 2819 C C . ARG B 1 123 ? -18.094 10.375 17.328 1 95.88 123 ARG B C 1
ATOM 2821 O O . ARG B 1 123 ? -16.859 10.484 17.312 1 95.88 123 ARG B O 1
ATOM 2828 N N . GLU B 1 124 ? -18.75 9.742 18.297 1 97.44 124 GLU B N 1
ATOM 2829 C CA . GLU B 1 124 ? -18.047 9.133 19.422 1 97.44 124 GLU B CA 1
ATOM 2830 C C . GLU B 1 124 ? -17.047 8.086 18.969 1 97.44 124 GLU B C 1
ATOM 2832 O O . GLU B 1 124 ? -15.922 8.031 19.469 1 97.44 124 GLU B O 1
ATOM 2837 N N . ASN B 1 125 ? -17.469 7.25 18.047 1 97.94 125 ASN B N 1
ATOM 2838 C CA . ASN B 1 125 ? -16.578 6.242 17.484 1 97.94 125 ASN B CA 1
ATOM 2839 C C . ASN B 1 125 ? -15.375 6.879 16.797 1 97.94 125 ASN B C 1
ATOM 2841 O O . ASN B 1 125 ? -14.242 6.445 16.984 1 97.94 125 ASN B O 1
ATOM 2845 N N . PHE B 1 126 ? -15.664 7.918 16.031 1 98.19 126 PHE B N 1
ATOM 2846 C CA . PHE B 1 126 ? -14.609 8.648 15.344 1 98.19 126 PHE B CA 1
ATOM 2847 C C . PHE B 1 126 ? -13.609 9.211 16.344 1 98.19 126 PHE B C 1
ATOM 2849 O O . PHE B 1 126 ? -12.406 8.977 16.219 1 98.19 126 PHE B O 1
ATOM 2856 N N . GLU B 1 127 ? -14.07 9.891 17.344 1 98.25 127 GLU B N 1
ATOM 2857 C CA . GLU B 1 127 ? -13.219 10.523 18.344 1 98.25 127 GLU B CA 1
ATOM 2858 C C . GLU B 1 127 ? -12.391 9.484 19.094 1 98.25 127 GLU B C 1
ATOM 2860 O O . GLU B 1 127 ? -11.18 9.648 19.266 1 98.25 127 GLU B O 1
ATOM 2865 N N . THR B 1 128 ? -13.031 8.43 19.484 1 98.62 128 THR B N 1
ATOM 2866 C CA . THR B 1 128 ? -12.383 7.402 20.297 1 98.62 128 THR B CA 1
ATOM 2867 C C . THR B 1 128 ? -11.336 6.648 19.484 1 98.62 128 THR B C 1
ATOM 2869 O O . THR B 1 128 ? -10.195 6.504 19.922 1 98.62 128 THR B O 1
ATOM 2872 N N . ASN B 1 129 ? -11.734 6.219 18.328 1 98.62 129 ASN B N 1
ATOM 2873 C CA . ASN B 1 129 ? -10.852 5.391 17.516 1 98.62 129 ASN B CA 1
ATOM 2874 C C . ASN B 1 129 ? -9.656 6.184 16.984 1 98.62 129 ASN B C 1
ATOM 2876 O O . ASN B 1 129 ? -8.523 5.699 17.031 1 98.62 129 ASN B O 1
ATOM 2880 N N . VAL B 1 130 ? -9.875 7.355 16.547 1 98.81 130 VAL B N 1
ATOM 2881 C CA . VAL B 1 130 ? -8.789 8.172 16.031 1 98.81 130 VAL B CA 1
ATOM 2882 C C . VAL B 1 130 ? -7.848 8.57 17.156 1 98.81 130 VAL B C 1
ATOM 2884 O O . VAL B 1 130 ? -6.625 8.562 17 1 98.81 130 VAL B O 1
ATOM 2887 N N . ASN B 1 131 ? -8.406 8.906 18.266 1 98.88 131 ASN B N 1
ATOM 2888 C CA . ASN B 1 131 ? -7.559 9.258 19.406 1 98.88 131 ASN B CA 1
ATOM 2889 C C . ASN B 1 131 ? -6.621 8.109 19.781 1 98.88 131 ASN B C 1
ATOM 2891 O O . ASN B 1 131 ? -5.418 8.32 19.953 1 98.88 131 ASN B O 1
ATOM 2895 N N . ALA B 1 132 ? -7.164 6.953 19.891 1 98.69 132 ALA B N 1
ATOM 2896 C CA . ALA B 1 132 ? -6.352 5.777 20.203 1 98.69 132 ALA B CA 1
ATOM 2897 C C . ALA B 1 132 ? -5.285 5.543 19.141 1 98.69 132 ALA B C 1
ATOM 2899 O O . ALA B 1 132 ? -4.137 5.234 19.453 1 98.69 132 ALA B O 1
ATOM 2900 N N . ALA B 1 133 ? -5.66 5.699 17.891 1 98.75 133 ALA B N 1
ATOM 2901 C CA . ALA B 1 133 ? -4.727 5.5 16.781 1 98.75 133 ALA B CA 1
ATOM 2902 C C . ALA B 1 133 ? -3.619 6.551 16.812 1 98.75 133 ALA B C 1
ATOM 2904 O O . ALA B 1 133 ? -2.469 6.254 16.469 1 98.75 133 ALA B O 1
ATOM 2905 N N . LEU B 1 134 ? -3.967 7.746 17.156 1 98.88 134 LEU B N 1
ATOM 2906 C CA . LEU B 1 134 ? -2.988 8.828 17.219 1 98.88 134 LEU B CA 1
ATOM 2907 C C . LEU B 1 134 ? -1.98 8.578 18.344 1 98.88 134 LEU B C 1
ATOM 2909 O O . LEU B 1 134 ? -0.805 8.93 18.203 1 98.88 134 LEU B O 1
ATOM 2913 N N . ILE B 1 135 ? -2.398 8.016 19.406 1 98.81 135 ILE B N 1
ATOM 2914 C CA . ILE B 1 135 ? -1.487 7.668 20.484 1 98.81 135 ILE B CA 1
ATOM 2915 C C . ILE B 1 135 ? -0.438 6.676 19.984 1 98.81 135 ILE B C 1
ATOM 2917 O O . ILE B 1 135 ? 0.759 6.859 20.219 1 98.81 135 ILE B O 1
ATOM 2921 N N . ARG B 1 136 ? -0.899 5.68 19.297 1 98.44 136 ARG B N 1
ATOM 2922 C CA . ARG B 1 136 ? 0.018 4.707 18.719 1 98.44 136 ARG B CA 1
ATOM 2923 C C . ARG B 1 136 ? 0.927 5.359 17.688 1 98.44 136 ARG B C 1
ATOM 2925 O O . ARG B 1 136 ? 2.117 5.047 17.609 1 98.44 136 ARG B O 1
ATOM 2932 N N . PHE B 1 137 ? 0.389 6.242 16.891 1 98.81 137 PHE B N 1
ATOM 2933 C CA . PHE B 1 137 ? 1.199 6.93 15.898 1 98.81 137 PHE B CA 1
ATOM 2934 C C . PHE B 1 137 ? 2.295 7.754 16.562 1 98.81 137 PHE B C 1
ATOM 2936 O O . PHE B 1 137 ? 3.41 7.848 16.047 1 98.81 137 PHE B O 1
ATOM 2943 N N . ASN B 1 138 ? 1.979 8.383 17.703 1 98.88 138 ASN B N 1
ATOM 2944 C CA . ASN B 1 138 ? 2.99 9.102 18.469 1 98.88 138 ASN B CA 1
ATOM 2945 C C . ASN B 1 138 ? 4.16 8.195 18.844 1 98.88 138 ASN B C 1
ATOM 2947 O O . ASN B 1 138 ? 5.316 8.625 18.797 1 98.88 138 ASN B O 1
ATOM 2951 N N . GLU B 1 139 ? 3.861 6.988 19.203 1 98.19 139 GLU B N 1
ATOM 2952 C CA . GLU B 1 139 ? 4.926 6.039 19.516 1 98.19 139 GLU B CA 1
ATOM 2953 C C . GLU B 1 139 ? 5.816 5.793 18.312 1 98.19 139 GLU B C 1
ATOM 2955 O O . GLU B 1 139 ? 7.035 5.672 18.438 1 98.19 139 GLU B O 1
ATOM 2960 N N . LEU B 1 140 ? 5.219 5.688 17.172 1 98.25 140 LEU B N 1
ATOM 2961 C CA . LEU B 1 140 ? 5.988 5.512 15.953 1 98.25 140 LEU B CA 1
ATOM 2962 C C . LEU B 1 140 ? 6.891 6.715 15.695 1 98.25 140 LEU B C 1
ATOM 2964 O O . LEU B 1 140 ? 8.031 6.559 15.266 1 98.25 140 LEU B O 1
ATOM 2968 N N . LEU B 1 141 ? 6.367 7.902 15.914 1 98.81 141 LEU B N 1
ATOM 2969 C CA . LEU B 1 141 ? 7.164 9.117 15.781 1 98.81 141 LEU B CA 1
ATOM 2970 C C . LEU B 1 141 ? 8.359 9.094 16.719 1 98.81 141 LEU B C 1
ATOM 2972 O O . LEU B 1 141 ? 9.492 9.344 16.297 1 98.81 141 LEU B O 1
ATOM 2976 N N . LEU B 1 142 ? 8.102 8.758 17.938 1 98.56 142 LEU B N 1
ATOM 2977 C CA . LEU B 1 142 ? 9.133 8.789 18.984 1 98.56 142 LEU B CA 1
ATOM 2978 C C . LEU B 1 142 ? 10.219 7.75 18.703 1 98.56 142 LEU B C 1
ATOM 2980 O O . LEU B 1 142 ? 11.375 7.938 19.078 1 98.56 142 LEU B O 1
ATOM 2984 N N . GLN B 1 143 ? 9.867 6.703 18.031 1 96.88 143 GLN B N 1
ATOM 2985 C CA . GLN B 1 143 ? 10.836 5.688 17.641 1 96.88 143 GLN B CA 1
ATOM 2986 C C . GLN B 1 143 ? 11.859 6.254 16.656 1 96.88 143 GLN B C 1
ATOM 2988 O O . GLN B 1 143 ? 12.984 5.766 16.562 1 96.88 143 GLN B O 1
ATOM 2993 N N . GLN B 1 144 ? 11.422 7.285 15.938 1 97.75 144 GLN B N 1
ATOM 2994 C CA . GLN B 1 144 ? 12.32 7.867 14.945 1 97.75 144 GLN B CA 1
ATOM 2995 C C . GLN B 1 144 ? 13.125 9.023 15.539 1 97.75 144 GLN B C 1
ATOM 2997 O O . GLN B 1 144 ? 14.305 9.18 15.234 1 97.75 144 GLN B O 1
ATOM 3002 N N . SER B 1 145 ? 12.422 9.867 16.312 1 98.31 145 SER B N 1
ATOM 3003 C CA . SER B 1 145 ? 13.031 11.062 16.891 1 98.31 145 SER B CA 1
ATOM 3004 C C . SER B 1 145 ? 12.172 11.641 18 1 98.31 145 SER B C 1
ATOM 3006 O O . SER B 1 145 ? 10.945 11.688 17.891 1 98.31 145 SER B O 1
ATOM 3008 N N . LYS B 1 146 ? 12.773 12.125 18.953 1 98.25 146 LYS B N 1
ATOM 3009 C CA . LYS B 1 146 ? 12.07 12.734 20.078 1 98.25 146 LYS B CA 1
ATOM 3010 C C . LYS B 1 146 ? 11.547 14.117 19.719 1 98.25 146 LYS B C 1
ATOM 3012 O O . LYS B 1 146 ? 10.68 14.664 20.406 1 98.25 146 LYS B O 1
ATOM 3017 N N . THR B 1 147 ? 12.172 14.656 18.703 1 97.81 147 THR B N 1
ATOM 3018 C CA . THR B 1 147 ? 11.766 15.992 18.281 1 97.81 147 THR B CA 1
ATOM 3019 C C . THR B 1 147 ? 11.383 15.992 16.797 1 97.81 147 THR B C 1
ATOM 3021 O O . THR B 1 147 ? 11.703 15.055 16.078 1 97.81 147 THR B O 1
ATOM 3024 N N . GLY B 1 148 ? 10.523 17 16.438 1 96.94 148 GLY B N 1
ATOM 3025 C CA . GLY B 1 148 ? 9.984 17.094 15.086 1 96.94 148 GLY B CA 1
ATOM 3026 C C . GLY B 1 148 ? 10.594 18.234 14.273 1 96.94 148 GLY B C 1
ATOM 3027 O O . GLY B 1 148 ? 11.773 18.547 14.438 1 96.94 148 GLY B O 1
ATOM 3028 N N . PRO B 1 149 ? 9.859 18.594 13.258 1 98.62 149 PRO B N 1
ATOM 3029 C CA . PRO B 1 149 ? 8.406 18.484 13.102 1 98.62 149 PRO B CA 1
ATOM 3030 C C . PRO B 1 149 ? 8 17.375 12.133 1 98.62 149 PRO B C 1
ATOM 3032 O O . PRO B 1 149 ? 6.809 17.141 11.914 1 98.62 149 PRO B O 1
ATOM 3035 N N . TYR B 1 150 ? 8.938 16.688 11.547 1 98.88 150 TYR B N 1
ATOM 3036 C CA . TYR B 1 150 ? 8.586 15.711 10.516 1 98.88 150 TYR B CA 1
ATOM 3037 C C . TYR B 1 150 ? 8.734 14.289 11.047 1 98.88 150 TYR B C 1
ATOM 3039 O O . TYR B 1 150 ? 9.078 14.094 12.219 1 98.88 150 TYR B O 1
ATOM 3047 N N . PHE B 1 151 ? 8.336 13.305 10.328 1 98.88 151 PHE B N 1
ATOM 3048 C CA . PHE B 1 151 ? 8.336 11.914 10.773 1 98.88 151 PHE B CA 1
ATOM 3049 C C . PHE B 1 151 ? 9.734 11.484 11.219 1 98.88 151 PHE B C 1
ATOM 3051 O O . PHE B 1 151 ? 9.883 10.844 12.266 1 98.88 151 PHE B O 1
ATOM 3058 N N . LEU B 1 152 ? 10.75 11.875 10.406 1 98.62 152 LEU B N 1
ATOM 3059 C CA . LEU B 1 152 ? 12.133 11.531 10.727 1 98.62 152 LEU B CA 1
ATOM 3060 C C . LEU B 1 152 ? 12.805 12.648 11.523 1 98.62 152 LEU B C 1
ATOM 3062 O O . LEU B 1 152 ? 14 12.898 11.352 1 98.62 152 LEU B O 1
ATOM 3066 N N . GLY B 1 153 ? 12.023 13.312 12.344 1 98.38 153 GLY B N 1
ATOM 3067 C CA . GLY B 1 153 ? 12.57 14.445 13.078 1 98.38 153 GLY B CA 1
ATOM 3068 C C . GLY B 1 153 ? 12.664 15.703 12.242 1 98.38 153 GLY B C 1
ATOM 3069 O O . GLY B 1 153 ? 11.656 16.188 11.719 1 98.38 153 GLY B O 1
ATOM 3070 N N . GLU B 1 154 ? 13.844 16.141 11.984 1 98.06 154 GLU B N 1
ATOM 3071 C CA . GLU B 1 154 ? 14.039 17.375 11.234 1 98.06 154 GLU B CA 1
ATOM 3072 C C . GLU B 1 154 ? 14.023 17.109 9.734 1 98.06 154 GLU B C 1
ATOM 3074 O O . GLU B 1 154 ? 13.922 18.047 8.93 1 98.06 154 GLU B O 1
ATOM 3079 N N . THR B 1 155 ? 14.102 15.875 9.391 1 97.88 155 THR B N 1
ATOM 3080 C CA . THR B 1 155 ? 14.211 15.516 7.98 1 97.88 155 THR B CA 1
ATOM 3081 C C . THR B 1 155 ? 12.836 15.234 7.387 1 97.88 155 THR B C 1
ATOM 3083 O O . THR B 1 155 ? 12.109 14.359 7.859 1 97.88 155 THR B O 1
ATOM 3086 N N . TYR B 1 156 ? 12.477 16.031 6.348 1 98.69 156 TYR B N 1
ATOM 3087 C CA . TYR B 1 156 ? 11.242 15.812 5.602 1 98.69 156 TYR B CA 1
ATOM 3088 C C . TYR B 1 156 ? 11.336 14.562 4.742 1 98.69 156 TYR B C 1
ATOM 3090 O O . TYR B 1 156 ? 12.359 14.32 4.09 1 98.69 156 TYR B O 1
ATOM 3098 N N . SER B 1 157 ? 10.312 13.703 4.785 1 98.81 157 SER B N 1
ATOM 3099 C CA . SER B 1 157 ? 10.383 12.422 4.086 1 98.81 157 SER B CA 1
ATOM 3100 C C . SER B 1 157 ? 9.078 12.109 3.365 1 98.81 157 SER B C 1
ATOM 3102 O O . SER B 1 157 ? 8.125 12.891 3.436 1 98.81 157 SER B O 1
ATOM 3104 N N . LEU B 1 158 ? 9.07 10.977 2.711 1 98.88 158 LEU B N 1
ATOM 3105 C CA . LEU B 1 158 ? 7.91 10.492 1.974 1 98.88 158 LEU B CA 1
ATOM 3106 C C . LEU B 1 158 ? 6.723 10.281 2.908 1 98.88 158 LEU B C 1
ATOM 3108 O O . LEU B 1 158 ? 5.566 10.398 2.49 1 98.88 158 LEU B O 1
ATOM 3112 N N . ALA B 1 159 ? 6.949 9.914 4.16 1 98.94 159 ALA B N 1
ATOM 3113 C CA . ALA B 1 159 ? 5.863 9.773 5.125 1 98.94 159 ALA B CA 1
ATOM 3114 C C . ALA B 1 159 ? 5.09 11.078 5.281 1 98.94 159 ALA B C 1
ATOM 3116 O O . ALA B 1 159 ? 3.859 11.078 5.336 1 98.94 159 ALA B O 1
ATOM 3117 N N . ASP B 1 160 ? 5.836 12.141 5.344 1 98.94 160 ASP B N 1
ATOM 3118 C CA . ASP B 1 160 ? 5.215 13.453 5.496 1 98.94 160 ASP B CA 1
ATOM 3119 C C . ASP B 1 160 ? 4.383 13.812 4.266 1 98.94 160 ASP B C 1
ATOM 3121 O O . ASP B 1 160 ? 3.252 14.289 4.395 1 98.94 160 ASP B O 1
ATOM 3125 N N . VAL B 1 161 ? 4.945 13.539 3.111 1 98.94 161 VAL B N 1
ATOM 3126 C CA . VAL B 1 161 ? 4.254 13.773 1.848 1 98.94 161 VAL B CA 1
ATOM 3127 C C . VAL B 1 161 ? 2.938 13 1.827 1 98.94 161 VAL B C 1
ATOM 3129 O O . VAL B 1 161 ? 1.893 13.555 1.477 1 98.94 161 VAL B O 1
ATOM 3132 N N . ALA B 1 162 ? 2.957 11.766 2.195 1 98.94 162 ALA B N 1
ATOM 3133 C CA . ALA B 1 162 ? 1.835 10.844 2.066 1 98.94 162 ALA B CA 1
ATOM 3134 C C . ALA B 1 162 ? 0.744 11.156 3.084 1 98.94 162 ALA B C 1
ATOM 3136 O O . ALA B 1 162 ? -0.443 10.953 2.814 1 98.94 162 ALA B O 1
ATOM 3137 N N . ILE B 1 163 ? 1.114 11.648 4.223 1 98.94 163 ILE B N 1
ATOM 3138 C CA . ILE B 1 163 ? 0.183 11.742 5.34 1 98.94 163 ILE B CA 1
ATOM 3139 C C . ILE B 1 163 ? -0.414 13.141 5.402 1 98.94 163 ILE B C 1
ATOM 3141 O O . ILE B 1 163 ? -1.578 13.312 5.77 1 98.94 163 ILE B O 1
ATOM 3145 N N . ALA B 1 164 ? 0.268 14.148 4.938 1 98.88 164 ALA B N 1
ATOM 3146 C CA . ALA B 1 164 ? -0.071 15.562 5.113 1 98.88 164 ALA B CA 1
ATOM 3147 C C . ALA B 1 164 ? -1.46 15.867 4.555 1 98.88 164 ALA B C 1
ATOM 3149 O O . ALA B 1 164 ? -2.254 16.562 5.199 1 98.88 164 ALA B O 1
ATOM 3150 N N . PRO B 1 165 ? -1.811 15.375 3.377 1 98.81 165 PRO B N 1
ATOM 3151 C CA . PRO B 1 165 ? -3.133 15.703 2.84 1 98.81 165 PRO B CA 1
ATOM 3152 C C . PRO B 1 165 ? -4.27 15.305 3.781 1 98.81 165 PRO B C 1
ATOM 3154 O O . PRO B 1 165 ? -5.281 16 3.859 1 98.81 165 PRO B O 1
ATOM 3157 N N . PHE B 1 166 ? -4.086 14.25 4.461 1 98.69 166 PHE B N 1
ATOM 3158 C CA . PHE B 1 166 ? -5.141 13.734 5.328 1 98.69 166 PHE B CA 1
ATOM 3159 C C . PHE B 1 166 ? -5.164 14.484 6.656 1 98.69 166 PHE B C 1
ATOM 3161 O O . PHE B 1 166 ? -6.234 14.695 7.234 1 98.69 166 PHE B O 1
ATOM 3168 N N . VAL B 1 167 ? -3.988 14.828 7.129 1 98.62 167 VAL B N 1
ATOM 3169 C CA . VAL B 1 167 ? -3.922 15.672 8.312 1 98.62 167 VAL B CA 1
ATOM 3170 C C . VAL B 1 167 ? -4.688 16.969 8.07 1 98.62 167 VAL B C 1
ATOM 3172 O O . VAL B 1 167 ? -5.469 17.406 8.914 1 98.62 167 VAL B O 1
ATOM 3175 N N . LEU B 1 168 ? -4.508 17.562 6.941 1 98.25 168 LEU B N 1
ATOM 3176 C CA . LEU B 1 168 ? -5.195 18.797 6.566 1 98.25 168 LEU B CA 1
ATOM 3177 C C . LEU B 1 168 ? -6.707 18.609 6.594 1 98.25 168 LEU B C 1
ATOM 3179 O O . LEU B 1 168 ? -7.43 19.438 7.145 1 98.25 168 LEU B O 1
ATOM 3183 N N . ARG B 1 169 ? -7.172 17.578 6.055 1 97.56 169 ARG B N 1
ATOM 3184 C CA . ARG B 1 169 ? -8.609 17.328 5.926 1 97.56 169 ARG B CA 1
ATOM 3185 C C . ARG B 1 169 ? -9.234 17.031 7.281 1 97.56 169 ARG B C 1
ATOM 3187 O O . ARG B 1 169 ? -10.336 17.5 7.578 1 97.56 169 ARG B O 1
ATOM 3194 N N . ILE B 1 170 ? -8.508 16.219 8.031 1 98.06 170 ILE B N 1
ATOM 3195 C CA . ILE B 1 170 ? -8.992 15.945 9.383 1 98.06 170 ILE B CA 1
ATOM 3196 C C . ILE B 1 170 ? -9.055 17.234 10.188 1 98.06 170 ILE B C 1
ATOM 3198 O O . ILE B 1 170 ? -10.047 17.5 10.875 1 98.06 170 ILE B O 1
ATOM 3202 N N . HIS B 1 171 ? -8.031 18.031 10.062 1 97.62 171 HIS B N 1
ATOM 3203 C CA . HIS B 1 171 ? -8 19.312 10.758 1 97.62 171 HIS B CA 1
ATOM 3204 C C . HIS B 1 171 ? -9.164 20.203 10.336 1 97.62 171 HIS B C 1
ATOM 3206 O O . HIS B 1 171 ? -9.828 20.797 11.18 1 97.62 171 HIS B O 1
ATOM 3212 N N . ALA B 1 172 ? -9.422 20.297 9.07 1 97 172 ALA B N 1
ATOM 3213 C CA . ALA B 1 172 ? -10.516 21.109 8.555 1 97 172 ALA B CA 1
ATOM 3214 C C . ALA B 1 172 ? -11.859 20.609 9.086 1 97 172 ALA B C 1
ATOM 3216 O O . ALA B 1 172 ? -12.719 21.406 9.461 1 97 172 ALA B O 1
ATOM 3217 N N . LEU B 1 173 ? -12.039 19.344 9.062 1 96.12 173 LEU B N 1
ATOM 3218 C CA . LEU B 1 173 ? -13.258 18.75 9.609 1 96.12 173 LEU B CA 1
ATOM 3219 C C . LEU B 1 173 ? -13.445 19.141 11.07 1 96.12 173 LEU B C 1
ATOM 3221 O O . LEU B 1 173 ? -14.539 19.547 11.461 1 96.12 173 LEU B O 1
ATOM 3225 N N . LEU B 1 174 ? -12.406 19 11.844 1 97 174 LEU B N 1
ATOM 3226 C CA . LEU B 1 174 ? -12.469 19.297 13.273 1 97 174 LEU B CA 1
ATOM 3227 C C . LEU B 1 174 ? -12.836 20.75 13.508 1 97 174 LEU B C 1
ATOM 3229 O O . LEU B 1 174 ? -13.703 21.062 14.328 1 97 174 LEU B O 1
ATOM 3233 N N . GLU B 1 175 ? -12.242 21.594 12.742 1 95.94 175 GLU B N 1
ATOM 3234 C CA . GLU B 1 175 ? -12.398 23.031 12.938 1 95.94 175 GLU B CA 1
ATOM 3235 C C . GLU B 1 175 ? -13.766 23.5 12.477 1 95.94 175 GLU B C 1
ATOM 3237 O O . GLU B 1 175 ? -14.406 24.312 13.141 1 95.94 175 GLU B O 1
ATOM 3242 N N . HIS B 1 176 ? -14.289 22.969 11.414 1 94.44 176 HIS B N 1
ATOM 3243 C CA . HIS B 1 176 ? -15.414 23.625 10.75 1 94.44 176 HIS B CA 1
ATOM 3244 C C . HIS B 1 176 ? -16.688 22.797 10.891 1 94.44 176 HIS B C 1
ATOM 3246 O O . HIS B 1 176 ? -17.781 23.297 10.656 1 94.44 176 HIS B O 1
ATOM 3252 N N . ILE B 1 177 ? -16.547 21.609 11.281 1 92.81 177 ILE B N 1
ATOM 3253 C CA . ILE B 1 177 ? -17.734 20.75 11.359 1 92.81 177 ILE B CA 1
ATOM 3254 C C . ILE B 1 177 ? -17.938 20.281 12.805 1 92.81 177 ILE B C 1
ATOM 3256 O O . ILE B 1 177 ? -19.062 20.203 13.281 1 92.81 177 ILE B O 1
ATOM 3260 N N . LEU B 1 178 ? -16.859 20.016 13.453 1 94.81 178 LEU B N 1
ATOM 3261 C CA . LEU B 1 178 ? -16.969 19.406 14.773 1 94.81 178 LEU B CA 1
ATOM 3262 C C . LEU B 1 178 ? -16.656 20.406 15.875 1 94.81 178 LEU B C 1
ATOM 3264 O O . LEU B 1 178 ? -16.125 20.031 16.922 1 94.81 178 LEU B O 1
ATOM 3268 N N . GLY B 1 179 ? -16.828 21.641 15.625 1 94.19 179 GLY B N 1
ATOM 3269 C CA . GLY B 1 179 ? -16.797 22.688 16.641 1 94.19 179 GLY B CA 1
ATOM 3270 C C . GLY B 1 179 ? -15.43 22.891 17.234 1 94.19 179 GLY B C 1
ATOM 3271 O O . GLY B 1 179 ? -15.312 23.234 18.422 1 94.19 179 GLY B O 1
ATOM 3272 N N . GLY B 1 180 ? -14.422 22.562 16.516 1 96.31 180 GLY B N 1
ATOM 3273 C CA . GLY B 1 180 ? -13.078 22.781 17.016 1 96.31 180 GLY B CA 1
ATOM 3274 C C . GLY B 1 180 ? -12.617 21.688 17.969 1 96.31 180 GLY B C 1
ATOM 3275 O O . GLY B 1 180 ? -11.773 21.938 18.828 1 96.31 180 GLY B O 1
ATOM 3276 N N . TYR B 1 181 ? -13.148 20.578 17.828 1 97.25 181 TYR B N 1
ATOM 3277 C CA . TYR B 1 181 ? -12.758 19.469 18.688 1 97.25 181 TYR B CA 1
ATOM 3278 C C . TYR B 1 181 ? -11.25 19.234 18.641 1 97.25 181 TYR B C 1
ATOM 3280 O O . TYR B 1 181 ? -10.625 19.391 17.594 1 97.25 181 TYR B O 1
ATOM 3288 N N . LYS B 1 182 ? -10.672 18.891 19.781 1 97.75 182 LYS B N 1
ATOM 3289 C CA . LYS B 1 182 ? -9.242 18.609 19.906 1 97.75 182 LYS B CA 1
ATOM 3290 C C . LYS B 1 182 ? -9.008 17.203 20.469 1 97.75 182 LYS B C 1
ATOM 3292 O O . LYS B 1 182 ? -9.445 16.906 21.578 1 97.75 182 LYS B O 1
ATOM 3297 N N . PHE B 1 183 ? -8.25 16.453 19.781 1 98.62 183 PHE B N 1
ATOM 3298 C CA . PHE B 1 183 ? -7.922 15.125 20.281 1 98.62 183 PHE B CA 1
ATOM 3299 C C . PHE B 1 183 ? -7.016 15.211 21.5 1 98.62 183 PHE B C 1
ATOM 3301 O O . PHE B 1 183 ? -6.004 15.922 21.484 1 98.62 183 PHE B O 1
ATOM 3308 N N . GLU B 1 184 ? -7.293 14.484 22.516 1 98.62 184 GLU B N 1
ATOM 3309 C CA . GLU B 1 184 ? -6.441 14.414 23.703 1 98.62 184 GLU B CA 1
ATOM 3310 C C . GLU B 1 184 ? -5.039 13.922 23.344 1 98.62 184 GLU B C 1
ATOM 3312 O O . GLU B 1 184 ? -4.051 14.375 23.938 1 98.62 184 GLU B O 1
ATOM 3317 N N . ALA B 1 185 ? -5 13.016 22.406 1 98.81 185 ALA B N 1
ATOM 3318 C CA . ALA B 1 185 ? -3.719 12.469 21.984 1 98.81 185 ALA B CA 1
ATOM 3319 C C . ALA B 1 185 ? -2.781 13.578 21.5 1 98.81 185 ALA B C 1
ATOM 3321 O O . ALA B 1 185 ? -1.581 13.547 21.781 1 98.81 185 ALA B O 1
ATOM 3322 N N . ILE B 1 186 ? -3.326 14.492 20.766 1 98.62 186 ILE B N 1
ATOM 3323 C CA . ILE B 1 186 ? -2.512 15.57 20.219 1 98.62 186 ILE B CA 1
ATOM 3324 C C . ILE B 1 186 ? -2.119 16.531 21.344 1 98.62 186 ILE B C 1
ATOM 3326 O O . ILE B 1 186 ? -0.983 17.016 21.391 1 98.62 186 ILE B O 1
ATOM 3330 N N . GLN B 1 187 ? -2.998 16.797 22.219 1 98.44 187 GLN B N 1
ATOM 3331 C CA . GLN B 1 187 ? -2.773 17.734 23.312 1 98.44 187 GLN B CA 1
ATOM 3332 C C . GLN B 1 187 ? -1.753 17.188 24.312 1 98.44 187 GLN B C 1
ATOM 3334 O O . GLN B 1 187 ? -0.959 17.938 24.875 1 98.44 187 GLN B O 1
ATOM 3339 N N . ASN B 1 188 ? -1.704 15.938 24.484 1 98.56 188 ASN B N 1
ATOM 3340 C CA . ASN B 1 188 ? -0.915 15.336 25.562 1 98.56 188 ASN B CA 1
ATOM 3341 C C . ASN B 1 188 ? 0.419 14.805 25.031 1 98.56 188 ASN B C 1
ATOM 3343 O O . ASN B 1 188 ? 1.251 14.336 25.812 1 98.56 188 ASN B O 1
ATOM 3347 N N . ASN B 1 189 ? 0.648 14.844 23.766 1 98.75 189 ASN B N 1
ATOM 3348 C CA . ASN B 1 189 ? 1.874 14.32 23.172 1 98.75 189 ASN B CA 1
ATOM 3349 C C . ASN B 1 189 ? 2.568 15.375 22.312 1 98.75 189 ASN B C 1
ATOM 3351 O O . ASN B 1 189 ? 2.264 15.516 21.125 1 98.75 189 ASN B O 1
ATOM 3355 N N . PRO B 1 190 ? 3.555 16.016 22.859 1 98.62 190 PRO B N 1
ATOM 3356 C CA . PRO B 1 190 ? 4.223 17.125 22.172 1 98.62 190 PRO B CA 1
ATOM 3357 C C . PRO B 1 190 ? 4.805 16.719 20.828 1 98.62 190 PRO B C 1
ATOM 3359 O O . PRO B 1 190 ? 4.746 17.5 19.859 1 98.62 190 PRO B O 1
ATOM 3362 N N . ARG B 1 191 ? 5.379 15.523 20.766 1 98.81 191 ARG B N 1
ATOM 3363 C CA . ARG B 1 191 ? 5.965 15.062 19.516 1 98.81 191 ARG B CA 1
ATOM 3364 C C . ARG B 1 191 ? 4.906 14.945 18.422 1 98.81 191 ARG B C 1
ATOM 3366 O O . ARG B 1 191 ? 5.152 15.305 17.266 1 98.81 191 ARG B O 1
ATOM 3373 N N . LEU B 1 192 ? 3.771 14.422 18.766 1 98.88 192 LEU B N 1
ATOM 3374 C CA . LEU B 1 192 ? 2.65 14.328 17.844 1 98.88 192 LEU B CA 1
ATOM 3375 C C . LEU B 1 192 ? 2.156 15.711 17.438 1 98.88 192 LEU B C 1
ATOM 3377 O O . LEU B 1 192 ? 1.861 15.953 16.266 1 98.88 192 LEU B O 1
ATOM 3381 N N . HIS B 1 193 ? 2.049 16.562 18.375 1 98.75 193 HIS B N 1
ATOM 3382 C CA . HIS B 1 193 ? 1.646 17.938 18.094 1 98.75 193 HIS B CA 1
ATOM 3383 C C . HIS B 1 193 ? 2.596 18.594 17.094 1 98.75 193 HIS B C 1
ATOM 3385 O O . HIS B 1 193 ? 2.154 19.281 16.172 1 98.75 193 HIS B O 1
ATOM 3391 N N . GLU B 1 194 ? 3.883 18.438 17.312 1 98.75 194 GLU B N 1
ATOM 3392 C CA . GLU B 1 194 ? 4.883 18.984 16.391 1 98.75 194 GLU B CA 1
ATOM 3393 C C . GLU B 1 194 ? 4.684 18.438 14.984 1 98.75 194 GLU B C 1
ATOM 3395 O O . GLU B 1 194 ? 4.766 19.188 14.008 1 98.75 194 GLU B O 1
ATOM 3400 N N . PHE B 1 195 ? 4.441 17.172 14.906 1 98.88 195 PHE B N 1
ATOM 3401 C CA . PHE B 1 195 ? 4.262 16.516 13.609 1 98.88 195 PHE B CA 1
ATOM 3402 C C . PHE B 1 195 ? 3.047 17.094 12.891 1 98.88 195 PHE B C 1
ATOM 3404 O O . PHE B 1 195 ? 3.119 17.406 11.703 1 98.88 195 PHE B O 1
ATOM 3411 N N . ILE B 1 196 ? 1.898 17.172 13.617 1 98.75 196 ILE B N 1
ATOM 3412 C CA . ILE B 1 196 ? 0.667 17.703 13.039 1 98.75 196 ILE B CA 1
ATOM 3413 C C . ILE B 1 196 ? 0.898 19.125 12.562 1 98.75 196 ILE B C 1
ATOM 3415 O O . ILE B 1 196 ? 0.534 19.484 11.438 1 98.75 196 ILE B O 1
ATOM 3419 N N . THR B 1 197 ? 1.55 19.906 13.336 1 98.5 197 THR B N 1
ATOM 3420 C CA . THR B 1 197 ? 1.833 21.297 12.992 1 98.5 197 THR B CA 1
ATOM 3421 C C . THR B 1 197 ? 2.744 21.375 11.773 1 98.5 197 THR B C 1
ATOM 3423 O O . THR B 1 197 ? 2.516 22.188 10.875 1 98.5 197 THR B O 1
ATOM 3426 N N . GLY B 1 198 ? 3.775 20.562 11.781 1 98.56 198 GLY B N 1
ATOM 3427 C CA . GLY B 1 198 ? 4.672 20.516 10.633 1 98.56 198 GLY B CA 1
ATOM 3428 C C . GLY B 1 198 ? 3.973 20.156 9.344 1 98.56 198 GLY B C 1
ATOM 3429 O O . GLY B 1 198 ? 4.223 20.75 8.297 1 98.56 198 GLY B O 1
ATOM 3430 N N . ALA B 1 199 ? 3.08 19.172 9.406 1 98.19 199 ALA B N 1
ATOM 3431 C CA . ALA B 1 199 ? 2.322 18.734 8.234 1 98.19 199 ALA B CA 1
ATOM 3432 C C . ALA B 1 199 ? 1.414 19.844 7.719 1 98.19 199 ALA B C 1
ATOM 3434 O O . ALA B 1 199 ? 1.28 20.031 6.508 1 98.19 199 ALA B O 1
ATOM 3435 N N . LEU B 1 200 ? 0.835 20.562 8.617 1 97.88 200 LEU B N 1
ATOM 3436 C CA . LEU B 1 200 ? -0.122 21.609 8.273 1 97.88 200 LEU B CA 1
ATOM 3437 C C . LEU B 1 200 ? 0.589 22.828 7.688 1 97.88 200 LEU B C 1
ATOM 3439 O O . LEU B 1 200 ? 0.031 23.531 6.848 1 97.88 200 LEU B O 1
ATOM 3443 N N . GLN B 1 201 ? 1.833 23.016 8.039 1 97.88 201 GLN B N 1
ATOM 3444 C CA . GLN B 1 201 ? 2.467 24.297 7.754 1 97.88 201 GLN B CA 1
ATOM 3445 C C . GLN B 1 201 ? 3.441 24.188 6.586 1 97.88 201 GLN B C 1
ATOM 3447 O O . GLN B 1 201 ? 3.889 25.188 6.039 1 97.88 201 GLN B O 1
ATOM 3452 N N . ARG B 1 202 ? 3.865 22.953 6.262 1 98.5 202 ARG B N 1
ATOM 3453 C CA . ARG B 1 202 ? 4.824 22.781 5.18 1 98.5 202 ARG B CA 1
ATOM 3454 C C . ARG B 1 202 ? 4.387 23.531 3.93 1 98.5 202 ARG B C 1
ATOM 3456 O O . ARG B 1 202 ? 3.242 23.406 3.492 1 98.5 202 ARG B O 1
ATOM 3463 N N . PRO B 1 203 ? 5.223 24.328 3.287 1 98.56 203 PRO B N 1
ATOM 3464 C CA . PRO B 1 203 ? 4.84 25.156 2.137 1 98.56 203 PRO B CA 1
ATOM 3465 C C . PRO B 1 203 ? 4.242 24.328 0.997 1 98.56 203 PRO B C 1
ATOM 3467 O O . PRO B 1 203 ? 3.211 24.703 0.436 1 98.56 203 PRO B O 1
ATOM 3470 N N . SER B 1 204 ? 4.852 23.25 0.627 1 98.75 204 SER B N 1
ATOM 3471 C CA . SER B 1 204 ? 4.336 22.422 -0.462 1 98.75 204 SER B CA 1
ATOM 3472 C C . SER B 1 204 ? 2.924 21.922 -0.164 1 98.75 204 SER B C 1
ATOM 3474 O O . SER B 1 204 ? 2.09 21.844 -1.066 1 98.75 204 SER B O 1
ATOM 3476 N N . THR B 1 205 ? 2.648 21.609 1.114 1 98.62 205 THR B N 1
ATOM 3477 C CA . THR B 1 205 ? 1.323 21.172 1.543 1 98.62 205 THR B CA 1
ATOM 3478 C C . THR B 1 205 ? 0.318 22.312 1.425 1 98.62 205 THR B C 1
ATOM 3480 O O . THR B 1 205 ? -0.757 22.141 0.848 1 98.62 205 THR B O 1
ATOM 3483 N N . GLN B 1 206 ? 0.673 23.453 1.854 1 98.38 206 GLN B N 1
ATOM 3484 C CA . GLN B 1 206 ? -0.209 24.609 1.826 1 98.38 206 GLN B CA 1
ATOM 3485 C C . GLN B 1 206 ? -0.481 25.062 0.393 1 98.38 206 GLN B C 1
ATOM 3487 O O . GLN B 1 206 ? -1.616 25.391 0.045 1 98.38 206 GLN B O 1
ATOM 3492 N N . GLU B 1 207 ? 0.538 25.047 -0.426 1 98.12 207 GLU B N 1
ATOM 3493 C CA . GLU B 1 207 ? 0.425 25.531 -1.797 1 98.12 207 GLU B CA 1
ATOM 3494 C C . GLU B 1 207 ? -0.449 24.609 -2.643 1 98.12 207 GLU B C 1
ATOM 3496 O O . GLU B 1 207 ? -0.94 25.016 -3.699 1 98.12 207 GLU B O 1
ATOM 3501 N N . THR B 1 208 ? -0.64 23.375 -2.164 1 98.38 208 THR B N 1
ATOM 3502 C CA . THR B 1 208 ? -1.397 22.406 -2.951 1 98.38 208 THR B CA 1
ATOM 3503 C C . THR B 1 208 ? -2.766 22.156 -2.326 1 98.38 208 THR B C 1
ATOM 3505 O O . THR B 1 208 ? -3.508 21.281 -2.775 1 98.38 208 THR B O 1
ATOM 3508 N N . TRP B 1 209 ? -3.105 22.859 -1.29 1 98 209 TRP B N 1
ATOM 3509 C CA . TRP B 1 209 ? -4.359 22.719 -0.558 1 98 209 TRP B CA 1
ATOM 3510 C C . TRP B 1 209 ? -5.445 23.594 -1.169 1 98 209 TRP B C 1
ATOM 3512 O O . TRP B 1 209 ? -5.199 24.766 -1.487 1 98 209 TRP B O 1
ATOM 3522 N N . ILE B 1 210 ? -6.605 23.062 -1.326 1 96.31 210 ILE B N 1
ATOM 3523 C CA . ILE B 1 210 ? -7.707 23.766 -1.965 1 96.31 210 ILE B CA 1
ATOM 3524 C C . ILE B 1 210 ? -8.289 24.797 -0.997 1 96.31 210 ILE B C 1
ATOM 3526 O O . ILE B 1 210 ? -9.016 25.703 -1.408 1 96.31 210 ILE B O 1
ATOM 3530 N N . GLY B 1 211 ? -7.98 24.672 0.283 1 96.88 211 GLY B N 1
ATOM 3531 C CA . GLY B 1 211 ? -8.516 25.531 1.322 1 96.88 211 GLY B CA 1
ATOM 3532 C C . GLY B 1 211 ? -9.641 24.891 2.111 1 96.88 211 GLY B C 1
ATOM 3533 O O . GLY B 1 211 ? -10.398 24.078 1.576 1 96.88 211 GLY B O 1
ATOM 3534 N N . ASP B 1 212 ? -9.781 25.297 3.314 1 96.06 212 ASP B N 1
ATOM 3535 C CA . ASP B 1 212 ? -10.75 24.703 4.23 1 96.06 212 ASP B CA 1
ATOM 3536 C C . ASP B 1 212 ? -12.172 24.875 3.713 1 96.06 212 ASP B C 1
ATOM 3538 O O . ASP B 1 212 ? -12.945 23.922 3.666 1 96.06 212 ASP B O 1
ATOM 3542 N N . GLU B 1 213 ? -12.469 26.031 3.344 1 93.56 213 GLU B N 1
ATOM 3543 C CA . GLU B 1 213 ? -13.828 26.359 2.934 1 93.56 213 GLU B CA 1
ATOM 3544 C C . GLU B 1 213 ? -14.25 25.547 1.717 1 93.56 213 GLU B C 1
ATOM 3546 O O . GLU B 1 213 ? -15.328 24.953 1.705 1 93.56 213 GLU B O 1
ATOM 3551 N N . LYS B 1 214 ? -13.383 25.531 0.704 1 94.38 214 LYS B N 1
ATOM 3552 C CA . LYS B 1 214 ? -13.695 24.781 -0.51 1 94.38 214 LYS B CA 1
ATOM 3553 C C . LYS B 1 214 ? -13.773 23.281 -0.227 1 94.38 214 LYS B C 1
ATOM 3555 O O . LYS B 1 214 ? -14.625 22.578 -0.788 1 94.38 214 LYS B O 1
ATOM 3560 N N . PHE B 1 215 ? -12.938 22.844 0.597 1 95.38 215 PHE B N 1
ATOM 3561 C CA . PHE B 1 215 ? -12.953 21.438 0.979 1 95.38 215 PHE B CA 1
ATOM 3562 C C . PHE B 1 215 ? -14.258 21.094 1.684 1 95.38 215 PHE B C 1
ATOM 3564 O O . PHE B 1 215 ? -14.914 20.109 1.33 1 95.38 215 PHE B O 1
ATOM 3571 N N . ILE B 1 216 ? -14.672 21.891 2.658 1 93.12 216 ILE B N 1
ATOM 3572 C CA . ILE B 1 216 ? -15.883 21.625 3.426 1 93.12 216 ILE B CA 1
ATOM 3573 C C . ILE B 1 216 ? -17.109 21.703 2.51 1 93.12 216 ILE B C 1
ATOM 3575 O O . ILE B 1 216 ? -18.016 20.875 2.617 1 93.12 216 ILE B O 1
ATOM 3579 N N . ASP B 1 217 ? -17.062 22.641 1.626 1 92 217 ASP B N 1
ATOM 3580 C CA . ASP B 1 217 ? -18.141 22.75 0.663 1 92 217 ASP B CA 1
ATOM 3581 C C . ASP B 1 217 ? -18.25 21.5 -0.211 1 92 217 ASP B C 1
ATOM 3583 O O . ASP B 1 217 ? -19.344 21 -0.459 1 92 217 ASP B O 1
ATOM 3587 N N . ALA B 1 218 ? -17.125 21.094 -0.632 1 89.75 218 ALA B N 1
ATOM 3588 C CA . ALA B 1 218 ? -17.094 19.906 -1.478 1 89.75 218 ALA B CA 1
ATOM 3589 C C . ALA B 1 218 ? -17.594 18.672 -0.719 1 89.75 218 ALA B C 1
ATOM 3591 O O . ALA B 1 218 ? -18.344 17.859 -1.265 1 89.75 218 ALA B O 1
ATOM 3592 N N . MET B 1 219 ? -17.188 18.594 0.475 1 87.19 219 MET B N 1
ATOM 3593 C CA . MET B 1 219 ? -17.594 17.453 1.301 1 87.19 219 MET B CA 1
ATOM 3594 C C . MET B 1 219 ? -19.094 17.5 1.591 1 87.19 219 MET B C 1
ATOM 3596 O O . MET B 1 219 ? -19.766 16.469 1.577 1 87.19 219 MET B O 1
ATOM 3600 N N . SER B 1 220 ? -19.484 18.688 1.906 1 86.75 220 SER B N 1
ATOM 3601 C CA . SER B 1 220 ? -20.906 18.859 2.17 1 86.75 220 SER B CA 1
ATOM 3602 C C . SER B 1 220 ? -21.75 18.516 0.942 1 86.75 220 SER B C 1
ATOM 3604 O O . SER B 1 220 ? -22.797 17.891 1.059 1 86.75 220 SER B O 1
ATOM 3606 N N . ALA B 1 221 ? -21.312 18.891 -0.144 1 84.12 221 ALA B N 1
ATOM 3607 C CA . ALA B 1 221 ? -22.016 18.609 -1.389 1 84.12 221 ALA B CA 1
ATOM 3608 C C . ALA B 1 221 ? -22.016 17.125 -1.708 1 84.12 221 ALA B C 1
ATOM 3610 O O . ALA B 1 221 ? -23.016 16.578 -2.174 1 84.12 221 ALA B O 1
ATOM 3611 N N . ARG B 1 222 ? -20.969 16.469 -1.44 1 80.12 222 ARG B N 1
ATOM 3612 C CA . ARG B 1 222 ? -20.781 15.078 -1.845 1 80.12 222 ARG B CA 1
ATOM 3613 C C . ARG B 1 222 ? -21.375 14.117 -0.812 1 80.12 222 ARG B C 1
ATOM 3615 O O . ARG B 1 222 ? -21.938 13.094 -1.171 1 80.12 222 ARG B O 1
ATOM 3622 N N . PHE B 1 223 ? -21.25 14.516 0.412 1 80.62 223 PHE B N 1
ATOM 3623 C CA . PHE B 1 223 ? -21.562 13.539 1.445 1 80.62 223 PHE B CA 1
ATOM 3624 C C . PHE B 1 223 ? -22.656 14.062 2.373 1 80.62 223 PHE B C 1
ATOM 3626 O O . PHE B 1 223 ? -22.984 13.43 3.379 1 80.62 223 PHE B O 1
ATOM 3633 N N . ASN B 1 224 ?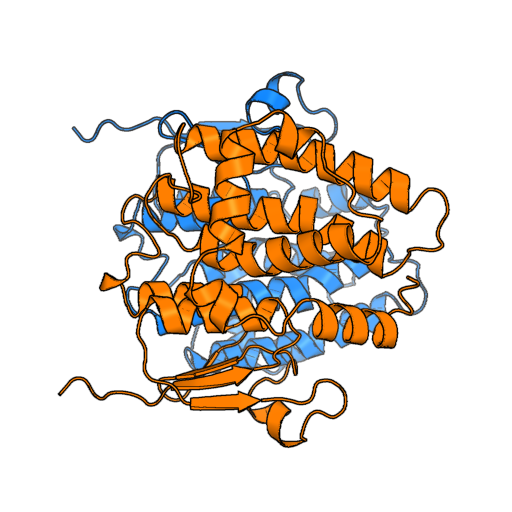 -23.172 15.117 1.978 1 77.94 224 ASN B N 1
ATOM 3634 C CA . ASN B 1 224 ? -24.203 15.75 2.787 1 77.94 224 ASN B CA 1
ATOM 3635 C C . ASN B 1 224 ? -23.719 16.016 4.207 1 77.94 224 ASN B C 1
ATOM 3637 O O . ASN B 1 224 ? -24.438 15.758 5.176 1 77.94 224 ASN B O 1
ATOM 3641 N N . LEU B 1 225 ? -22.469 16.375 4.289 1 73 225 LEU B N 1
ATOM 3642 C CA . LEU B 1 225 ? -21.875 16.734 5.578 1 73 225 LEU B CA 1
ATOM 3643 C C . LEU B 1 225 ? -22.562 17.969 6.164 1 73 225 LEU B C 1
ATOM 3645 O O . LEU B 1 225 ? -22.719 18.984 5.48 1 73 225 LEU B O 1
ATOM 3649 N N . LYS B 1 226 ? -23.234 17.75 7.258 1 67.25 226 LYS B N 1
ATOM 3650 C CA . LYS B 1 226 ? -23.984 18.828 7.902 1 67.25 226 LYS B CA 1
ATOM 3651 C C . LYS B 1 226 ? -23.109 19.609 8.867 1 67.25 226 LYS B C 1
ATOM 3653 O O . LYS B 1 226 ? -22.328 19.016 9.625 1 67.25 226 LYS B O 1
ATOM 3658 N N . LYS B 1 227 ? -23.047 20.812 8.562 1 64.25 227 LYS B N 1
ATOM 3659 C CA . LYS B 1 227 ? -22.406 21.734 9.492 1 64.25 227 LYS B CA 1
ATOM 3660 C C . LYS B 1 227 ? -23.219 21.875 10.781 1 64.25 227 LYS B C 1
ATOM 3662 O O . LYS B 1 227 ? -24.453 21.844 10.75 1 64.25 227 LYS B O 1
#

InterPro domains:
  IPR004045 Glutathione S-transferase, N-terminal [PF13417] (10-81)
  IPR004045 Glutathione S-transferase, N-terminal [PS50404] (5-83)
  IPR005442 Glutathione S-transferase, omega-class [PR01625] (5-20)
  IPR005442 Glutathione S-transferase, omega-class [PR01625] (79-93)
  IPR005442 Glutathione S-transferase, omega-class [PR01625] (150-169)
  IPR010987 Glutathione S-transferase, C-terminal-like [PS50405] (88-220)
  IPR036249 Thioredoxin-like superfamily [SSF52833] (6-105)
  IPR036282 Glutathione S-transferase, C-terminal domain superfamily [SSF47616] (77-224)
  IPR040079 Glutathione transferase family [SFLDS00019] (7-183)
  IPR041695 Glutathione S-transferase, C-terminal domain [PF16865] (111-208)
  IPR050983 Glutathione S-transferase Omega/HSP26 [PTHR43968] (3-220)

Organism: NCBI:txid747725

Foldseek 3Di:
DPPLWEKEWEAALLDLLSLLLLLLCVLLVHDYHYDYADPVDGDPCCCVQPVVSDDTWMCTPNHIDDTSLVNSVVSCVVRVVSVQDPPDPVSNVLLVVLLVLCCVQQVVLVVQCLQCVPDPCSVVCSLVRNLVSLLVSLVSQVVQPLADQASNRDDNHSSLSNNLSVLQQV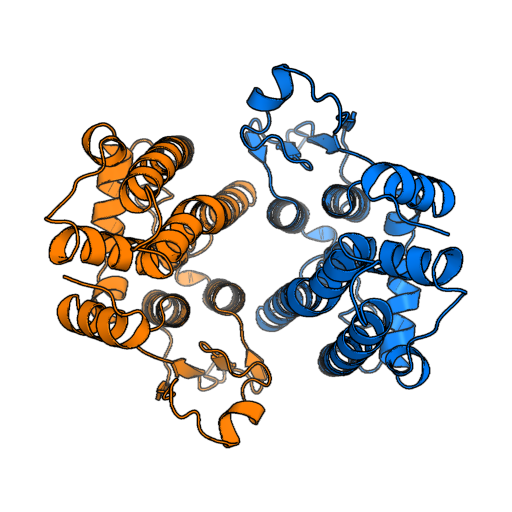QLCCVPQVVNDDRVSLVVRVNSVSNSVCSPPPPSSVVSHPDSVVNVVVSCVPRVRDD/DPPLWEKEWEAALLDLLSLLLLLLCVLLVHDYHYDYADPVDGDPCCCVQPVVSDDTWMCTPNHIDDDSLVNSVVSCVVRVVSVQDPPDPVSNVLLVVLLVLCCVQQVVLVVQCLQCVPDPCSVVCSLVRNLVSLLVSLVSQVVQPLADQASNRDDNHSSLSNNLSVLQQVQLCCVPQVVNDDRPSLVVRVNSVSNSVCSPPPPSSVVSHPDSVVNVVVSCVVRVRDD

pLDDT: mean 95.56, std 8.76, range [29.33, 98.94]

Radius of gyration: 22.33 Å; Cα contacts (8 Å, |Δi|>4): 693; chains: 2; bounding box: 59×56×50 Å

Secondary structure (DSSP, 8-state):
----PPEEEEE-TT-HHHHHHHHHHHHHT--EEEEE--TTS--GGGGGT-TT--S-EEEETTEEEE-HHHHHHHHHHH-GGG-SS-S-HHHHHHHHHHHHHIIIIIIHHHHHHHH-TTSTTHHHHHHHHHHHHHHHHHHHHHHH-SS-SBTBBTB--HHHHHHHHHHHHHHHHHHHTSTT---HHHHH-HHHHHHHHHHHH-HHHHHT---HHHHHHHHHHHH----/----PPEEEEE-TT-HHHHHHHHHHHHHT--EEEEE--TTS--GGGGGT-TT--S-EEEETTEEEE-HHHHHHHHHHH-GGG-SS-S-HHHHHHHHHHHHHIIIIIIHHHHHHHH-TTSTTHHHHHHHHHHHHHHHHHHHHHHH-SS-SBTBBTB--HHHHHHHHHHHHHHHHHHHTSTT---HHHHH-HHHHHHHHHHHH-HHHHHT---HHHHHHHHHHHH----

Solvent-accessible surface area (backbone atoms only — not comparable to full-atom values): 23730 Å² total; per-residue (Å²): 127,80,84,76,61,67,29,39,37,34,32,32,70,86,38,52,48,20,35,25,37,51,26,40,40,55,63,53,63,61,72,68,44,78,45,78,50,47,87,91,62,61,60,82,68,44,46,78,63,31,75,85,67,61,63,19,32,35,37,43,84,90,38,64,42,52,50,35,73,31,45,38,50,28,50,32,58,67,35,54,88,52,41,33,58,64,89,52,34,67,59,41,28,52,34,49,37,51,45,50,48,45,46,67,47,38,50,46,43,52,49,51,28,56,75,34,60,83,43,88,62,23,64,59,50,34,55,53,49,38,31,55,41,45,46,55,48,34,54,57,31,50,73,60,28,76,50,47,32,34,59,59,10,78,44,63,35,50,39,44,41,65,44,24,45,54,52,48,51,53,49,39,44,24,53,68,50,51,77,52,56,74,54,62,40,44,75,75,27,66,51,40,35,35,29,55,50,36,39,59,62,35,62,51,49,50,76,53,49,71,47,61,69,57,49,52,50,49,42,25,71,74,50,63,51,70,111,126,79,85,76,61,68,28,38,36,36,32,32,72,85,38,52,49,17,36,25,37,52,26,39,42,55,64,52,64,61,73,69,43,80,44,78,50,47,87,89,63,61,59,81,68,45,46,79,62,30,75,84,66,60,64,19,33,35,38,43,84,92,39,66,42,53,50,34,72,33,46,36,51,28,49,33,57,67,33,55,89,52,42,33,58,66,88,51,32,68,61,42,27,51,34,50,38,51,44,50,47,44,47,67,46,38,50,46,42,52,50,52,28,55,75,35,59,84,44,87,63,24,65,58,50,34,55,52,49,36,31,56,41,46,45,54,48,34,52,56,31,48,74,60,27,78,49,47,32,32,60,60,8,79,44,66,34,51,39,45,41,66,45,26,46,54,53,46,51,52,50,39,42,25,52,69,50,52,77,51,57,73,53,62,40,45,74,75,27,65,50,41,37,34,30,53,50,37,38,58,61,36,61,49,48,50,76,52,50,71,46,59,67,56,47,50,50,50,42,24,71,73,50,63,51,71,110

Nearest PDB structures (foldseek):
  4qq7-assembly1_A  TM=7.878E-01  e=2.183E-12  Burkholderia cenocepacia J2315
  6v91-assembly1_B  TM=7.960E-01  e=1.290E-11  Burkholderia thailandensis E264
  3mdk-assembly1_A  TM=8.360E-01  e=1.122E-09  Pseudomonas putida KT2440
  4hoj-assembly1_A-2  TM=7.903E-01  e=7.640E-10  Neisseria gonorrhoeae
  1yy7-assembly1_B  TM=8.109E-01  e=1.359E-09  Yersinia pestis